Protein AF-A0A356KX16-F1 (afdb_monomer)

Radius of gyration: 24.08 Å; Cα contacts (8 Å, |Δi|>4): 892; chains: 1; bounding box: 100×69×58 Å

Structure (mmCIF, N/CA/C/O backbone):
data_AF-A0A356KX16-F1
#
_entry.id   AF-A0A356KX16-F1
#
loop_
_atom_site.group_PDB
_atom_site.id
_atom_site.type_symbol
_atom_site.label_atom_id
_atom_site.label_alt_id
_atom_site.label_comp_id
_atom_site.label_asym_id
_atom_site.label_entity_id
_atom_site.label_seq_id
_atom_site.pdbx_PDB_ins_code
_atom_site.Cartn_x
_atom_site.Cartn_y
_atom_site.Cartn_z
_atom_site.occupancy
_atom_site.B_iso_or_equiv
_atom_site.auth_seq_id
_atom_site.auth_comp_id
_atom_site.auth_asym_id
_atom_site.auth_atom_id
_atom_site.pdbx_PDB_model_num
ATOM 1 N N . MET A 1 1 ? -35.641 23.323 -35.146 1.00 38.34 1 MET A N 1
ATOM 2 C CA . MET A 1 1 ? -35.350 22.455 -33.978 1.00 38.34 1 MET A CA 1
ATOM 3 C C . MET A 1 1 ? -33.977 21.792 -34.114 1.00 38.34 1 MET A C 1
ATOM 5 O O . MET A 1 1 ? -33.917 20.639 -34.507 1.00 38.34 1 MET A O 1
ATOM 9 N N . ARG A 1 2 ? -32.866 22.491 -33.841 1.00 40.66 2 ARG A N 1
ATOM 10 C CA . ARG A 1 2 ? -31.515 21.885 -33.761 1.00 40.66 2 ARG A CA 1
ATOM 11 C C . ARG A 1 2 ? -30.561 22.752 -32.923 1.00 40.66 2 ARG A C 1
ATOM 13 O O . ARG A 1 2 ? -29.536 23.159 -33.430 1.00 40.66 2 ARG A O 1
ATOM 20 N N . PHE A 1 3 ? -30.906 23.096 -31.679 1.00 34.09 3 PHE A N 1
ATOM 21 C CA . PHE A 1 3 ? -29.972 23.837 -30.802 1.00 34.09 3 PHE A CA 1
ATOM 22 C C . PHE A 1 3 ? -30.141 23.575 -29.292 1.00 34.09 3 PHE A C 1
ATOM 24 O O . PHE A 1 3 ? -29.648 24.351 -28.485 1.00 34.09 3 PHE A O 1
ATOM 31 N N . GLN A 1 4 ? -30.793 22.478 -28.878 1.00 34.09 4 GLN A N 1
ATOM 32 C CA . GLN A 1 4 ? -30.961 22.172 -27.442 1.00 34.09 4 GLN A CA 1
ATOM 33 C C . GLN A 1 4 ? -30.469 20.790 -26.982 1.00 34.09 4 GLN A C 1
ATOM 35 O O . GLN A 1 4 ? -30.415 20.553 -25.782 1.00 34.09 4 GLN A O 1
ATOM 40 N N . LEU A 1 5 ? -30.002 19.908 -27.876 1.00 31.56 5 LEU A N 1
ATOM 41 C CA . LEU A 1 5 ? -29.455 18.606 -27.452 1.00 31.56 5 LEU A CA 1
ATOM 42 C C . LEU A 1 5 ? -28.007 18.667 -26.915 1.00 31.56 5 LEU A C 1
ATOM 44 O O . LEU A 1 5 ? -27.577 17.741 -26.239 1.00 31.56 5 LEU A O 1
ATOM 48 N N . GLY A 1 6 ? -27.255 19.742 -27.184 1.00 29.19 6 GLY A N 1
ATOM 49 C CA . GLY A 1 6 ? -25.847 19.856 -26.768 1.00 29.19 6 GLY A CA 1
ATOM 50 C C . GLY A 1 6 ? -25.637 20.272 -25.307 1.00 29.19 6 GLY A C 1
ATOM 51 O O . GLY A 1 6 ? -24.657 19.863 -24.692 1.00 29.19 6 GLY A O 1
ATOM 52 N N . LEU A 1 7 ? -26.560 21.052 -24.729 1.00 31.44 7 LEU A N 1
ATOM 53 C CA . LEU A 1 7 ? -26.416 21.549 -23.354 1.00 31.44 7 LEU A CA 1
ATOM 54 C C . LEU A 1 7 ? -26.846 20.523 -22.296 1.00 31.44 7 LEU A C 1
ATOM 56 O O . LEU A 1 7 ? -26.291 20.510 -21.202 1.00 31.44 7 LEU A O 1
ATOM 60 N N . VAL A 1 8 ? -27.788 19.634 -22.625 1.00 32.16 8 VAL A N 1
ATOM 61 C CA . VAL A 1 8 ? -28.278 18.615 -21.680 1.00 32.16 8 VAL A CA 1
ATOM 62 C C . VAL A 1 8 ? -27.229 17.519 -21.449 1.00 32.16 8 VAL A C 1
ATOM 64 O O . VAL A 1 8 ? -27.085 17.040 -20.328 1.00 32.16 8 VAL A O 1
ATOM 67 N N . LEU A 1 9 ? -26.408 17.195 -22.459 1.00 32.56 9 LEU A N 1
ATOM 68 C CA . LEU A 1 9 ? -25.316 16.227 -22.302 1.00 32.56 9 LEU A CA 1
ATOM 69 C C . LEU A 1 9 ? -24.147 16.790 -21.469 1.00 32.56 9 LEU A C 1
ATOM 71 O O . LEU A 1 9 ? -23.540 16.060 -20.696 1.00 32.56 9 LEU A O 1
ATOM 75 N N . ALA A 1 10 ? -23.858 18.092 -21.573 1.00 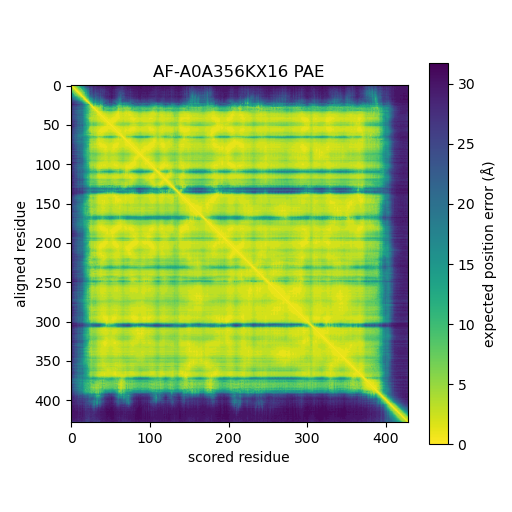32.31 10 ALA A N 1
ATOM 76 C CA . ALA A 1 10 ? -22.817 18.741 -20.771 1.00 32.31 10 ALA A CA 1
ATOM 77 C C . ALA A 1 10 ? -23.234 18.939 -19.299 1.00 32.31 10 ALA A C 1
ATOM 79 O O . ALA A 1 10 ? -22.398 18.823 -18.406 1.00 32.31 10 ALA A O 1
ATOM 80 N N . ALA A 1 11 ? -24.523 19.185 -19.036 1.00 30.78 11 ALA A N 1
ATOM 81 C CA . ALA A 1 11 ? -25.052 19.327 -17.678 1.00 30.78 11 ALA A CA 1
ATOM 82 C C . ALA A 1 11 ? -25.130 17.984 -16.925 1.00 30.78 11 ALA A C 1
ATOM 84 O O . ALA A 1 11 ? -24.864 17.948 -15.725 1.00 30.78 11 ALA A O 1
ATOM 85 N N . ALA A 1 12 ? -25.401 16.873 -17.622 1.00 35.22 12 ALA A N 1
ATOM 86 C CA . ALA A 1 12 ? -25.383 15.534 -17.024 1.00 35.22 12 ALA A CA 1
ATOM 87 C C . ALA A 1 12 ? -23.966 15.062 -16.633 1.00 35.22 12 ALA A C 1
ATOM 89 O O . ALA A 1 12 ? -23.818 14.279 -15.701 1.00 35.22 12 ALA A O 1
ATOM 90 N N . LEU A 1 13 ? -22.917 15.575 -17.288 1.00 37.66 13 LEU A N 1
ATOM 91 C CA . LEU A 1 13 ? -21.523 15.282 -16.933 1.00 37.66 13 LEU A CA 1
ATOM 92 C C . LEU A 1 13 ? -20.998 16.099 -15.740 1.00 37.66 13 LEU A C 1
ATOM 94 O O . LEU A 1 13 ? -19.967 15.737 -15.186 1.00 37.66 13 LEU A O 1
ATOM 98 N N . ALA A 1 14 ? -21.670 17.183 -15.340 1.00 32.47 14 ALA A N 1
ATOM 99 C CA . ALA A 1 14 ? -21.174 18.106 -14.315 1.00 32.47 14 ALA A CA 1
ATOM 100 C C . ALA A 1 14 ? -21.748 17.856 -12.906 1.00 32.47 14 ALA A C 1
ATOM 102 O O . ALA A 1 14 ? -21.153 18.293 -11.924 1.00 32.47 14 ALA A O 1
ATOM 103 N N . PHE A 1 15 ? -22.875 17.145 -12.779 1.00 33.62 15 PHE A N 1
ATOM 104 C CA . PHE A 1 15 ? -23.614 17.046 -11.509 1.00 33.62 15 PHE A CA 1
ATOM 105 C C . PHE A 1 15 ? -23.074 16.027 -10.485 1.00 33.62 15 PHE A C 1
ATOM 107 O O . PHE A 1 15 ? -23.626 15.927 -9.393 1.00 33.62 15 PHE A O 1
ATOM 114 N N . GLY A 1 16 ? -21.969 15.336 -10.782 1.00 34.75 16 GLY A N 1
ATOM 115 C CA . GLY A 1 16 ? -21.293 14.415 -9.851 1.00 34.75 16 GLY A CA 1
ATOM 116 C C . GLY A 1 16 ? -19.825 14.746 -9.563 1.00 34.75 16 GLY A C 1
ATOM 117 O O . GLY A 1 16 ? -19.180 14.050 -8.789 1.00 34.75 16 GLY A O 1
ATOM 118 N N . LEU A 1 17 ? -19.274 15.804 -10.167 1.00 40.12 17 LEU A N 1
ATOM 119 C CA . LEU A 1 17 ? -17.844 16.121 -10.106 1.00 40.12 17 LEU A CA 1
ATOM 120 C C . LEU A 1 17 ? -17.559 17.167 -9.021 1.00 40.12 17 LEU A C 1
ATOM 122 O O . LEU A 1 17 ? -17.123 18.283 -9.297 1.00 40.12 17 LEU A O 1
ATOM 126 N N . SER A 1 18 ? -17.800 16.800 -7.762 1.00 34.12 18 SER A N 1
ATOM 127 C CA . SER A 1 18 ? -16.937 17.335 -6.699 1.00 34.12 18 SER A CA 1
ATOM 128 C C . SER A 1 18 ? -15.540 16.734 -6.901 1.00 34.12 18 SER A C 1
ATOM 130 O O . SER A 1 18 ? -15.468 15.622 -7.429 1.00 34.12 18 SER A O 1
ATOM 132 N N . PRO A 1 19 ? -14.436 17.420 -6.550 1.00 38.16 19 PRO A N 1
ATOM 133 C CA . PRO A 1 19 ? -13.124 16.786 -6.557 1.00 38.16 19 PRO A CA 1
ATOM 134 C C . PRO A 1 19 ? -13.210 15.554 -5.661 1.00 38.16 19 PRO A C 1
ATOM 136 O O . PRO A 1 19 ? -13.302 15.666 -4.442 1.00 38.16 19 PR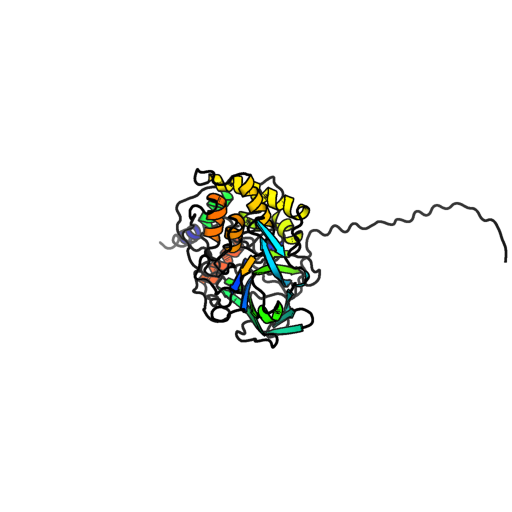O A O 1
ATOM 139 N N . ALA A 1 20 ? -13.287 14.378 -6.275 1.00 37.38 20 ALA A N 1
ATOM 140 C CA . ALA A 1 20 ? -13.185 13.127 -5.563 1.00 37.38 20 ALA A CA 1
ATOM 141 C C . ALA A 1 20 ? -11.737 13.030 -5.077 1.00 37.38 20 ALA A C 1
ATOM 143 O O . ALA A 1 20 ? -10.858 12.599 -5.814 1.00 37.38 20 ALA A O 1
ATOM 144 N N . SER A 1 21 ? -11.494 13.496 -3.855 1.00 42.91 21 SER A N 1
ATOM 145 C CA . SER A 1 21 ? -10.260 13.286 -3.085 1.00 42.91 21 SER A CA 1
ATOM 146 C C . SER A 1 21 ? -10.303 11.946 -2.333 1.00 42.91 21 SER A C 1
ATOM 148 O O . SER A 1 21 ? -9.821 11.859 -1.212 1.00 42.91 21 SER A O 1
ATOM 150 N N . ALA A 1 22 ? -10.993 10.945 -2.892 1.00 37.78 22 ALA A N 1
ATOM 151 C CA . ALA A 1 22 ? -11.357 9.693 -2.214 1.00 37.78 22 ALA A CA 1
ATOM 152 C C . ALA A 1 22 ? -10.610 8.463 -2.758 1.00 37.78 22 ALA A C 1
ATOM 154 O O . ALA A 1 22 ? -11.015 7.338 -2.508 1.00 37.78 22 ALA A O 1
ATOM 155 N N . THR A 1 23 ? -9.573 8.699 -3.552 1.00 49.50 23 THR A N 1
ATOM 156 C CA . THR A 1 23 ? -8.587 7.701 -3.975 1.00 49.50 23 THR A CA 1
ATOM 157 C C . THR A 1 23 ? -7.255 8.182 -3.402 1.00 49.50 23 THR A C 1
ATOM 159 O O . THR A 1 23 ? -7.074 9.394 -3.439 1.00 49.50 23 THR A O 1
ATOM 162 N N . ASP A 1 24 ? -6.320 7.348 -2.948 1.00 47.34 24 ASP A N 1
ATOM 163 C CA . ASP A 1 24 ? -5.043 7.801 -2.342 1.00 47.34 24 ASP A CA 1
ATOM 164 C C . ASP A 1 24 ? -4.200 8.716 -3.254 1.00 47.34 24 ASP A C 1
ATOM 166 O O . ASP A 1 24 ? -3.314 9.432 -2.808 1.00 47.34 24 ASP A O 1
ATOM 170 N N . HIS A 1 25 ? -4.574 8.802 -4.529 1.00 59.94 25 HIS A N 1
ATOM 171 C CA . HIS A 1 25 ? -4.203 9.901 -5.404 1.00 59.94 25 HIS A CA 1
ATOM 172 C C . HIS A 1 25 ? -4.464 11.280 -4.803 1.00 59.94 25 HIS A C 1
ATOM 174 O O . HIS A 1 25 ? -5.551 11.576 -4.300 1.00 59.94 25 HIS A O 1
ATOM 180 N N . ILE A 1 26 ? -3.502 12.183 -4.996 1.00 60.25 26 ILE A N 1
ATOM 181 C CA . ILE A 1 26 ? -3.560 13.553 -4.477 1.00 60.25 26 ILE A CA 1
ATOM 182 C C . ILE A 1 26 ? -3.594 13.555 -2.943 1.00 60.25 26 ILE A C 1
ATOM 184 O O . ILE A 1 26 ? -4.371 14.253 -2.290 1.00 60.25 26 ILE A O 1
ATOM 188 N N . ASP A 1 27 ? -2.676 12.795 -2.370 1.00 62.19 27 ASP A N 1
ATOM 189 C CA . ASP A 1 27 ? -2.357 12.765 -0.948 1.00 62.19 27 ASP A CA 1
ATOM 190 C C . ASP A 1 27 ? -1.714 14.068 -0.425 1.00 62.19 27 ASP A C 1
ATOM 192 O O . ASP A 1 27 ? -1.436 14.179 0.759 1.00 62.19 27 ASP A O 1
ATOM 196 N N . GLY A 1 28 ? -1.506 15.101 -1.245 1.00 61.00 28 GLY A N 1
ATOM 197 C CA . GLY A 1 28 ? -1.066 16.405 -0.757 1.00 61.00 28 GLY A CA 1
ATOM 198 C C . GLY A 1 28 ? -0.675 17.401 -1.851 1.00 61.00 28 GLY A C 1
ATOM 199 O O . GLY A 1 28 ? -0.665 17.076 -3.043 1.00 61.00 28 GLY A O 1
ATOM 200 N N . PRO A 1 29 ? -0.365 18.658 -1.485 1.00 66.56 29 PRO A N 1
ATOM 201 C CA . PRO A 1 29 ? 0.138 19.667 -2.417 1.00 66.56 29 PRO A CA 1
ATOM 202 C C . PRO A 1 29 ? 1.318 19.210 -3.291 1.00 66.56 29 PRO A C 1
ATOM 204 O O . PRO A 1 29 ? 1.428 19.637 -4.444 1.00 66.56 29 PRO A O 1
ATOM 207 N N . VAL A 1 30 ? 2.210 18.360 -2.768 1.00 71.81 30 VAL A N 1
ATOM 208 C CA . VAL A 1 30 ? 3.415 17.915 -3.487 1.00 71.81 30 VAL A CA 1
ATOM 209 C C . VAL A 1 30 ? 3.073 17.005 -4.674 1.00 71.81 30 VAL A C 1
ATOM 211 O O . VAL A 1 30 ? 3.543 17.248 -5.791 1.00 71.81 30 VAL A O 1
ATOM 214 N N . THR A 1 31 ? 2.234 15.991 -4.478 1.00 68.31 31 THR A N 1
ATOM 215 C CA . THR A 1 31 ? 1.871 15.008 -5.517 1.00 68.31 31 THR A CA 1
ATOM 216 C C . THR A 1 31 ? 0.963 15.595 -6.594 1.00 68.31 31 THR A C 1
ATOM 218 O O . THR A 1 31 ? 1.146 15.288 -7.776 1.00 68.31 31 THR A O 1
ATOM 221 N N . GLN A 1 32 ? 0.113 16.575 -6.254 1.00 67.31 32 GLN A N 1
ATOM 222 C CA . GLN A 1 32 ? -0.640 17.375 -7.238 1.00 67.31 32 GLN A CA 1
ATOM 223 C C . GLN A 1 32 ? 0.278 18.054 -8.268 1.00 67.31 32 GLN A C 1
ATOM 225 O O . GLN A 1 32 ? -0.029 18.107 -9.465 1.00 67.31 32 GLN A O 1
ATOM 230 N N . GLY A 1 33 ? 1.424 18.568 -7.808 1.00 70.50 33 GLY A N 1
ATOM 231 C CA . GLY A 1 33 ? 2.437 19.202 -8.653 1.00 70.50 33 GLY A CA 1
ATOM 232 C C . GLY A 1 33 ? 3.278 18.209 -9.460 1.00 70.50 33 GLY A C 1
ATOM 233 O O . GLY A 1 33 ? 3.781 18.552 -10.534 1.00 70.50 33 GLY A O 1
ATOM 234 N N . HIS A 1 34 ? 3.380 16.961 -8.994 1.00 79.81 34 HIS A N 1
ATOM 235 C CA . HIS A 1 34 ? 4.203 15.910 -9.588 1.00 79.81 34 HIS A CA 1
ATOM 236 C C . HIS A 1 34 ? 3.408 14.622 -9.847 1.00 79.81 34 HIS A C 1
ATOM 238 O O . HIS A 1 34 ? 3.729 13.585 -9.275 1.00 79.81 34 HIS A O 1
ATOM 244 N N . PRO A 1 35 ? 2.446 14.610 -10.792 1.00 82.94 35 PRO A N 1
ATOM 245 C CA . PRO A 1 35 ? 1.536 13.476 -10.947 1.00 82.94 35 PRO A CA 1
ATOM 246 C C . PRO A 1 35 ? 2.204 12.151 -11.298 1.00 82.94 35 PRO A C 1
ATOM 248 O O . PRO A 1 35 ? 1.579 11.120 -11.146 1.00 82.94 35 PRO A O 1
ATOM 251 N N . VAL A 1 36 ? 3.415 12.154 -11.862 1.00 88.25 36 VAL A N 1
ATOM 252 C CA . VAL A 1 36 ? 4.152 10.909 -12.143 1.00 88.25 36 VAL A CA 1
ATOM 253 C C . VAL A 1 36 ? 4.759 10.312 -10.868 1.00 88.25 36 VAL A C 1
ATOM 255 O O . VAL A 1 36 ? 5.044 9.130 -10.853 1.00 88.25 36 VAL A O 1
ATOM 258 N N . ALA A 1 37 ? 4.942 11.101 -9.808 1.00 91.00 37 ALA A N 1
ATOM 259 C CA . ALA A 1 37 ? 5.408 10.636 -8.504 1.00 91.00 37 ALA A CA 1
ATOM 260 C C . ALA A 1 37 ? 4.259 10.237 -7.556 1.00 91.00 37 ALA A C 1
ATOM 262 O O . ALA A 1 37 ? 4.528 9.587 -6.556 1.00 91.00 37 ALA A O 1
ATOM 263 N N . ASP A 1 38 ? 3.015 10.602 -7.873 1.00 90.69 38 ASP A N 1
ATOM 264 C CA . ASP A 1 38 ? 1.807 10.229 -7.119 1.00 90.69 38 ASP A CA 1
ATOM 265 C C . ASP A 1 38 ? 1.600 8.706 -7.182 1.00 90.69 38 ASP A C 1
ATOM 267 O O . ASP A 1 38 ? 1.476 8.127 -8.276 1.00 90.69 38 ASP A O 1
ATOM 271 N N . LEU A 1 39 ? 1.651 8.053 -6.026 1.00 94.06 39 LEU A N 1
ATOM 272 C CA . LEU A 1 39 ? 1.401 6.633 -5.846 1.00 94.06 39 LEU A CA 1
ATOM 273 C C . LEU A 1 39 ? -0.108 6.425 -5.698 1.00 94.06 39 LEU A C 1
ATOM 275 O O . LEU A 1 39 ? -0.769 7.013 -4.860 1.00 94.06 39 LEU A O 1
ATOM 279 N N . SER A 1 40 ? -0.659 5.568 -6.552 1.00 91.25 40 SER A N 1
ATOM 280 C CA . SER A 1 40 ? -2.095 5.245 -6.539 1.00 91.25 40 SER A CA 1
ATOM 281 C C . SER A 1 40 ? -2.417 4.246 -5.467 1.00 91.25 40 SER A C 1
ATOM 283 O O . SER A 1 40 ? -3.461 4.290 -4.825 1.00 91.25 40 SER A O 1
ATOM 285 N N . ASP A 1 41 ? -1.591 3.202 -5.484 1.00 95.00 41 ASP A N 1
ATOM 286 C CA . ASP A 1 41 ? -1.967 1.956 -4.888 1.00 95.00 41 ASP A CA 1
ATOM 287 C C . ASP A 1 41 ? -0.808 0.974 -4.801 1.00 95.00 41 ASP A C 1
ATOM 289 O O . ASP A 1 41 ? 0.051 0.916 -5.689 1.00 95.00 41 ASP A O 1
ATOM 293 N N . LEU A 1 42 ? -0.836 0.150 -3.756 1.00 97.62 42 LEU A N 1
ATOM 294 C CA . LEU A 1 42 ? 0.102 -0.943 -3.551 1.00 97.62 42 LEU A CA 1
ATOM 295 C C . LEU A 1 42 ? -0.654 -2.256 -3.344 1.00 97.62 42 LEU A C 1
ATOM 297 O O . LEU A 1 42 ? -1.527 -2.383 -2.482 1.00 97.62 42 LEU A O 1
ATOM 301 N N . TYR A 1 43 ? -0.268 -3.260 -4.122 1.00 97.38 43 TYR A N 1
ATOM 302 C CA . TYR A 1 43 ? -0.718 -4.637 -3.970 1.00 97.38 43 TYR A CA 1
ATOM 303 C C . TYR A 1 43 ? 0.483 -5.505 -3.636 1.00 97.38 43 TYR A C 1
ATOM 305 O O . TYR A 1 43 ? 1.536 -5.381 -4.260 1.00 97.38 43 TYR A O 1
ATOM 313 N N . ALA A 1 44 ? 0.325 -6.400 -2.671 1.00 97.44 44 ALA A N 1
ATOM 314 C CA . ALA A 1 44 ? 1.332 -7.391 -2.328 1.00 97.44 44 ALA A CA 1
ATOM 315 C C . ALA A 1 44 ? 0.618 -8.683 -1.951 1.00 97.44 44 ALA A C 1
ATOM 317 O O . ALA A 1 44 ? -0.152 -8.706 -0.993 1.00 97.44 44 ALA A O 1
ATOM 318 N N . PHE A 1 45 ? 0.845 -9.750 -2.707 1.00 96.31 45 PHE A N 1
ATOM 319 C CA . PHE A 1 45 ? 0.135 -11.014 -2.522 1.00 96.31 45 PHE A CA 1
ATOM 320 C C . PHE A 1 45 ? 1.039 -12.203 -2.857 1.00 96.31 45 PHE A C 1
ATOM 322 O O . PHE A 1 45 ? 1.875 -12.103 -3.766 1.00 96.31 45 PHE A O 1
ATOM 329 N N . PRO A 1 46 ? 0.900 -13.348 -2.156 1.00 95.75 46 PRO A N 1
ATOM 330 C CA . PRO A 1 46 ? 1.595 -14.563 -2.553 1.00 95.75 46 PRO A CA 1
ATOM 331 C C . PRO A 1 46 ? 1.261 -14.890 -4.004 1.00 95.75 46 PRO A C 1
ATOM 333 O O . PRO A 1 46 ? 0.095 -14.854 -4.409 1.00 95.75 46 PRO A O 1
ATOM 336 N N . THR A 1 47 ? 2.285 -15.192 -4.792 1.00 94.38 47 THR A N 1
ATOM 337 C CA . THR A 1 47 ? 2.135 -15.354 -6.238 1.00 94.38 47 THR A CA 1
ATOM 338 C C . THR A 1 47 ? 1.289 -16.597 -6.533 1.00 94.38 47 THR A C 1
ATOM 340 O O . THR A 1 47 ? 1.654 -17.698 -6.097 1.00 94.38 47 THR A O 1
ATOM 343 N N . PRO A 1 48 ? 0.167 -16.470 -7.266 1.00 89.94 48 PRO A N 1
ATOM 344 C CA . PRO A 1 48 ? -0.698 -17.601 -7.578 1.00 89.94 48 PRO A CA 1
ATOM 345 C C . PRO A 1 48 ? 0.074 -18.741 -8.250 1.00 89.94 48 PRO A C 1
ATOM 347 O O . PRO A 1 48 ? 0.826 -18.535 -9.201 1.00 89.94 48 PRO A O 1
ATOM 350 N N . GLY A 1 49 ? -0.087 -19.960 -7.732 1.00 89.00 49 GLY A N 1
ATOM 351 C CA . GLY A 1 49 ? 0.586 -21.150 -8.264 1.00 89.00 49 GLY A CA 1
ATOM 352 C C . GLY A 1 49 ? 2.099 -21.230 -8.012 1.00 89.00 49 GLY A C 1
ATOM 353 O O . GLY A 1 49 ? 2.719 -22.186 -8.473 1.00 89.00 49 GLY A O 1
ATOM 354 N N . LYS A 1 50 ? 2.704 -20.286 -7.272 1.00 91.19 50 LYS A N 1
ATOM 355 C CA . LYS A 1 50 ? 4.142 -20.280 -6.944 1.00 91.19 50 LYS A CA 1
ATOM 356 C C . LYS A 1 50 ? 4.381 -20.097 -5.436 1.00 91.19 50 LYS A C 1
ATOM 358 O O . LYS A 1 50 ? 4.636 -18.983 -4.979 1.00 91.19 50 LYS A O 1
ATOM 363 N N . PRO A 1 51 ? 4.312 -21.176 -4.632 1.00 89.44 51 PRO A N 1
ATOM 364 C CA . PRO A 1 51 ? 4.547 -21.100 -3.190 1.00 89.44 51 PRO A CA 1
ATOM 365 C C . PRO A 1 51 ? 5.886 -20.437 -2.838 1.00 89.44 51 PRO A C 1
ATOM 367 O O . PRO A 1 51 ? 6.912 -20.721 -3.457 1.00 89.44 51 PRO A O 1
ATOM 370 N N . GLY A 1 52 ? 5.888 -19.564 -1.828 1.00 89.50 52 GLY A N 1
ATOM 371 C CA . GLY A 1 52 ? 7.078 -18.820 -1.400 1.00 89.50 52 GLY A CA 1
ATOM 372 C C . GLY A 1 52 ? 7.486 -17.658 -2.313 1.00 89.50 52 GLY A C 1
ATOM 373 O O . GLY A 1 52 ? 8.459 -16.979 -1.998 1.00 89.50 52 GLY A O 1
ATOM 374 N N . HIS A 1 53 ? 6.767 -17.405 -3.410 1.00 94.25 53 HIS A N 1
ATOM 375 C CA . HIS A 1 53 ? 6.955 -16.201 -4.217 1.00 94.25 53 HIS A CA 1
ATOM 376 C C . HIS A 1 53 ? 5.966 -15.113 -3.801 1.00 94.25 53 HIS A C 1
ATOM 378 O O . HIS A 1 53 ? 4.809 -15.391 -3.484 1.00 94.25 53 HIS A O 1
ATOM 384 N N . LEU A 1 54 ? 6.394 -13.859 -3.892 1.00 96.88 54 LEU A N 1
ATOM 385 C CA . LEU A 1 54 ? 5.578 -12.672 -3.653 1.00 96.88 54 LEU A CA 1
ATOM 386 C C . LEU A 1 54 ? 5.476 -11.868 -4.948 1.00 96.88 54 LEU A C 1
ATOM 388 O O . LEU A 1 54 ? 6.480 -11.660 -5.624 1.00 96.88 54 LEU A O 1
ATOM 392 N N . THR A 1 55 ? 4.280 -11.394 -5.274 1.00 97.00 55 THR A N 1
ATOM 393 C CA . THR A 1 55 ? 4.091 -10.377 -6.309 1.00 97.00 55 THR A CA 1
ATOM 394 C C . THR A 1 55 ? 3.762 -9.057 -5.636 1.00 97.00 55 THR A C 1
ATOM 396 O O . THR A 1 55 ? 2.858 -8.998 -4.805 1.00 97.00 55 THR A O 1
ATOM 399 N N . VAL A 1 56 ? 4.495 -8.008 -6.006 1.00 98.25 56 VAL A N 1
ATOM 400 C CA . VAL A 1 56 ? 4.238 -6.622 -5.612 1.00 98.25 56 VAL A CA 1
ATOM 401 C C . VAL A 1 56 ? 3.869 -5.822 -6.857 1.00 98.25 56 VAL A C 1
ATOM 403 O O . VAL A 1 56 ? 4.603 -5.843 -7.846 1.00 98.25 56 VAL A O 1
ATOM 406 N N . VAL A 1 57 ? 2.742 -5.117 -6.812 1.00 98.12 57 VAL A N 1
ATOM 407 C CA . VAL A 1 57 ? 2.291 -4.192 -7.858 1.00 98.12 57 VAL A CA 1
ATOM 408 C C . VAL A 1 57 ? 2.219 -2.800 -7.255 1.00 98.12 57 VAL A C 1
ATOM 410 O O . VAL A 1 57 ? 1.430 -2.566 -6.344 1.00 98.12 57 VAL A O 1
ATOM 413 N N . LEU A 1 58 ? 3.028 -1.884 -7.775 1.00 98.25 58 LEU A N 1
ATOM 414 C CA . LEU A 1 58 ? 2.974 -0.467 -7.444 1.00 98.25 58 LEU A CA 1
ATOM 415 C C . LEU A 1 58 ? 2.326 0.287 -8.598 1.00 98.25 58 LEU A C 1
ATOM 417 O O . LEU A 1 58 ? 2.883 0.343 -9.699 1.00 98.25 58 LEU A O 1
ATOM 421 N N . ASN A 1 59 ? 1.169 0.878 -8.336 1.00 97.12 59 ASN A N 1
ATOM 422 C CA . ASN A 1 59 ? 0.519 1.786 -9.262 1.00 97.12 59 ASN A CA 1
ATOM 423 C C . ASN A 1 59 ? 0.934 3.222 -8.953 1.00 97.12 59 ASN A C 1
ATOM 425 O O . ASN A 1 59 ? 1.042 3.640 -7.801 1.00 97.12 59 ASN A O 1
ATOM 429 N N . THR A 1 60 ? 1.168 3.986 -10.008 1.00 94.69 60 THR A N 1
ATOM 430 C CA . THR A 1 60 ? 1.514 5.399 -9.954 1.00 94.69 60 THR A CA 1
ATOM 431 C C . THR A 1 60 ? 0.882 6.120 -11.131 1.00 94.69 60 THR A C 1
ATOM 433 O O . THR A 1 60 ? 0.418 5.514 -12.101 1.00 94.69 60 THR A O 1
ATOM 436 N N . HIS A 1 61 ? 0.898 7.441 -11.076 1.00 90.94 61 HIS A N 1
ATOM 437 C CA . HIS A 1 61 ? 0.392 8.286 -12.132 1.00 90.94 61 HIS A CA 1
ATOM 438 C C . HIS A 1 61 ? -1.090 8.035 -12.441 1.00 90.94 61 HIS A C 1
ATOM 440 O O . HIS A 1 61 ? -1.415 7.531 -13.526 1.00 90.94 61 HIS A O 1
ATOM 446 N N . PRO A 1 62 ? -1.991 8.431 -11.515 1.00 88.00 62 PRO A N 1
ATOM 447 C CA . PRO A 1 62 ? -3.435 8.411 -11.737 1.00 88.00 62 PRO A CA 1
ATOM 448 C C . PRO A 1 62 ? -3.809 8.931 -13.112 1.00 88.00 62 PRO A C 1
ATOM 450 O O . PRO A 1 62 ? -3.278 9.945 -13.596 1.00 88.00 62 PRO A O 1
ATOM 453 N N . PHE A 1 63 ? -4.818 8.302 -13.705 1.00 87.25 63 PHE A N 1
ATOM 454 C CA . PHE A 1 63 ? -5.454 8.812 -14.916 1.00 87.25 63 PHE A CA 1
ATOM 455 C C . PHE A 1 63 ? -4.425 8.983 -16.055 1.00 87.25 63 PHE A C 1
ATOM 457 O O . PHE A 1 63 ? -4.374 10.018 -16.737 1.00 87.25 63 PHE A O 1
ATOM 464 N N . ALA A 1 64 ? -3.564 7.978 -16.234 1.00 86.56 64 ALA A N 1
ATOM 465 C CA . ALA A 1 64 ? -2.541 7.915 -17.266 1.00 86.56 64 ALA A CA 1
ATOM 466 C C . ALA A 1 64 ? -3.171 7.807 -18.666 1.00 86.56 64 ALA A C 1
ATOM 468 O O . ALA A 1 64 ? -3.900 6.867 -18.990 1.00 86.56 64 ALA A O 1
ATOM 469 N N . LEU A 1 65 ? -2.846 8.754 -19.548 1.00 84.44 65 LEU A N 1
ATOM 470 C CA . LEU A 1 65 ? -3.194 8.693 -20.969 1.00 84.44 65 LEU A CA 1
ATOM 471 C C . LEU A 1 65 ? -2.130 7.902 -21.744 1.00 84.44 65 LEU A C 1
ATOM 473 O O . LEU A 1 65 ? -1.026 7.667 -21.264 1.00 84.44 65 LEU A O 1
ATOM 477 N N . GLY A 1 66 ? -2.426 7.549 -22.998 1.00 79.62 66 GLY A N 1
ATOM 478 C CA . GLY A 1 66 ? -1.532 6.730 -23.834 1.00 79.62 66 GLY A CA 1
ATOM 479 C C . GLY A 1 66 ? -0.126 7.291 -24.085 1.00 79.62 66 GLY A C 1
ATOM 480 O O . GLY A 1 66 ? 0.754 6.531 -24.453 1.00 79.62 66 GLY A O 1
ATOM 481 N N . ARG A 1 67 ? 0.095 8.595 -23.878 1.00 78.75 67 ARG A N 1
ATOM 482 C CA . ARG A 1 67 ? 1.413 9.243 -24.023 1.00 78.75 67 ARG A CA 1
ATOM 483 C C . ARG A 1 67 ? 2.178 9.396 -22.706 1.00 78.75 67 ARG A C 1
ATOM 485 O O . ARG A 1 67 ? 3.261 9.968 -22.705 1.00 78.75 67 ARG A O 1
ATOM 492 N N . ASN A 1 68 ? 1.560 9.044 -21.581 1.00 86.75 68 ASN A N 1
ATOM 493 C CA . ASN A 1 68 ? 2.197 9.153 -20.279 1.00 86.75 68 ASN A CA 1
ATOM 494 C C . ASN A 1 68 ? 3.176 7.991 -20.095 1.00 86.75 68 ASN A C 1
ATOM 496 O O . ASN A 1 68 ? 2.886 6.867 -20.492 1.00 86.75 68 ASN A O 1
ATOM 500 N N . HIS A 1 69 ? 4.324 8.284 -19.495 1.00 87.38 69 HIS A N 1
ATOM 501 C CA . HIS A 1 69 ? 5.415 7.344 -19.266 1.00 87.38 69 HIS A CA 1
ATOM 502 C C . HIS A 1 69 ? 6.051 7.628 -17.901 1.00 87.38 69 HIS A C 1
ATOM 504 O O . HIS A 1 69 ? 5.847 8.705 -17.330 1.00 87.38 69 HIS A O 1
ATOM 510 N N . PHE A 1 70 ? 6.816 6.666 -17.386 1.00 92.56 70 PHE A N 1
ATOM 511 C CA . PHE A 1 70 ? 7.691 6.890 -16.235 1.00 92.56 70 PHE A CA 1
ATOM 512 C C . PHE A 1 70 ? 8.785 7.901 -16.590 1.00 92.56 70 PHE A C 1
ATOM 514 O O . PHE A 1 70 ? 9.152 8.024 -17.755 1.00 92.56 70 PHE A O 1
ATOM 521 N N . SER A 1 71 ? 9.299 8.629 -15.603 1.00 92.12 71 SER A N 1
ATOM 522 C CA . SER A 1 71 ? 10.221 9.754 -15.802 1.00 92.12 71 SER A CA 1
ATOM 523 C C . SER A 1 71 ? 11.570 9.465 -15.159 1.00 92.12 71 SER A C 1
ATOM 525 O O . SER A 1 71 ? 11.603 9.063 -14.000 1.00 92.12 71 SER A O 1
ATOM 527 N N . SER A 1 72 ? 12.676 9.793 -15.833 1.00 93.38 72 SER A N 1
ATOM 528 C CA . SER A 1 72 ? 14.035 9.733 -15.254 1.00 93.38 72 SER A CA 1
ATOM 529 C C . SER A 1 72 ? 14.261 10.668 -14.062 1.00 93.38 72 SER A C 1
ATOM 531 O O . SER A 1 72 ? 15.302 10.638 -13.409 1.00 93.38 72 SER A O 1
ATOM 533 N N . LYS A 1 73 ? 13.287 11.530 -13.756 1.00 94.81 73 LYS A N 1
ATOM 534 C CA . LYS A 1 73 ? 13.324 12.456 -12.616 1.00 94.81 73 LYS A CA 1
ATOM 535 C C . LYS A 1 73 ? 12.702 11.872 -11.348 1.00 94.81 73 LYS A C 1
ATOM 537 O O . LYS A 1 73 ? 12.754 12.540 -10.313 1.00 94.81 73 LYS A O 1
ATOM 542 N N . VAL A 1 74 ? 12.097 10.689 -11.433 1.00 96.38 74 VAL A N 1
ATOM 543 C CA . VAL A 1 74 ? 11.455 10.013 -10.306 1.00 96.38 74 VAL A CA 1
ATOM 544 C C . VAL A 1 74 ? 12.036 8.616 -10.159 1.00 96.38 74 VAL A C 1
ATOM 546 O O . VAL A 1 74 ? 11.947 7.802 -11.074 1.00 96.38 74 VAL A O 1
ATOM 549 N N . ASP A 1 75 ? 12.600 8.356 -8.987 1.00 97.38 75 ASP A N 1
ATOM 550 C CA . ASP A 1 75 ? 12.966 7.013 -8.559 1.00 97.38 75 ASP A CA 1
ATOM 551 C C . ASP A 1 75 ? 11.827 6.451 -7.706 1.00 97.38 75 ASP A C 1
ATOM 553 O O . ASP A 1 75 ? 11.242 7.171 -6.896 1.00 97.38 75 ASP A O 1
ATOM 557 N N . TYR A 1 76 ? 11.533 5.163 -7.846 1.00 98.25 76 TYR A N 1
ATOM 558 C CA . TYR A 1 76 ? 10.584 4.471 -6.976 1.00 98.25 76 TYR A CA 1
ATOM 559 C C . TYR A 1 76 ? 11.335 3.461 -6.127 1.00 98.25 76 TYR A C 1
ATOM 561 O O . TYR A 1 76 ? 12.284 2.818 -6.584 1.00 98.25 76 TYR A O 1
ATOM 569 N N . ARG A 1 77 ? 10.919 3.316 -4.875 1.00 98.06 77 ARG A N 1
ATOM 570 C CA . ARG A 1 77 ? 11.558 2.422 -3.919 1.00 98.06 77 ARG A CA 1
ATOM 571 C C . ARG A 1 77 ? 10.528 1.487 -3.314 1.00 98.06 77 ARG A C 1
ATOM 573 O O . ARG A 1 77 ? 9.545 1.955 -2.758 1.00 98.06 77 ARG A O 1
ATOM 580 N N . LEU A 1 78 ? 10.782 0.182 -3.383 1.00 98.38 78 LEU A N 1
ATOM 581 C CA . LEU A 1 78 ? 10.071 -0.811 -2.575 1.00 98.38 78 LEU A CA 1
ATOM 582 C C . LEU A 1 78 ? 10.999 -1.268 -1.453 1.00 98.38 78 LEU A C 1
ATOM 584 O O . LEU A 1 78 ? 12.078 -1.801 -1.721 1.00 98.38 78 LEU A O 1
ATOM 588 N N . THR A 1 79 ? 10.583 -1.056 -0.208 1.00 98.19 79 THR A N 1
ATOM 589 C CA . THR A 1 79 ? 11.308 -1.515 0.981 1.00 98.19 79 THR A CA 1
ATOM 590 C C . THR A 1 79 ?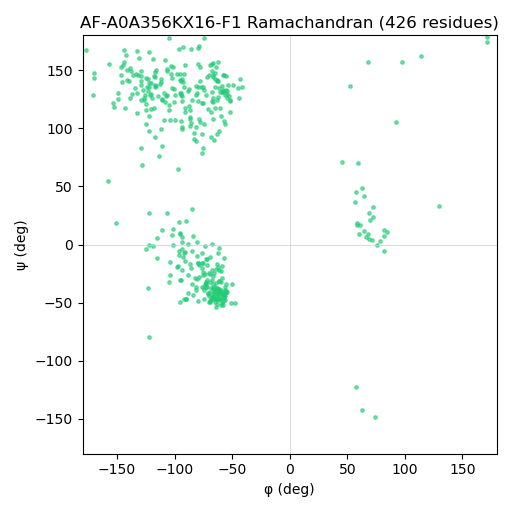 10.541 -2.663 1.617 1.00 98.19 79 THR A C 1
ATOM 592 O O . THR A 1 79 ? 9.370 -2.519 1.970 1.00 98.19 79 THR A O 1
ATOM 595 N N . LEU A 1 80 ? 11.209 -3.806 1.759 1.00 98.25 80 LEU A N 1
ATOM 596 C CA . LEU A 1 80 ? 10.657 -5.010 2.364 1.00 98.25 80 LEU A CA 1
ATOM 597 C C . LEU A 1 80 ? 11.495 -5.429 3.575 1.00 98.25 80 LEU A C 1
ATOM 599 O O . LEU A 1 80 ? 12.726 -5.403 3.523 1.00 98.25 80 LEU A O 1
ATOM 603 N N . ARG A 1 81 ? 10.828 -5.860 4.649 1.00 97.69 81 ARG A N 1
ATOM 604 C CA . ARG A 1 81 ? 11.458 -6.451 5.843 1.00 97.69 81 ARG A CA 1
ATOM 605 C C . ARG A 1 81 ? 10.660 -7.655 6.331 1.00 97.69 81 ARG A C 1
ATOM 607 O O . ARG A 1 81 ? 9.435 -7.663 6.223 1.00 97.69 81 ARG A O 1
ATOM 614 N N . ARG A 1 82 ? 11.340 -8.634 6.932 1.00 98.12 82 ARG A N 1
ATOM 615 C CA . ARG A 1 82 ? 10.707 -9.667 7.765 1.00 98.12 82 ARG A CA 1
ATOM 616 C C . ARG A 1 82 ? 10.028 -8.989 8.950 1.00 98.12 82 ARG A C 1
ATOM 618 O O . ARG A 1 82 ? 10.618 -8.122 9.599 1.00 98.12 82 ARG A O 1
ATOM 625 N N . VAL A 1 83 ? 8.798 -9.396 9.235 1.00 97.44 83 VAL A N 1
ATOM 626 C CA . VAL A 1 83 ? 8.005 -8.878 10.352 1.00 97.44 83 VAL A CA 1
ATOM 627 C C . VAL A 1 83 ? 7.602 -10.034 11.259 1.00 97.44 83 VAL A C 1
ATOM 629 O O . VAL A 1 83 ? 7.168 -11.082 10.799 1.00 97.44 83 VAL A O 1
ATOM 632 N N . THR A 1 84 ? 7.739 -9.841 12.566 1.00 95.94 84 THR A N 1
ATOM 633 C CA . THR A 1 84 ? 7.167 -10.731 13.581 1.00 95.94 84 THR A CA 1
ATOM 634 C C . THR A 1 84 ? 5.908 -10.091 14.147 1.00 95.94 84 THR A C 1
ATOM 636 O O . THR A 1 84 ? 5.910 -8.900 14.465 1.00 95.94 84 THR A O 1
ATOM 639 N N . LEU A 1 85 ? 4.844 -10.883 14.274 1.00 96.25 85 LEU A N 1
ATOM 640 C CA . LEU A 1 85 ? 3.582 -10.480 14.891 1.00 96.25 85 LEU A CA 1
ATOM 641 C C . LEU A 1 85 ? 3.523 -11.029 16.320 1.00 96.25 85 LEU A C 1
ATOM 643 O O . LEU A 1 85 ? 3.802 -12.208 16.534 1.00 96.25 85 LEU A O 1
ATOM 647 N N . ASP A 1 86 ? 3.126 -10.199 17.282 1.00 95.12 86 ASP A N 1
ATOM 648 C CA . ASP A 1 86 ? 2.880 -10.601 18.669 1.00 95.12 86 ASP A CA 1
ATOM 649 C C . ASP A 1 86 ? 1.400 -10.367 19.021 1.00 95.12 86 ASP A C 1
ATOM 651 O O . ASP A 1 86 ? 1.039 -9.268 19.451 1.00 95.12 86 ASP A O 1
ATOM 655 N N . PRO A 1 87 ? 0.521 -11.375 18.848 1.00 94.19 87 PRO A N 1
ATOM 656 C CA . PRO A 1 87 ? -0.900 -11.265 19.185 1.00 94.19 87 PRO A CA 1
ATOM 657 C C . PRO A 1 87 ? -1.170 -10.949 20.656 1.00 94.19 87 PRO A C 1
ATOM 659 O O . PRO A 1 87 ? -2.121 -10.235 20.964 1.00 94.19 87 PRO A O 1
ATOM 662 N N . ALA A 1 88 ? -0.327 -11.422 21.577 1.00 92.06 88 ALA A N 1
ATOM 663 C CA . ALA A 1 88 ? -0.527 -11.174 23.002 1.00 92.06 88 ALA A CA 1
ATOM 664 C C . ALA A 1 88 ? -0.319 -9.693 23.346 1.00 92.06 88 ALA A C 1
ATOM 666 O O . ALA A 1 88 ? -1.052 -9.135 24.163 1.00 92.06 88 ALA A O 1
ATOM 667 N N . ARG A 1 89 ? 0.659 -9.044 22.701 1.00 90.94 89 ARG A N 1
ATOM 668 C CA . ARG A 1 89 ? 0.954 -7.614 22.888 1.00 90.94 89 ARG A CA 1
ATOM 669 C C . ARG A 1 89 ? 0.305 -6.705 21.846 1.00 90.94 89 ARG A C 1
ATOM 671 O O . ARG A 1 89 ? 0.326 -5.492 22.024 1.00 90.94 89 ARG A O 1
ATOM 678 N N . LYS A 1 90 ? -0.288 -7.272 20.792 1.00 91.56 90 LYS A N 1
ATOM 679 C CA . LYS A 1 90 ? -0.857 -6.568 19.630 1.00 91.56 90 LYS A CA 1
ATOM 680 C C . LYS A 1 90 ? 0.161 -5.672 18.921 1.00 91.56 90 LYS A C 1
ATOM 682 O O . LYS A 1 90 ? -0.164 -4.580 18.459 1.00 91.56 90 LYS A O 1
ATOM 687 N N . THR A 1 91 ? 1.409 -6.125 18.855 1.00 91.00 91 THR A N 1
ATOM 688 C CA . THR A 1 91 ? 2.518 -5.374 18.262 1.00 91.00 91 THR A CA 1
ATOM 689 C C . THR A 1 91 ? 3.127 -6.104 17.076 1.00 91.00 91 THR A C 1
ATOM 691 O O . THR A 1 91 ? 2.988 -7.316 16.910 1.00 91.00 91 THR A O 1
ATOM 694 N N . ILE A 1 92 ? 3.828 -5.333 16.248 1.00 93.88 92 ILE A N 1
ATOM 695 C CA . ILE A 1 92 ? 4.690 -5.852 15.192 1.00 93.88 92 ILE A CA 1
ATOM 696 C C . ILE A 1 92 ? 6.134 -5.440 15.469 1.00 93.88 92 ILE A C 1
ATOM 698 O O . ILE A 1 92 ? 6.382 -4.360 16.010 1.00 93.88 92 ILE A O 1
ATOM 702 N N . ALA A 1 93 ? 7.082 -6.279 15.067 1.00 94.06 93 ALA A N 1
ATOM 703 C CA . ALA A 1 93 ? 8.507 -5.972 15.086 1.00 94.06 93 ALA A CA 1
ATOM 704 C C . ALA A 1 93 ? 9.108 -6.274 13.711 1.00 94.06 93 ALA A C 1
ATOM 706 O O . ALA A 1 93 ? 8.973 -7.389 13.212 1.00 94.06 93 ALA A O 1
ATOM 707 N N . ALA A 1 94 ? 9.758 -5.286 13.097 1.00 95.12 94 ALA A N 1
ATOM 708 C CA . ALA A 1 94 ? 10.448 -5.459 11.823 1.00 95.12 94 ALA A CA 1
ATOM 709 C C . ALA A 1 94 ? 11.933 -5.757 12.058 1.00 95.12 94 ALA A C 1
ATOM 711 O O . ALA A 1 94 ? 12.606 -5.028 12.787 1.00 95.12 94 ALA A O 1
ATOM 712 N N . ASP A 1 95 ? 12.451 -6.801 11.417 1.00 95.38 95 ASP A N 1
ATOM 713 C CA . ASP A 1 95 ? 13.867 -7.157 11.482 1.00 95.38 95 ASP A CA 1
ATOM 714 C C . ASP A 1 95 ? 14.682 -6.254 10.545 1.00 95.38 95 ASP A C 1
ATOM 716 O O . ASP A 1 95 ? 14.628 -6.390 9.319 1.00 95.38 95 ASP A O 1
ATOM 720 N N . ALA A 1 96 ? 15.456 -5.336 11.123 1.00 93.25 96 ALA A N 1
ATOM 721 C CA . ALA A 1 96 ? 16.307 -4.415 10.374 1.00 93.25 96 ALA A CA 1
ATOM 722 C C . ALA A 1 96 ? 17.385 -5.130 9.535 1.00 93.25 96 ALA A C 1
ATOM 724 O O . ALA A 1 96 ? 17.730 -4.646 8.460 1.00 93.25 96 ALA A O 1
ATOM 725 N N . GLY A 1 97 ? 17.887 -6.293 9.973 1.00 94.56 97 GLY A N 1
ATOM 726 C CA . GLY A 1 97 ? 18.898 -7.064 9.235 1.00 94.56 97 GLY A CA 1
ATOM 727 C C . GLY A 1 97 ? 18.349 -7.748 7.979 1.00 94.56 97 GLY A C 1
ATOM 728 O O . GLY A 1 97 ? 19.102 -8.118 7.076 1.00 94.56 97 GLY A O 1
ATOM 729 N N . SER A 1 98 ? 17.027 -7.884 7.892 1.00 96.56 98 SER A N 1
ATOM 730 C CA . SER A 1 98 ? 16.344 -8.507 6.760 1.00 96.56 98 SER A CA 1
ATOM 731 C C . SER A 1 98 ? 15.993 -7.541 5.629 1.00 96.56 98 SER A C 1
ATOM 733 O O . SER A 1 98 ? 15.398 -7.970 4.644 1.00 96.56 98 SER A O 1
ATOM 735 N N . GLU A 1 99 ? 16.337 -6.256 5.749 1.00 96.94 99 GLU A N 1
ATOM 736 C CA . GLU A 1 99 ? 15.915 -5.243 4.786 1.00 96.94 99 GLU A CA 1
ATOM 737 C C . GLU A 1 99 ? 16.362 -5.567 3.356 1.00 96.94 99 GLU A C 1
ATOM 739 O O . GLU A 1 99 ? 17.526 -5.881 3.080 1.00 96.94 99 GLU A O 1
ATOM 744 N N . ARG A 1 100 ? 15.410 -5.474 2.427 1.00 96.50 100 ARG A N 1
ATOM 745 C CA . ARG A 1 100 ? 15.656 -5.495 0.988 1.00 96.50 100 ARG A CA 1
ATOM 746 C C . ARG A 1 100 ? 15.014 -4.271 0.369 1.00 96.50 100 ARG A C 1
ATOM 748 O O . ARG A 1 100 ? 13.815 -4.045 0.512 1.00 96.50 100 ARG A O 1
ATOM 755 N N . VAL A 1 101 ? 15.838 -3.506 -0.334 1.00 97.00 101 VAL A N 1
ATOM 756 C CA . VAL A 1 101 ? 15.427 -2.309 -1.059 1.00 97.00 101 VAL A CA 1
ATOM 757 C C . VAL A 1 101 ? 15.531 -2.588 -2.550 1.00 97.00 101 VAL A C 1
ATOM 759 O O . VAL A 1 101 ? 16.600 -2.956 -3.039 1.00 97.00 101 VAL A O 1
ATOM 762 N N . PHE A 1 102 ? 14.427 -2.384 -3.259 1.00 97.06 102 PHE A N 1
ATOM 763 C CA . PHE A 1 102 ? 14.366 -2.402 -4.713 1.00 97.06 102 PHE A CA 1
ATOM 764 C C . PHE A 1 102 ? 14.286 -0.955 -5.175 1.00 97.06 102 PHE A C 1
ATOM 766 O O . PHE A 1 102 ? 13.259 -0.301 -4.994 1.00 97.06 102 PHE A O 1
ATOM 773 N N . LEU A 1 103 ? 15.382 -0.450 -5.736 1.00 97.69 103 LEU A N 1
ATOM 774 C CA . LEU A 1 103 ? 15.429 0.871 -6.352 1.00 97.69 103 LEU A CA 1
ATOM 775 C C . LEU A 1 103 ? 15.093 0.738 -7.838 1.00 97.69 103 LEU A C 1
ATOM 777 O O . LEU A 1 103 ? 15.814 0.067 -8.578 1.00 97.69 103 LEU A O 1
ATOM 781 N N . LEU A 1 104 ? 14.000 1.367 -8.250 1.00 96.75 104 LEU A N 1
ATOM 782 C CA . LEU A 1 104 ? 13.407 1.315 -9.581 1.00 96.75 104 LEU A CA 1
ATOM 783 C C . LEU A 1 104 ? 13.637 2.677 -10.247 1.00 96.75 104 LEU A C 1
ATOM 785 O O . LEU A 1 104 ? 13.028 3.675 -9.863 1.00 96.75 104 LEU A O 1
ATOM 789 N N . GLN A 1 105 ? 14.541 2.718 -11.217 1.00 96.12 105 GLN A N 1
ATOM 790 C CA . GLN A 1 105 ? 14.949 3.933 -11.920 1.00 96.12 105 GLN A CA 1
ATOM 791 C C . GLN A 1 105 ? 14.561 3.833 -13.387 1.00 96.12 105 GLN A C 1
ATOM 793 O O . GLN A 1 105 ? 14.543 2.742 -13.958 1.00 96.12 105 GLN A O 1
ATOM 798 N N . PHE A 1 106 ? 14.282 4.966 -14.013 1.00 93.44 106 PHE A N 1
ATOM 799 C CA . PHE A 1 106 ? 13.728 5.001 -15.359 1.00 93.44 106 PHE A CA 1
ATOM 800 C C . PHE A 1 106 ? 14.614 5.791 -16.313 1.00 93.44 106 PHE A C 1
ATOM 802 O O . PHE A 1 106 ? 15.139 6.843 -15.962 1.00 93.44 106 PHE A O 1
ATOM 809 N N . ASP A 1 107 ? 14.762 5.274 -17.526 1.00 90.06 107 ASP A N 1
ATOM 810 C CA . ASP A 1 107 ? 15.376 5.968 -18.648 1.00 90.06 107 ASP A CA 1
ATOM 811 C C . ASP A 1 107 ? 14.288 6.244 -19.688 1.00 90.06 107 ASP A C 1
ATOM 813 O O . ASP A 1 107 ? 13.870 5.352 -20.434 1.00 90.06 107 ASP A O 1
ATOM 817 N N . ASP A 1 108 ? 13.789 7.481 -19.662 1.00 83.50 108 ASP A N 1
ATOM 818 C CA . ASP A 1 108 ? 12.808 8.024 -20.602 1.00 83.50 108 ASP A CA 1
ATOM 819 C C . ASP A 1 108 ? 13.462 8.807 -21.755 1.00 83.50 108 ASP A C 1
ATOM 821 O O . ASP A 1 108 ? 12.780 9.496 -22.516 1.00 83.50 108 ASP A O 1
ATOM 825 N N . GLU A 1 109 ? 14.790 8.729 -21.882 1.00 83.56 109 GLU A N 1
ATOM 826 C CA . GLU A 1 109 ? 15.534 9.270 -23.020 1.00 83.56 109 GLU A CA 1
ATOM 827 C C . GLU A 1 109 ? 15.991 8.171 -23.990 1.00 83.56 109 GLU A C 1
ATOM 829 O O . GLU A 1 109 ? 16.157 8.451 -25.180 1.00 83.56 109 GLU A O 1
ATOM 834 N N . ALA A 1 110 ? 16.163 6.937 -23.507 1.00 77.75 110 ALA A N 1
ATOM 835 C CA . ALA A 1 110 ? 16.447 5.760 -24.320 1.00 77.75 110 ALA A CA 1
ATOM 836 C C . ALA A 1 110 ? 15.249 5.323 -25.175 1.00 77.75 110 ALA A C 1
ATOM 838 O O . ALA A 1 110 ? 14.106 5.368 -24.740 1.00 77.75 110 ALA A O 1
ATOM 839 N N . GLU A 1 111 ? 15.523 4.804 -26.372 1.00 80.25 111 GLU A N 1
ATOM 840 C CA . GLU A 1 111 ? 14.518 4.175 -27.233 1.00 80.25 111 GLU A CA 1
ATOM 841 C C . GLU A 1 111 ? 14.917 2.714 -27.506 1.00 80.25 111 GLU A C 1
ATOM 843 O O . GLU A 1 111 ? 15.976 2.478 -28.101 1.00 80.25 111 GLU A O 1
ATOM 848 N N . PRO A 1 112 ? 14.116 1.719 -27.076 1.00 81.75 112 PRO A N 1
ATOM 849 C CA . PRO A 1 112 ? 12.903 1.855 -26.257 1.00 81.75 112 PRO A CA 1
ATOM 850 C C . PRO A 1 112 ? 13.214 2.304 -24.818 1.00 81.75 112 PRO A C 1
ATOM 852 O O . PRO A 1 112 ? 14.300 2.021 -24.306 1.00 81.75 112 PRO A O 1
ATOM 855 N N . HIS A 1 113 ? 12.246 2.953 -24.156 1.00 86.44 113 HIS A N 1
ATOM 856 C CA . HIS A 1 113 ? 12.356 3.323 -22.739 1.00 86.44 113 HIS A CA 1
ATOM 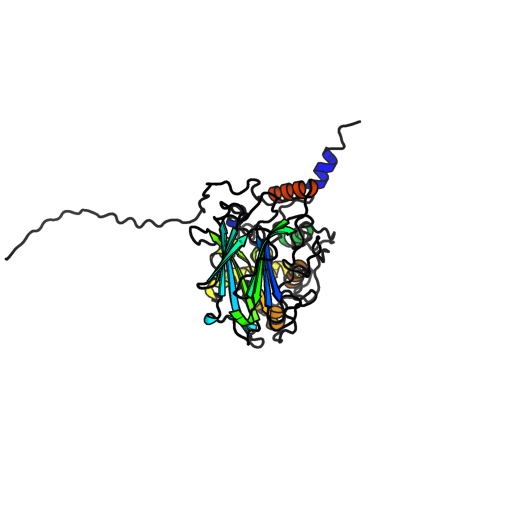857 C C . HIS A 1 113 ? 12.647 2.097 -21.858 1.00 86.44 113 HIS A C 1
ATOM 859 O O . HIS A 1 113 ? 12.131 0.996 -22.098 1.00 86.44 113 HIS A O 1
ATOM 865 N N . ARG A 1 114 ? 13.441 2.292 -20.798 1.00 90.25 114 ARG A N 1
ATOM 866 C CA . ARG A 1 114 ? 13.891 1.210 -19.906 1.00 90.25 114 ARG A CA 1
ATOM 867 C C . ARG A 1 114 ? 13.643 1.523 -18.438 1.00 90.25 114 ARG A C 1
ATOM 869 O O . ARG A 1 114 ? 13.710 2.667 -18.002 1.00 90.25 114 ARG A O 1
ATOM 876 N N . MET A 1 115 ? 13.402 0.475 -17.659 1.00 92.62 115 MET A N 1
ATOM 877 C CA . MET A 1 115 ? 13.445 0.493 -16.200 1.00 92.62 115 MET A CA 1
ATOM 878 C C . MET A 1 115 ? 14.687 -0.265 -15.745 1.00 92.62 115 MET A C 1
ATOM 880 O O . MET A 1 115 ? 14.870 -1.421 -16.123 1.00 92.62 115 MET A O 1
ATOM 884 N N . LYS A 1 116 ? 15.512 0.348 -14.900 1.00 92.88 116 LYS A N 1
ATOM 885 C CA . LYS A 1 116 ? 16.590 -0.311 -14.168 1.00 92.88 116 LYS A CA 1
ATOM 886 C C . LYS A 1 116 ? 16.133 -0.611 -12.745 1.00 92.88 116 LYS A C 1
ATOM 888 O O . LYS A 1 116 ? 15.705 0.284 -12.027 1.00 92.88 116 LYS A O 1
ATOM 893 N N . VAL A 1 117 ? 16.291 -1.856 -12.317 1.00 93.56 117 VAL A N 1
ATOM 894 C CA . VAL A 1 117 ? 16.044 -2.292 -10.940 1.00 93.56 117 VAL A CA 1
ATOM 895 C C . VAL A 1 117 ? 17.375 -2.614 -10.283 1.00 93.56 117 VAL A C 1
ATOM 897 O O . VAL A 1 117 ? 18.183 -3.341 -10.860 1.00 93.56 117 VAL A O 1
ATOM 900 N N . THR A 1 118 ? 17.609 -2.078 -9.088 1.00 95.06 118 THR A N 1
ATOM 901 C CA . THR A 1 118 ? 18.799 -2.353 -8.274 1.00 95.06 118 THR A CA 1
ATOM 902 C C . THR A 1 118 ? 18.382 -2.930 -6.926 1.00 95.06 118 THR A C 1
ATOM 904 O O . THR A 1 118 ? 17.539 -2.351 -6.243 1.00 95.06 118 THR A O 1
ATOM 907 N N . VAL A 1 119 ? 18.983 -4.060 -6.545 1.00 92.75 119 VAL A N 1
ATOM 908 C CA . VAL A 1 119 ? 18.783 -4.735 -5.254 1.00 92.75 119 VAL A CA 1
ATOM 909 C C . VAL A 1 119 ? 20.152 -5.081 -4.676 1.00 92.75 119 VAL A C 1
ATOM 911 O O . VAL A 1 119 ? 20.893 -5.892 -5.238 1.00 92.75 119 VAL A O 1
ATOM 914 N N . GLY A 1 120 ? 20.518 -4.447 -3.561 1.00 88.19 120 GLY A N 1
ATOM 915 C CA . GLY A 1 120 ? 21.877 -4.541 -3.024 1.00 88.19 120 GLY A CA 1
ATOM 916 C C . GLY A 1 120 ? 22.911 -4.067 -4.053 1.00 88.19 120 GLY A C 1
ATOM 917 O O . GLY A 1 120 ? 22.841 -2.940 -4.532 1.00 88.19 120 GLY A O 1
ATOM 918 N N . GLN A 1 121 ? 23.864 -4.931 -4.407 1.00 87.44 121 GLN A N 1
ATOM 919 C CA . GLN A 1 121 ? 24.881 -4.639 -5.431 1.00 87.44 121 GLN A CA 1
ATOM 920 C C . GLN A 1 121 ? 24.477 -5.076 -6.847 1.00 87.44 121 GLN A C 1
ATOM 922 O O . GLN A 1 121 ? 25.187 -4.787 -7.810 1.00 87.44 121 GLN A O 1
ATOM 927 N N . ALA A 1 122 ? 23.363 -5.791 -6.994 1.00 88.94 122 ALA A N 1
ATOM 928 C CA . ALA A 1 122 ? 22.943 -6.357 -8.264 1.00 88.94 122 ALA A CA 1
ATOM 929 C C . ALA A 1 122 ? 21.971 -5.406 -8.977 1.00 88.94 122 ALA A C 1
ATOM 931 O O . ALA A 1 122 ? 21.112 -4.797 -8.340 1.00 88.94 122 ALA A O 1
ATOM 932 N N . SER A 1 123 ? 22.086 -5.283 -10.303 1.00 90.56 123 SER A N 1
ATOM 933 C CA . SER A 1 123 ? 21.148 -4.488 -11.100 1.00 90.56 123 SER A CA 1
ATOM 934 C C . SER A 1 123 ? 20.773 -5.166 -12.413 1.00 90.56 123 SER A C 1
ATOM 936 O O . SER A 1 123 ? 21.547 -5.952 -12.962 1.00 90.56 123 SER A O 1
ATOM 938 N N . HIS A 1 124 ? 19.577 -4.863 -12.906 1.00 88.31 124 HIS A N 1
ATOM 939 C CA . HIS A 1 124 ? 19.032 -5.383 -14.155 1.00 88.31 124 HIS A CA 1
ATOM 940 C C . HIS A 1 124 ? 18.192 -4.318 -14.849 1.00 88.31 124 HIS A C 1
ATOM 942 O O . HIS A 1 124 ? 17.687 -3.412 -14.192 1.00 88.31 124 HIS A O 1
ATOM 948 N N . SER A 1 125 ? 18.049 -4.394 -16.169 1.00 87.31 125 SER A N 1
ATOM 949 C CA . SER A 1 125 ? 17.241 -3.443 -16.935 1.00 87.31 125 SER A CA 1
ATOM 950 C C . SER A 1 125 ? 16.258 -4.167 -17.836 1.00 87.31 125 SER A C 1
ATOM 952 O O . SER A 1 125 ? 16.621 -5.144 -18.483 1.00 87.31 125 SER A O 1
ATOM 954 N N . VAL A 1 126 ? 15.031 -3.662 -17.887 1.00 85.06 126 VAL A N 1
ATOM 955 C CA . VAL A 1 126 ? 13.931 -4.210 -18.684 1.00 85.06 126 VAL A CA 1
ATOM 956 C C . VAL A 1 126 ? 13.304 -3.100 -19.517 1.00 85.06 126 VAL A C 1
ATOM 958 O O . VAL A 1 126 ? 13.262 -1.948 -19.088 1.00 85.06 126 VAL A O 1
ATOM 961 N N . GLU A 1 127 ? 12.859 -3.421 -20.724 1.00 85.38 127 GLU A N 1
ATOM 962 C CA . GLU A 1 127 ? 12.140 -2.470 -21.579 1.00 85.38 127 GLU A CA 1
ATOM 963 C C . GLU A 1 127 ? 10.685 -2.336 -21.123 1.00 85.38 127 GLU A C 1
ATOM 965 O O . GLU A 1 127 ? 10.117 -3.261 -20.533 1.00 85.38 127 GLU A O 1
ATOM 970 N N . PHE A 1 128 ? 10.072 -1.182 -21.387 1.00 82.38 128 PHE A N 1
ATOM 971 C CA . PHE A 1 128 ? 8.663 -0.977 -21.051 1.00 82.38 128 PHE A CA 1
ATOM 972 C C . PHE A 1 128 ? 7.754 -1.901 -21.858 1.00 82.38 128 PHE A C 1
ATOM 974 O O . PHE A 1 128 ? 8.027 -2.241 -23.005 1.00 82.38 128 PHE A O 1
ATOM 981 N N . ASP A 1 129 ? 6.645 -2.290 -21.236 1.00 80.19 129 ASP A N 1
ATOM 982 C CA . ASP A 1 129 ? 5.619 -3.166 -21.796 1.00 80.19 129 ASP A CA 1
ATOM 983 C C . ASP A 1 129 ? 6.080 -4.581 -22.211 1.00 80.19 129 ASP A C 1
ATOM 985 O O . ASP A 1 129 ? 5.282 -5.359 -22.743 1.00 80.19 129 ASP A O 1
ATOM 989 N N . VAL A 1 130 ? 7.311 -4.978 -21.873 1.00 75.94 130 VAL A N 1
ATOM 990 C CA . VAL A 1 130 ? 7.791 -6.359 -22.023 1.00 75.94 130 VAL A CA 1
ATOM 991 C C . VAL A 1 130 ? 7.284 -7.222 -20.862 1.00 75.94 130 VAL A C 1
ATOM 993 O O . VAL A 1 130 ? 7.513 -6.917 -19.694 1.00 75.94 130 VAL A O 1
ATOM 996 N N . LEU A 1 131 ? 6.576 -8.313 -21.182 1.00 66.88 131 LEU A N 1
ATOM 997 C CA . LEU A 1 131 ? 5.906 -9.186 -20.201 1.00 66.88 131 LEU A CA 1
ATOM 998 C C . LEU A 1 131 ? 6.802 -10.298 -19.619 1.00 66.88 131 LEU A C 1
ATOM 1000 O O . LEU A 1 131 ? 6.476 -10.876 -18.583 1.00 66.88 131 LEU A O 1
ATOM 1004 N N . ASP A 1 132 ? 7.930 -10.599 -20.262 1.00 60.50 132 ASP A N 1
ATOM 1005 C CA . ASP A 1 132 ? 8.759 -11.775 -19.952 1.00 60.50 132 ASP A CA 1
ATOM 1006 C C . ASP A 1 132 ? 10.197 -11.416 -19.572 1.00 60.50 132 ASP A C 1
ATOM 1008 O O . ASP A 1 132 ? 11.121 -12.206 -19.757 1.00 60.50 132 ASP A O 1
ATOM 1012 N N . ALA A 1 133 ? 10.411 -10.221 -19.022 1.00 67.31 133 ALA A N 1
ATOM 1013 C CA . ALA A 1 133 ? 11.730 -9.832 -18.554 1.00 67.31 133 ALA A CA 1
ATOM 1014 C C . ALA A 1 133 ? 12.053 -10.534 -17.219 1.00 67.31 133 ALA A C 1
ATOM 1016 O O . ALA A 1 133 ? 11.833 -10.007 -16.124 1.00 67.31 133 ALA A O 1
ATOM 1017 N N . SER A 1 134 ? 12.520 -11.778 -17.326 1.00 71.81 134 SER A N 1
ATOM 1018 C CA . SER A 1 134 ? 13.049 -12.568 -16.218 1.00 71.81 134 SER A CA 1
ATOM 1019 C C . SER A 1 134 ? 14.501 -12.189 -15.941 1.00 71.81 134 SER A C 1
ATOM 1021 O O . SER A 1 134 ? 15.349 -12.214 -16.833 1.00 71.81 134 SER A O 1
ATOM 1023 N N . TRP A 1 135 ? 14.801 -11.887 -14.682 1.00 69.62 135 TRP A N 1
ATOM 1024 C CA . TRP A 1 135 ? 16.150 -11.627 -14.199 1.00 69.62 135 TRP A CA 1
ATOM 1025 C C . TRP A 1 135 ? 16.706 -12.847 -13.455 1.00 69.62 135 TRP A C 1
ATOM 1027 O O . TRP A 1 135 ? 15.999 -13.507 -12.695 1.00 69.62 135 TRP A O 1
ATOM 1037 N N . SER A 1 136 ? 18.005 -13.113 -13.614 1.00 61.84 136 SER A N 1
ATOM 1038 C CA . SER A 1 136 ? 18.732 -14.263 -13.051 1.00 61.84 136 SER A CA 1
ATOM 1039 C C . SER A 1 136 ? 18.756 -14.361 -11.514 1.00 61.84 136 SER A C 1
ATOM 1041 O O . SER A 1 136 ? 19.302 -15.322 -10.986 1.00 61.84 136 SER A O 1
ATOM 1043 N N . GLN A 1 137 ? 18.188 -13.392 -10.791 1.00 66.44 137 GLN A N 1
ATOM 1044 C CA . GLN A 1 137 ? 18.028 -13.392 -9.326 1.00 66.44 137 GLN A CA 1
ATOM 1045 C C . GLN A 1 137 ? 16.637 -13.880 -8.872 1.00 66.44 137 GLN A C 1
ATOM 1047 O O . GLN A 1 137 ? 16.208 -13.565 -7.767 1.00 66.44 137 GLN A O 1
ATOM 1052 N N . GLY A 1 138 ? 15.898 -14.590 -9.731 1.00 75.19 138 GLY A N 1
ATOM 1053 C CA . GLY A 1 138 ? 14.549 -15.056 -9.395 1.00 75.19 138 GLY A CA 1
ATOM 1054 C C . GLY A 1 138 ? 13.509 -13.932 -9.371 1.00 75.19 138 GLY A C 1
ATOM 1055 O O . GLY A 1 138 ? 12.484 -14.067 -8.707 1.00 75.19 138 GLY A O 1
ATOM 1056 N N . LEU A 1 139 ? 13.768 -12.823 -10.081 1.00 87.81 139 LEU A N 1
ATOM 1057 C CA . LEU A 1 139 ? 12.784 -11.755 -10.263 1.00 87.81 139 LEU A CA 1
ATOM 1058 C C . LEU A 1 139 ? 12.152 -11.805 -11.652 1.00 87.81 139 LEU A C 1
ATOM 1060 O O . LEU A 1 139 ? 12.827 -12.082 -12.647 1.00 87.81 139 LEU A O 1
ATOM 1064 N N . ARG A 1 140 ? 10.882 -11.417 -11.733 1.00 92.12 140 ARG A N 1
ATOM 1065 C CA . ARG A 1 140 ? 10.213 -11.059 -12.987 1.00 92.12 140 ARG A CA 1
ATOM 1066 C C . ARG A 1 140 ? 9.673 -9.644 -12.877 1.00 92.12 140 ARG A C 1
ATOM 1068 O O . ARG A 1 140 ? 9.062 -9.284 -11.872 1.00 92.12 140 ARG A O 1
ATOM 1075 N N . LEU A 1 141 ? 9.942 -8.844 -13.901 1.00 93.25 141 LEU A N 1
ATOM 1076 C CA . LEU A 1 141 ? 9.732 -7.403 -13.864 1.00 93.25 141 LEU A CA 1
ATOM 1077 C C . LEU A 1 141 ? 8.842 -6.951 -15.014 1.00 93.25 141 LEU A C 1
ATOM 1079 O O . LEU A 1 141 ? 8.922 -7.472 -16.124 1.00 93.25 141 LEU A O 1
ATOM 1083 N N . PHE A 1 142 ? 8.000 -5.965 -14.732 1.00 94.12 142 PHE A N 1
ATOM 1084 C CA . PHE A 1 142 ? 7.174 -5.291 -15.720 1.00 94.12 142 PHE A CA 1
ATOM 1085 C C . PHE A 1 142 ? 7.019 -3.821 -15.336 1.00 94.12 142 PHE A C 1
ATOM 1087 O O . PHE A 1 142 ? 6.827 -3.500 -14.165 1.00 94.12 142 PHE A O 1
ATOM 1094 N N . ALA A 1 143 ? 7.065 -2.943 -16.334 1.00 93.19 143 ALA A N 1
ATOM 1095 C CA . ALA A 1 143 ? 6.704 -1.541 -16.197 1.00 93.19 143 ALA A CA 1
ATOM 1096 C C . ALA A 1 143 ? 5.902 -1.114 -17.427 1.00 93.19 143 ALA A C 1
ATOM 1098 O O . ALA A 1 143 ? 6.350 -1.304 -18.559 1.00 93.19 143 ALA A O 1
ATOM 1099 N N . GLY A 1 144 ? 4.717 -0.544 -17.225 1.00 92.38 144 GLY A N 1
ATOM 1100 C CA . GLY A 1 144 ? 3.903 -0.053 -18.333 1.00 92.38 144 GLY A CA 1
ATOM 1101 C C . GLY A 1 144 ? 2.505 0.371 -17.913 1.00 92.38 144 GLY A C 1
ATOM 1102 O O . GLY A 1 144 ? 2.121 0.276 -16.749 1.00 92.38 144 GLY A O 1
ATOM 1103 N N . ARG A 1 145 ? 1.724 0.857 -18.879 1.00 92.94 145 ARG A N 1
ATOM 1104 C CA . ARG A 1 145 ? 0.375 1.377 -18.619 1.00 92.94 145 ARG A CA 1
ATOM 1105 C C . ARG A 1 145 ? -0.641 0.243 -18.508 1.00 92.94 145 ARG A C 1
ATOM 1107 O O . ARG A 1 145 ? -0.722 -0.606 -19.400 1.00 92.94 145 ARG A O 1
ATOM 1114 N N . ARG A 1 146 ? -1.464 0.240 -17.464 1.00 94.69 146 ARG A N 1
ATOM 1115 C CA . ARG A 1 146 ? -2.510 -0.773 -17.242 1.00 94.69 146 ARG A CA 1
ATOM 1116 C C . ARG A 1 146 ? -3.850 -0.129 -16.910 1.00 94.69 146 ARG A C 1
ATOM 1118 O O . ARG A 1 146 ? -3.911 1.067 -16.622 1.00 94.69 146 ARG A O 1
ATOM 1125 N N . ALA A 1 147 ? -4.928 -0.895 -17.080 1.00 94.38 147 ALA A N 1
ATOM 1126 C CA . ALA A 1 147 ? -6.223 -0.473 -16.558 1.00 94.38 147 ALA A CA 1
ATOM 1127 C C . ALA A 1 147 ? -6.100 -0.376 -15.037 1.00 94.38 147 ALA A C 1
ATOM 1129 O O . ALA A 1 147 ? -5.396 -1.190 -14.441 1.00 94.38 147 ALA A O 1
ATOM 1130 N N . ASP A 1 148 ? -6.723 0.636 -14.448 1.00 94.50 148 ASP A N 1
ATOM 1131 C CA . ASP A 1 148 ? -6.656 0.834 -13.006 1.00 94.50 148 ASP A CA 1
ATOM 1132 C C . ASP A 1 148 ? -7.479 -0.255 -12.295 1.00 94.50 148 ASP A C 1
ATOM 1134 O O . ASP A 1 148 ? -8.683 -0.351 -12.557 1.00 94.50 148 ASP A O 1
ATOM 1138 N N . PRO A 1 149 ? -6.852 -1.121 -11.475 1.00 95.19 149 PRO A N 1
ATOM 1139 C CA . PRO A 1 149 ? -7.577 -2.124 -10.715 1.00 95.19 149 PRO A CA 1
ATOM 1140 C C . PRO A 1 149 ? -8.318 -1.535 -9.514 1.00 95.19 149 PRO A C 1
ATOM 1142 O O . PRO A 1 149 ? -9.187 -2.225 -9.001 1.00 95.19 149 PRO A O 1
ATOM 1145 N N . PHE A 1 150 ? -8.017 -0.309 -9.068 1.00 94.00 150 PHE A N 1
ATOM 1146 C CA . PHE A 1 150 ? -8.748 0.310 -7.965 1.00 94.00 150 PHE A CA 1
ATOM 1147 C C . PHE A 1 150 ? -10.209 0.552 -8.364 1.00 94.00 150 PHE A C 1
ATOM 1149 O O . PHE A 1 150 ? -10.513 0.904 -9.508 1.00 94.00 150 PHE A O 1
ATOM 1156 N N . PHE A 1 151 ? -11.133 0.368 -7.427 1.00 93.12 151 PHE A N 1
ATOM 1157 C CA . PHE A 1 151 ? -12.561 0.539 -7.658 1.00 93.12 151 PHE A CA 1
ATOM 1158 C C . PHE A 1 151 ? -13.223 1.191 -6.452 1.00 93.12 151 PHE A C 1
ATOM 1160 O O . PHE A 1 151 ? -12.822 0.962 -5.316 1.00 93.12 151 PHE A O 1
ATOM 1167 N N . LEU A 1 152 ? -14.175 2.076 -6.752 1.00 91.94 152 LEU A N 1
ATOM 1168 C CA . LEU A 1 152 ? -14.860 2.912 -5.775 1.00 91.94 152 LEU A CA 1
ATOM 1169 C C . LEU A 1 152 ? -16.063 3.621 -6.419 1.00 91.94 152 LEU A C 1
ATOM 1171 O O . LEU A 1 152 ? -15.964 4.116 -7.555 1.00 91.94 152 LEU A O 1
ATOM 1175 N N . ASP A 1 153 ? -17.154 3.768 -5.671 1.00 91.62 153 ASP A N 1
ATOM 1176 C CA . ASP A 1 153 ? -18.172 4.802 -5.889 1.00 91.62 153 ASP A CA 1
ATOM 1177 C C . ASP A 1 153 ? -17.701 6.129 -5.266 1.00 91.62 153 ASP A C 1
ATOM 1179 O O . ASP A 1 153 ? -17.901 6.430 -4.086 1.00 91.62 153 ASP A O 1
ATOM 1183 N N . ALA A 1 154 ? -16.985 6.930 -6.061 1.00 87.56 154 ALA A N 1
ATOM 1184 C CA . ALA A 1 154 ? -16.322 8.127 -5.552 1.00 87.56 154 ALA A CA 1
ATOM 1185 C C . ALA A 1 154 ? -17.297 9.223 -5.072 1.00 87.56 154 ALA A C 1
ATOM 1187 O O . ALA A 1 154 ? -16.997 9.870 -4.064 1.00 87.56 154 ALA A O 1
ATOM 1188 N N . PRO A 1 155 ? -18.455 9.461 -5.728 1.00 86.75 155 PRO A N 1
ATOM 1189 C CA . PRO A 1 155 ? -19.504 10.316 -5.177 1.00 86.75 155 PRO A CA 1
ATOM 1190 C C . PRO A 1 155 ? -19.995 9.860 -3.802 1.00 86.75 155 PRO A C 1
ATOM 1192 O O . PRO A 1 155 ? -20.098 10.696 -2.896 1.00 86.75 155 PRO A O 1
ATOM 1195 N N . TRP A 1 156 ? -20.259 8.561 -3.630 1.00 91.00 156 TRP A N 1
ATOM 1196 C CA . TRP A 1 156 ? -20.684 8.006 -2.347 1.00 91.00 156 TRP A CA 1
ATOM 1197 C C . TRP A 1 156 ? -19.594 8.182 -1.284 1.00 91.00 156 TRP A C 1
ATOM 1199 O O . TRP A 1 156 ? -19.844 8.792 -0.242 1.00 91.00 156 TRP A O 1
ATOM 1209 N N . ALA A 1 157 ? -18.356 7.781 -1.579 1.00 90.75 157 ALA A N 1
ATOM 1210 C CA . ALA A 1 157 ? -17.233 7.903 -0.651 1.00 90.75 157 ALA A CA 1
ATOM 1211 C C . ALA A 1 157 ? -16.955 9.359 -0.263 1.00 90.75 157 ALA A C 1
ATOM 1213 O O . ALA A 1 157 ? -16.731 9.669 0.908 1.00 90.75 157 ALA A O 1
ATOM 1214 N N . ASN A 1 158 ? -17.044 10.290 -1.215 1.00 87.81 158 ASN A N 1
ATOM 1215 C CA . ASN A 1 158 ? -16.929 11.713 -0.926 1.00 87.81 158 ASN A CA 1
ATOM 1216 C C . ASN A 1 158 ? -18.048 12.204 0.006 1.00 87.81 158 ASN A C 1
ATOM 1218 O O . ASN A 1 158 ? -17.789 13.043 0.868 1.00 87.81 158 ASN A O 1
ATOM 1222 N N . ASP A 1 159 ? -19.281 11.719 -0.129 1.00 89.81 159 ASP A N 1
ATOM 1223 C CA . ASP A 1 159 ? -20.366 12.079 0.789 1.00 89.81 159 ASP A CA 1
ATOM 1224 C C . ASP A 1 159 ? -20.117 11.555 2.211 1.00 89.81 159 ASP A C 1
ATOM 1226 O O . ASP A 1 159 ? -20.363 12.288 3.178 1.00 89.81 159 ASP A O 1
ATOM 1230 N N . VAL A 1 160 ? -19.530 10.366 2.355 1.00 91.94 160 VAL A N 1
ATOM 1231 C CA . VAL A 1 160 ? -19.079 9.852 3.657 1.00 91.94 160 VAL A CA 1
ATOM 1232 C C . VAL A 1 160 ? -17.964 10.732 4.232 1.00 91.94 160 VAL A C 1
ATOM 1234 O O . VAL A 1 160 ? -18.102 11.264 5.331 1.00 91.94 160 VAL A O 1
ATOM 1237 N N . ILE A 1 161 ? -16.891 10.961 3.471 1.00 90.31 161 ILE A N 1
ATOM 1238 C CA . ILE A 1 161 ? -15.664 11.637 3.929 1.00 90.31 161 ILE A CA 1
ATOM 1239 C C . ILE A 1 161 ? -15.869 13.141 4.173 1.00 90.31 161 ILE A C 1
ATOM 1241 O O . ILE A 1 161 ? -15.349 13.719 5.134 1.00 90.31 161 ILE A O 1
ATOM 1245 N N . SER A 1 162 ? -16.581 13.825 3.277 1.00 86.44 162 SER A N 1
ATOM 1246 C CA . SER A 1 162 ? -16.696 15.289 3.308 1.00 86.44 162 SER A CA 1
ATOM 1247 C C . SER A 1 162 ? -17.942 15.776 4.043 1.00 86.44 162 SER A C 1
ATOM 1249 O O . SER A 1 162 ? -17.905 16.851 4.647 1.00 86.44 162 SER A O 1
ATOM 1251 N N . LYS A 1 163 ? -19.035 15.000 4.022 1.00 89.69 163 LYS A N 1
ATOM 1252 C CA . LYS A 1 163 ? -20.340 15.416 4.565 1.00 89.69 163 LYS A CA 1
ATOM 1253 C C . LYS A 1 163 ? -20.797 14.578 5.754 1.00 89.69 163 LYS A C 1
ATOM 1255 O O . LYS A 1 163 ? -21.747 15.000 6.408 1.00 89.69 163 LYS A O 1
ATOM 1260 N N . GLY A 1 164 ? -20.153 13.446 6.044 1.00 92.00 164 GLY A N 1
ATOM 1261 C CA . GLY A 1 164 ? -20.548 12.548 7.128 1.00 92.00 164 GLY A CA 1
ATOM 1262 C C . GLY A 1 164 ? -21.921 11.943 6.866 1.00 92.00 164 GLY A C 1
ATOM 1263 O O . GLY A 1 164 ? -22.774 11.939 7.749 1.00 92.00 164 GLY A O 1
ATOM 1264 N N . LYS A 1 165 ? -22.190 11.543 5.618 1.00 92.00 165 LYS A N 1
ATOM 1265 C CA . LYS A 1 165 ? -23.491 11.003 5.212 1.00 92.00 165 LYS A CA 1
ATOM 1266 C C . LYS A 1 165 ? -23.330 9.638 4.567 1.00 92.00 165 LYS A C 1
ATOM 1268 O O . LYS A 1 165 ? -22.785 9.546 3.474 1.00 92.00 165 LYS A O 1
ATOM 1273 N N . LEU A 1 166 ? -23.893 8.619 5.210 1.00 91.31 166 LEU A N 1
ATOM 1274 C CA . LEU A 1 166 ? -24.148 7.320 4.595 1.00 91.31 166 LEU A CA 1
ATOM 1275 C C . LEU A 1 166 ? -25.445 7.430 3.790 1.00 91.31 166 LEU A C 1
ATOM 1277 O O . LEU A 1 166 ? -26.534 7.489 4.359 1.00 91.31 166 LEU A O 1
ATOM 1281 N N . LYS A 1 167 ? -25.319 7.574 2.472 1.00 85.31 167 LYS A N 1
ATOM 1282 C CA . LYS A 1 167 ? -26.459 7.620 1.549 1.00 85.31 167 LYS A CA 1
ATOM 1283 C C . LYS A 1 167 ? -26.721 6.254 0.934 1.00 85.31 167 LYS A C 1
ATOM 1285 O O . LYS A 1 167 ? -25.867 5.370 0.991 1.00 85.31 167 LYS A O 1
ATOM 1290 N N . ASP A 1 168 ? -27.877 6.144 0.285 1.00 83.31 168 ASP A N 1
ATOM 1291 C CA . ASP A 1 168 ? -28.134 5.067 -0.660 1.00 83.31 168 ASP A CA 1
ATOM 1292 C C . ASP A 1 168 ? -27.034 5.048 -1.730 1.00 83.31 168 ASP A C 1
ATOM 1294 O O . ASP A 1 168 ? -26.644 6.084 -2.275 1.00 83.31 168 ASP A O 1
ATOM 1298 N N . LYS A 1 169 ? -26.518 3.849 -1.972 1.00 82.31 169 LYS A N 1
ATOM 1299 C CA . LYS A 1 169 ? -25.469 3.547 -2.943 1.00 82.31 169 LYS A CA 1
ATOM 1300 C C . LYS A 1 169 ? -26.050 3.425 -4.347 1.00 82.31 169 LYS A C 1
ATOM 1302 O O . LYS A 1 169 ? -27.087 2.788 -4.541 1.00 82.31 169 LYS A O 1
ATOM 1307 N N . GLU A 1 170 ? -25.367 4.008 -5.323 1.00 78.69 170 GLU A N 1
ATOM 1308 C CA . GLU A 1 170 ? -25.705 3.837 -6.739 1.00 78.69 170 GLU A CA 1
ATOM 1309 C C . GLU A 1 170 ? -24.903 2.688 -7.373 1.00 78.69 170 GLU A C 1
ATOM 1311 O O . GLU A 1 170 ? -25.343 2.125 -8.377 1.00 78.69 170 GLU A O 1
ATOM 1316 N N . GLY A 1 171 ? -23.761 2.311 -6.779 1.00 82.00 171 GLY A N 1
ATOM 1317 C CA . GLY A 1 171 ? -22.893 1.234 -7.264 1.00 82.00 171 GLY A CA 1
ATOM 1318 C C . GLY A 1 171 ? -22.137 1.620 -8.535 1.00 82.00 171 GLY A C 1
ATOM 1319 O O . GLY A 1 171 ? -21.904 0.796 -9.425 1.00 82.00 171 GLY A O 1
ATOM 1320 N N . SER A 1 172 ? -21.796 2.903 -8.672 1.00 87.62 172 SER A N 1
ATOM 1321 C CA . SER A 1 172 ? -21.178 3.432 -9.883 1.00 87.62 172 SER A CA 1
ATOM 1322 C C . SER A 1 172 ? -19.658 3.433 -9.760 1.00 87.62 172 SER A C 1
ATOM 1324 O O . SER A 1 172 ? -19.066 4.357 -9.199 1.00 87.62 172 SER A O 1
ATOM 1326 N N . ASN A 1 173 ? -19.001 2.424 -10.348 1.00 87.69 173 ASN A N 1
ATOM 1327 C CA . ASN A 1 173 ? -17.538 2.357 -10.376 1.00 87.69 173 ASN A CA 1
ATOM 1328 C C . ASN A 1 173 ? -16.948 3.563 -11.137 1.00 87.69 173 ASN A C 1
ATOM 1330 O O . ASN A 1 173 ? -16.818 3.571 -12.372 1.00 87.69 173 ASN A O 1
ATOM 1334 N N . THR A 1 174 ? -16.531 4.582 -10.385 1.00 87.62 174 THR A N 1
ATOM 1335 C CA . THR A 1 174 ? -16.011 5.839 -10.931 1.00 87.62 174 THR A CA 1
ATOM 1336 C C . THR A 1 174 ? -14.647 5.639 -11.589 1.00 87.62 174 THR A C 1
ATOM 1338 O O . THR A 1 174 ? -14.323 6.338 -12.556 1.00 87.62 174 THR A O 1
ATOM 1341 N N . MET A 1 175 ? -13.907 4.610 -11.180 1.00 87.19 175 MET A N 1
ATOM 1342 C CA . MET A 1 175 ? -12.596 4.244 -11.721 1.00 87.19 175 MET A CA 1
ATOM 1343 C C . MET A 1 175 ? -12.678 3.548 -13.083 1.00 87.19 175 MET A C 1
ATOM 1345 O O . MET A 1 175 ? -11.705 3.514 -13.836 1.00 87.19 175 MET A O 1
ATOM 1349 N N . SER A 1 176 ? -13.863 3.064 -13.467 1.00 88.88 176 SER A N 1
ATOM 1350 C CA . SER A 1 176 ? -14.068 2.313 -14.708 1.00 88.88 176 SER A CA 1
ATOM 1351 C C . SER A 1 176 ? -13.513 3.022 -15.950 1.00 88.88 176 SER A C 1
ATOM 1353 O O . SER A 1 176 ? -13.881 4.156 -16.271 1.00 88.88 176 SER A O 1
ATOM 1355 N N . GLY A 1 177 ? -12.623 2.349 -16.680 1.00 86.44 177 GLY A N 1
ATOM 1356 C CA . GLY A 1 177 ? -12.014 2.864 -17.907 1.00 86.44 177 GLY A CA 1
ATOM 1357 C C . GLY A 1 177 ? -10.873 3.867 -17.711 1.00 86.44 177 GLY A C 1
ATOM 1358 O O . GLY A 1 177 ? -10.358 4.369 -18.717 1.00 86.44 177 GLY A O 1
ATOM 1359 N N . LEU A 1 178 ? -10.467 4.148 -16.471 1.00 90.19 178 LEU A N 1
ATOM 1360 C CA . LEU A 1 178 ? -9.241 4.881 -16.164 1.00 90.19 178 LEU A CA 1
ATOM 1361 C C . LEU A 1 178 ? -8.020 3.953 -16.266 1.00 90.19 178 LEU A C 1
ATOM 1363 O O . LEU A 1 178 ? -8.117 2.747 -16.498 1.00 90.19 178 LEU A O 1
ATOM 1367 N N . SER A 1 179 ? -6.834 4.543 -16.227 1.00 92.94 179 SER A N 1
ATOM 1368 C CA . SER A 1 179 ? -5.571 3.820 -16.355 1.00 92.94 179 SER A CA 1
ATOM 1369 C C . SER A 1 179 ? -4.527 4.450 -15.456 1.00 92.94 179 SER A C 1
ATOM 1371 O O . SER A 1 179 ? -4.603 5.643 -15.162 1.00 92.94 179 SER A O 1
ATOM 1373 N N . VAL A 1 180 ? -3.530 3.655 -15.107 1.00 94.12 180 VAL A N 1
ATOM 1374 C CA . VAL A 1 180 ? -2.378 4.023 -14.281 1.00 94.12 180 VAL A CA 1
ATOM 1375 C C . VAL A 1 180 ? -1.100 3.533 -14.956 1.00 94.12 180 VAL A C 1
ATOM 1377 O O . VAL A 1 180 ? -1.140 2.745 -15.912 1.00 94.12 180 VAL A O 1
ATOM 1380 N N . LEU A 1 181 ? 0.046 4.018 -14.494 1.00 94.88 181 LEU A N 1
ATOM 1381 C CA . LEU A 1 181 ? 1.321 3.357 -14.738 1.00 94.88 181 LEU A CA 1
ATOM 1382 C C . LEU A 1 181 ? 1.549 2.324 -13.634 1.00 94.88 181 LEU A C 1
ATOM 1384 O O . LEU A 1 181 ? 1.362 2.624 -12.462 1.00 94.88 181 LEU A O 1
ATOM 1388 N N . SER A 1 182 ? 1.964 1.118 -14.005 1.00 96.75 182 SER A N 1
ATOM 1389 C CA . SER A 1 182 ? 2.169 0.022 -13.059 1.00 96.75 182 SER A CA 1
ATOM 1390 C C . SER A 1 182 ? 3.589 -0.507 -13.153 1.00 96.75 182 SER A C 1
ATOM 1392 O O . SER A 1 182 ? 4.092 -0.748 -14.255 1.00 96.75 182 SER A O 1
ATOM 1394 N N . ILE A 1 183 ? 4.205 -0.725 -11.995 1.00 96.81 183 ILE A N 1
ATOM 1395 C CA . ILE A 1 183 ? 5.454 -1.465 -11.829 1.00 96.81 183 ILE A CA 1
ATOM 1396 C C . ILE A 1 183 ? 5.112 -2.769 -11.115 1.00 96.81 183 ILE A C 1
ATOM 1398 O O . ILE A 1 183 ? 4.523 -2.743 -10.038 1.00 96.81 183 ILE A O 1
ATOM 1402 N N . VAL A 1 184 ? 5.466 -3.908 -11.705 1.00 96.94 184 VAL A N 1
ATOM 1403 C CA . VAL A 1 184 ? 5.208 -5.230 -11.121 1.00 96.94 184 VAL A CA 1
ATOM 1404 C C . VAL A 1 184 ? 6.537 -5.936 -10.899 1.00 96.94 184 VAL A C 1
ATOM 1406 O O . VAL A 1 184 ? 7.338 -6.077 -11.826 1.00 96.94 184 VAL A O 1
ATOM 1409 N N . VAL A 1 185 ? 6.750 -6.384 -9.664 1.00 95.81 185 VAL A N 1
ATOM 1410 C CA . VAL A 1 185 ? 7.905 -7.173 -9.235 1.00 95.81 185 VAL A CA 1
ATOM 1411 C C . VAL A 1 185 ? 7.389 -8.482 -8.649 1.00 95.81 185 VAL A C 1
ATOM 1413 O O . VAL A 1 185 ? 6.791 -8.500 -7.577 1.00 95.81 185 VAL A O 1
ATOM 1416 N N . GLU A 1 186 ? 7.625 -9.585 -9.348 1.00 95.81 186 GLU A N 1
ATOM 1417 C CA . GLU A 1 186 ? 7.482 -10.933 -8.792 1.00 95.81 186 GLU A CA 1
ATOM 1418 C C . GLU A 1 186 ? 8.855 -11.387 -8.287 1.00 95.81 186 GLU A C 1
ATOM 1420 O O . GLU A 1 186 ? 9.839 -11.255 -9.017 1.00 95.81 186 GLU A O 1
ATOM 1425 N N . LEU A 1 187 ? 8.936 -11.882 -7.051 1.00 94.75 187 LEU A N 1
ATOM 1426 C CA . LEU A 1 187 ? 10.185 -12.242 -6.375 1.00 94.75 187 LEU A CA 1
ATOM 1427 C C . LEU A 1 187 ? 10.082 -13.580 -5.634 1.00 94.75 187 LEU A C 1
ATOM 1429 O O . LEU A 1 187 ? 9.040 -13.890 -5.053 1.00 94.75 187 LEU A O 1
ATOM 1433 N N . ASP A 1 188 ? 11.175 -14.346 -5.598 1.00 94.56 188 ASP A N 1
ATOM 1434 C CA . ASP A 1 188 ? 11.332 -15.494 -4.695 1.00 94.56 188 ASP A CA 1
ATOM 1435 C C . ASP A 1 188 ? 11.682 -14.994 -3.283 1.00 94.56 188 ASP A C 1
ATOM 1437 O O . ASP A 1 188 ? 12.803 -14.550 -3.001 1.00 94.56 188 ASP A O 1
ATOM 1441 N N . ALA A 1 189 ? 10.706 -15.041 -2.372 1.00 95.00 189 ALA A N 1
ATOM 1442 C CA . ALA A 1 189 ? 10.894 -14.527 -1.023 1.00 95.00 189 ALA A CA 1
ATOM 1443 C C . ALA A 1 189 ? 11.865 -15.400 -0.218 1.00 95.00 189 ALA A C 1
ATOM 1445 O O . ALA A 1 189 ? 12.623 -14.878 0.600 1.00 95.00 189 ALA A O 1
ATOM 1446 N N . LYS A 1 190 ? 11.899 -16.714 -0.468 1.00 92.19 190 LYS A N 1
ATOM 1447 C CA . LYS A 1 190 ? 12.804 -17.630 0.237 1.00 92.19 190 LYS A CA 1
ATOM 1448 C C . LYS A 1 190 ? 14.250 -17.379 -0.160 1.00 92.19 190 LYS A C 1
ATOM 1450 O O . LYS A 1 190 ? 15.124 -17.369 0.706 1.00 92.19 190 LYS A O 1
ATOM 1455 N N . GLN A 1 191 ? 14.501 -17.130 -1.443 1.00 92.06 191 GLN A N 1
ATOM 1456 C CA . GLN A 1 191 ? 15.834 -16.780 -1.930 1.00 92.06 191 GLN A CA 1
ATOM 1457 C C . GLN A 1 191 ? 16.336 -15.464 -1.317 1.00 92.06 191 GLN A C 1
ATOM 1459 O O . GLN A 1 191 ? 17.507 -15.361 -0.957 1.00 92.06 191 GLN A O 1
ATOM 1464 N N . LEU A 1 192 ? 15.463 -14.462 -1.169 1.00 92.44 192 LEU A N 1
ATOM 1465 C CA . LEU A 1 192 ? 15.860 -13.128 -0.706 1.00 92.44 192 LEU A CA 1
ATOM 1466 C C . LEU A 1 192 ? 15.925 -12.976 0.819 1.00 92.44 192 LEU A C 1
ATOM 1468 O O . LEU A 1 192 ? 16.780 -12.230 1.312 1.00 92.44 192 LEU A O 1
ATOM 1472 N N . PHE A 1 193 ? 15.047 -13.658 1.559 1.00 94.94 193 PHE A N 1
ATOM 1473 C CA . PHE A 1 193 ? 14.851 -13.472 3.005 1.00 94.94 193 PHE A CA 1
ATOM 1474 C C . PHE A 1 193 ? 15.136 -14.724 3.850 1.00 94.94 193 PHE A C 1
ATOM 1476 O O . PHE A 1 193 ? 15.058 -14.654 5.080 1.00 94.94 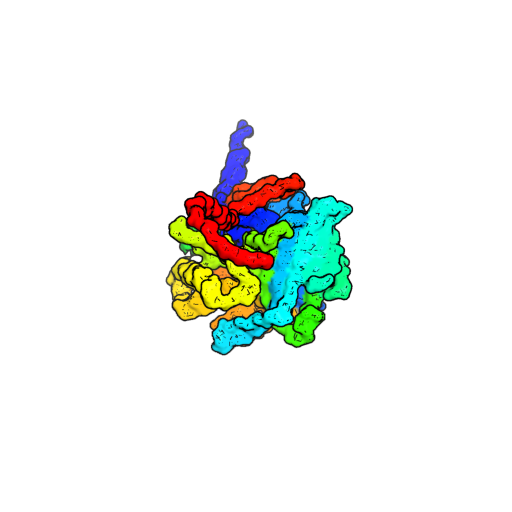193 PHE A O 1
ATOM 1483 N N . GLY A 1 194 ? 15.503 -15.839 3.213 1.00 93.19 194 GLY A N 1
ATOM 1484 C CA . GLY A 1 194 ? 15.758 -17.124 3.862 1.00 93.19 194 GLY A CA 1
ATOM 1485 C C . GLY A 1 194 ? 14.562 -18.075 3.795 1.00 93.19 194 GLY A C 1
ATOM 1486 O O . GLY A 1 194 ? 13.413 -17.666 3.641 1.00 93.19 194 GLY A O 1
ATOM 1487 N N . ALA A 1 195 ? 14.835 -19.376 3.914 1.00 91.62 195 ALA A N 1
ATOM 1488 C CA . ALA A 1 195 ? 13.836 -20.432 3.733 1.00 91.62 195 ALA A CA 1
ATOM 1489 C C . ALA A 1 195 ? 12.697 -20.416 4.773 1.00 91.62 195 ALA A C 1
ATOM 1491 O O . ALA A 1 195 ? 11.633 -20.977 4.512 1.00 91.62 195 ALA A O 1
ATOM 1492 N N . ASP A 1 196 ? 12.924 -19.787 5.926 1.00 93.06 196 ASP A N 1
ATOM 1493 C CA . ASP A 1 196 ? 12.002 -19.667 7.057 1.00 93.06 196 ASP A CA 1
ATOM 1494 C C . ASP A 1 196 ? 11.155 -18.380 7.025 1.00 93.06 196 ASP A C 1
ATOM 1496 O O . ASP A 1 196 ? 10.434 -18.096 7.982 1.00 93.06 196 ASP A O 1
ATOM 1500 N N . VAL A 1 197 ? 11.234 -17.587 5.947 1.00 95.88 197 VAL A N 1
ATOM 1501 C CA . VAL A 1 197 ? 10.411 -16.382 5.788 1.00 95.88 197 VAL A CA 1
ATOM 1502 C C . VAL A 1 197 ? 8.915 -16.718 5.853 1.00 95.88 197 VAL A C 1
ATOM 1504 O O . VAL A 1 197 ? 8.432 -17.636 5.187 1.00 95.88 197 VAL A O 1
ATOM 1507 N N . SER A 1 198 ? 8.181 -15.942 6.650 1.00 95.25 198 SER A N 1
ATOM 1508 C CA . SER A 1 198 ? 6.724 -16.017 6.774 1.00 95.25 198 SER A CA 1
ATOM 1509 C C . SER A 1 198 ? 6.097 -14.668 6.442 1.00 95.25 198 SER A C 1
ATOM 1511 O O . SER A 1 198 ? 5.666 -14.463 5.314 1.00 95.25 198 SER A O 1
ATOM 1513 N N . VAL A 1 199 ? 6.112 -13.716 7.374 1.00 97.88 199 VAL A N 1
ATOM 1514 C CA . VAL A 1 199 ? 5.506 -12.396 7.184 1.00 97.88 199 VAL A CA 1
ATOM 1515 C C . VAL A 1 199 ? 6.541 -11.387 6.695 1.00 97.88 199 VAL A C 1
ATOM 1517 O O . VAL A 1 199 ? 7.606 -11.209 7.293 1.00 97.88 199 VAL A O 1
ATOM 1520 N N . LEU A 1 200 ? 6.195 -10.693 5.617 1.00 98.38 200 LEU A N 1
ATOM 1521 C CA . LEU A 1 200 ? 6.898 -9.532 5.098 1.00 98.38 200 LEU A CA 1
ATOM 1522 C C . LEU A 1 200 ? 6.028 -8.290 5.284 1.00 98.38 200 LEU A C 1
ATOM 1524 O O . LEU A 1 200 ? 4.818 -8.326 5.073 1.00 98.38 200 LEU A O 1
ATOM 1528 N N . GLY A 1 201 ? 6.660 -7.186 5.663 1.00 98.19 201 GLY A N 1
ATOM 1529 C CA . GLY A 1 201 ? 6.092 -5.857 5.502 1.00 98.19 201 GLY A CA 1
ATOM 1530 C C . GLY A 1 201 ? 6.572 -5.247 4.191 1.00 98.19 201 GLY A C 1
ATOM 1531 O O . GLY A 1 201 ? 7.736 -5.432 3.830 1.00 98.19 201 GLY A O 1
ATOM 1532 N N . VAL A 1 202 ? 5.700 -4.512 3.504 1.00 98.50 202 VAL A N 1
ATOM 1533 C CA . VAL A 1 202 ? 5.999 -3.830 2.238 1.00 98.50 202 VAL A CA 1
ATOM 1534 C C . VAL A 1 202 ? 5.616 -2.354 2.345 1.00 98.50 202 VAL A C 1
ATOM 1536 O O . VAL A 1 202 ? 4.525 -2.029 2.815 1.00 98.50 202 VAL A O 1
ATOM 1539 N N . VAL A 1 203 ? 6.520 -1.472 1.916 1.00 97.94 203 VAL A N 1
ATOM 1540 C CA . VAL A 1 203 ? 6.299 -0.022 1.791 1.00 97.94 203 VAL A CA 1
ATOM 1541 C C . VAL A 1 203 ? 6.850 0.442 0.446 1.00 97.94 203 VAL A C 1
ATOM 1543 O O . VAL A 1 203 ? 7.966 0.064 0.077 1.00 97.94 203 VAL A O 1
ATOM 1546 N N . ALA A 1 204 ? 6.090 1.267 -0.265 1.00 97.88 204 ALA A N 1
ATOM 1547 C CA . ALA A 1 204 ? 6.512 1.940 -1.483 1.00 97.88 204 ALA A CA 1
ATOM 1548 C C . ALA A 1 204 ? 6.763 3.430 -1.234 1.00 97.88 204 ALA A C 1
ATOM 1550 O O . ALA A 1 204 ? 6.125 4.048 -0.387 1.00 97.88 204 ALA A O 1
ATOM 1551 N N . GLU A 1 205 ? 7.693 4.013 -1.982 1.00 97.50 205 GLU A N 1
ATOM 1552 C CA . GLU A 1 205 ? 7.978 5.448 -1.975 1.00 97.50 205 GLU A CA 1
ATOM 1553 C C . GLU A 1 205 ? 8.289 5.926 -3.392 1.00 97.50 205 GLU A C 1
ATOM 1555 O O . GLU A 1 205 ? 8.876 5.186 -4.189 1.00 97.50 205 GLU A O 1
ATOM 1560 N N . SER A 1 206 ? 7.975 7.188 -3.677 1.00 96.88 206 SER A N 1
ATOM 1561 C CA . SER A 1 206 ? 8.482 7.903 -4.846 1.00 96.88 206 SER A CA 1
ATOM 1562 C C . SER A 1 206 ? 9.415 9.031 -4.407 1.00 96.88 206 SER A C 1
ATOM 1564 O O . SER A 1 206 ? 9.198 9.735 -3.416 1.00 96.88 206 SER A O 1
ATOM 1566 N N . LEU A 1 207 ? 10.515 9.185 -5.133 1.00 96.31 207 LEU A N 1
ATOM 1567 C CA . LEU A 1 207 ? 11.643 10.024 -4.758 1.00 96.31 207 LEU A CA 1
ATOM 1568 C C . LEU A 1 207 ? 12.045 10.901 -5.937 1.00 96.31 207 LEU A C 1
ATOM 1570 O O . LEU A 1 207 ? 12.018 10.492 -7.095 1.00 96.31 207 LEU A O 1
ATOM 1574 N N . ASN A 1 208 ? 12.502 12.109 -5.648 1.00 95.31 208 ASN A N 1
ATOM 1575 C CA . ASN A 1 208 ? 13.193 12.935 -6.619 1.00 95.31 208 ASN A CA 1
ATOM 1576 C C . ASN A 1 208 ? 14.550 12.300 -6.937 1.00 95.31 208 ASN A C 1
ATOM 1578 O O . ASN A 1 208 ? 15.432 12.289 -6.079 1.00 95.31 208 ASN A O 1
ATOM 1582 N N . ALA A 1 209 ? 14.745 11.846 -8.175 1.00 94.62 209 ALA A N 1
ATOM 1583 C CA . ALA A 1 209 ? 15.954 11.120 -8.581 1.00 94.62 209 ALA A CA 1
ATOM 1584 C C . ALA A 1 209 ? 17.253 11.933 -8.395 1.00 94.62 209 ALA A C 1
ATOM 1586 O O . ALA A 1 209 ? 18.340 11.378 -8.258 1.00 94.62 209 ALA A O 1
ATOM 1587 N N . LYS A 1 210 ? 17.165 13.272 -8.365 1.00 93.75 210 LYS A N 1
ATOM 1588 C CA . LYS A 1 210 ? 18.330 14.147 -8.177 1.00 93.75 210 LYS A CA 1
ATOM 1589 C C . LYS A 1 210 ? 18.637 14.427 -6.709 1.00 93.75 210 LYS A C 1
ATOM 1591 O O . LYS A 1 210 ? 19.806 14.537 -6.348 1.00 93.75 210 LYS A O 1
ATOM 1596 N N . THR A 1 211 ? 17.617 14.661 -5.887 1.00 95.50 211 THR A N 1
ATOM 1597 C CA . THR A 1 211 ? 17.809 15.120 -4.499 1.00 95.50 211 THR A CA 1
ATOM 1598 C C . THR A 1 211 ? 17.598 14.028 -3.460 1.00 95.50 211 THR A C 1
ATOM 1600 O O . THR A 1 211 ? 17.963 14.235 -2.306 1.00 95.50 211 THR A O 1
ATOM 1603 N N . GLY A 1 212 ? 16.980 12.905 -3.832 1.00 93.31 212 GLY A N 1
ATOM 1604 C CA . GLY A 1 212 ? 16.521 11.870 -2.905 1.00 93.31 212 GLY A CA 1
ATOM 1605 C C . GLY A 1 212 ? 15.351 12.309 -2.018 1.00 93.31 212 GLY A C 1
ATOM 1606 O O . GLY A 1 212 ? 14.956 11.563 -1.127 1.00 93.31 212 GLY A O 1
ATOM 1607 N N . ALA A 1 213 ? 14.802 13.512 -2.229 1.00 92.38 213 ALA A N 1
ATOM 1608 C CA . ALA A 1 213 ? 13.648 13.989 -1.476 1.00 92.38 213 ALA A CA 1
ATOM 1609 C C . ALA A 1 213 ? 12.418 13.160 -1.844 1.00 92.38 213 ALA A C 1
ATOM 1611 O O . ALA A 1 213 ? 12.139 12.973 -3.028 1.00 92.38 213 ALA A O 1
ATOM 1612 N N . ARG A 1 214 ? 11.685 12.686 -0.840 1.00 93.44 214 ARG A N 1
ATOM 1613 C CA . ARG A 1 214 ? 10.467 11.914 -1.057 1.00 93.44 214 ARG A CA 1
ATOM 1614 C C . ARG A 1 214 ? 9.320 12.819 -1.486 1.00 93.44 214 ARG A C 1
ATOM 1616 O O . ARG A 1 214 ? 9.157 13.898 -0.922 1.00 93.44 214 ARG A O 1
ATOM 1623 N N . PHE A 1 215 ? 8.569 12.379 -2.489 1.00 91.00 215 PHE A N 1
ATOM 1624 C CA . PHE A 1 215 ? 7.294 12.992 -2.846 1.00 91.00 215 PHE A CA 1
ATOM 1625 C C . PHE A 1 215 ? 6.156 12.322 -2.079 1.00 91.00 215 PHE A C 1
ATOM 1627 O O . PHE A 1 215 ? 5.338 13.015 -1.489 1.00 91.00 215 PHE A O 1
ATOM 1634 N N . ASP A 1 216 ? 6.158 10.991 -2.068 1.00 92.06 216 ASP A N 1
ATOM 1635 C CA . ASP A 1 216 ? 5.026 10.170 -1.650 1.00 92.06 216 ASP A CA 1
ATOM 1636 C C . ASP A 1 216 ? 5.528 8.875 -0.979 1.00 92.06 216 ASP A C 1
ATOM 1638 O O . ASP A 1 216 ? 6.644 8.401 -1.257 1.00 92.06 216 ASP A O 1
ATOM 1642 N N . ARG A 1 217 ? 4.718 8.317 -0.079 1.00 93.25 217 ARG A N 1
ATOM 1643 C CA . ARG A 1 217 ? 4.855 6.964 0.455 1.00 93.25 217 ARG A CA 1
ATOM 1644 C C . ARG A 1 217 ? 3.493 6.277 0.429 1.00 93.25 217 ARG A C 1
ATOM 1646 O O . ARG A 1 217 ? 2.483 6.874 0.771 1.00 93.25 217 ARG A O 1
ATOM 1653 N N . LEU A 1 218 ? 3.513 4.972 0.203 1.00 93.06 218 LEU A N 1
ATOM 1654 C CA . LEU A 1 218 ? 2.296 4.187 0.204 1.00 93.06 218 LEU A CA 1
ATOM 1655 C C . LEU A 1 218 ? 2.542 2.760 0.659 1.00 93.06 218 LEU A C 1
ATOM 1657 O O . LEU A 1 218 ? 3.420 2.068 0.140 1.00 93.06 218 LEU A O 1
ATOM 1661 N N . ALA A 1 219 ? 1.730 2.287 1.596 1.00 94.62 219 ALA A N 1
ATOM 1662 C CA . ALA A 1 219 ? 1.563 0.859 1.819 1.00 94.62 219 ALA A CA 1
ATOM 1663 C C . ALA A 1 219 ? 0.112 0.390 1.700 1.00 94.62 219 ALA A C 1
ATOM 1665 O O . ALA A 1 219 ? -0.134 -0.709 1.204 1.00 94.62 219 ALA A O 1
ATOM 1666 N N . ARG A 1 220 ? -0.850 1.193 2.157 1.00 93.00 220 ARG A N 1
ATOM 1667 C CA . ARG A 1 220 ? -2.273 0.844 2.133 1.00 93.00 220 ARG A CA 1
ATOM 1668 C C . ARG A 1 220 ? -3.094 1.963 1.503 1.00 93.00 220 ARG A C 1
ATOM 1670 O O . ARG A 1 220 ? -2.826 3.122 1.808 1.00 93.00 220 ARG A O 1
ATOM 1677 N N . PRO A 1 221 ? -4.114 1.624 0.700 1.00 90.25 221 PRO A N 1
ATOM 1678 C CA . PRO A 1 221 ? -4.985 2.625 0.102 1.00 90.25 221 PRO A CA 1
ATOM 1679 C C . PRO A 1 221 ? -5.656 3.480 1.181 1.00 90.25 221 PRO A C 1
ATOM 1681 O O . PRO A 1 221 ? -5.992 2.991 2.265 1.00 90.25 221 PRO A O 1
ATOM 1684 N N . GLU A 1 222 ? -5.863 4.754 0.861 1.00 86.06 222 GLU A N 1
ATOM 1685 C CA . GLU A 1 222 ? -6.516 5.755 1.711 1.00 86.06 222 GLU A CA 1
ATOM 1686 C C . GLU A 1 222 ? -5.859 5.986 3.083 1.00 86.06 222 GLU A C 1
ATOM 1688 O O . GLU A 1 222 ? -6.479 6.552 4.001 1.00 86.06 222 GLU A O 1
ATOM 1693 N N . ALA A 1 223 ? -4.592 5.585 3.248 1.00 86.06 223 ALA A N 1
ATOM 1694 C CA . ALA A 1 223 ? -3.825 5.872 4.454 1.00 86.06 223 ALA A CA 1
ATOM 1695 C C . ALA A 1 223 ? -3.727 7.385 4.702 1.00 86.06 223 ALA A C 1
ATOM 1697 O O . ALA A 1 223 ? -3.696 7.818 5.853 1.00 86.06 223 ALA A O 1
ATOM 1698 N N . THR A 1 224 ? -3.761 8.207 3.655 1.00 85.56 224 THR A N 1
ATOM 1699 C CA . THR A 1 224 ? -3.737 9.665 3.784 1.00 85.56 224 THR A CA 1
ATOM 1700 C C . THR A 1 224 ? -5.148 10.266 3.770 1.00 85.56 224 THR A C 1
ATOM 1702 O O . THR A 1 224 ? -5.525 11.025 4.670 1.00 85.56 224 THR A O 1
ATOM 1705 N N . ASN A 1 225 ? -5.985 9.901 2.802 1.00 83.12 225 ASN A N 1
ATOM 1706 C CA . ASN A 1 225 ? -7.255 10.582 2.545 1.00 83.12 225 ASN A CA 1
ATOM 1707 C C . ASN A 1 225 ? -8.362 10.279 3.556 1.00 83.12 225 ASN A C 1
ATOM 1709 O O . ASN A 1 225 ? -9.080 11.206 3.948 1.00 83.12 225 ASN A O 1
ATOM 1713 N N . ILE A 1 226 ? -8.445 9.046 4.063 1.00 88.38 226 ILE A N 1
ATOM 1714 C CA . ILE A 1 226 ? -9.389 8.685 5.131 1.00 88.38 226 ILE A CA 1
ATOM 1715 C C . ILE A 1 226 ? -8.749 8.888 6.503 1.00 88.38 226 ILE A C 1
ATOM 1717 O O . ILE A 1 226 ? -9.359 9.511 7.379 1.00 88.38 226 ILE A O 1
ATOM 1721 N N . SER A 1 227 ? -7.517 8.407 6.699 1.00 89.19 227 SER A N 1
ATOM 1722 C CA . SER A 1 227 ? -6.913 8.386 8.038 1.00 89.19 227 SER A CA 1
ATOM 1723 C C . SER A 1 227 ? -6.300 9.725 8.451 1.00 89.19 227 SER A C 1
ATOM 1725 O O . SER A 1 227 ? -6.421 10.098 9.617 1.00 89.19 227 SER A O 1
ATOM 1727 N N . MET A 1 228 ? -5.682 10.476 7.530 1.00 91.31 228 MET A N 1
ATOM 1728 C CA . MET A 1 228 ? -4.972 11.736 7.822 1.00 91.31 228 MET A CA 1
ATOM 1729 C C . MET A 1 228 ? -5.770 13.002 7.475 1.00 91.31 228 MET A C 1
ATOM 1731 O O . MET A 1 228 ? -5.232 14.107 7.506 1.00 91.31 228 MET A O 1
ATOM 1735 N N . ARG A 1 229 ? -7.075 12.873 7.210 1.00 86.31 229 ARG A N 1
ATOM 1736 C CA . ARG A 1 229 ? -7.966 13.993 6.876 1.00 86.31 229 ARG A CA 1
ATOM 1737 C C . ARG A 1 229 ? -7.903 15.140 7.893 1.00 86.31 229 ARG A C 1
ATOM 1739 O O . ARG A 1 229 ? -8.193 14.940 9.075 1.00 86.31 229 ARG A O 1
ATOM 1746 N N . GLY A 1 230 ? -7.612 16.343 7.398 1.00 85.06 230 GLY A N 1
ATOM 1747 C CA . GLY A 1 230 ? -7.709 17.616 8.118 1.00 85.06 230 GLY A CA 1
ATOM 1748 C C . GLY A 1 230 ? -9.061 18.320 7.949 1.00 85.06 230 GLY A C 1
ATOM 1749 O O . GLY A 1 230 ? -9.694 18.244 6.897 1.00 85.06 230 GLY A O 1
ATOM 1750 N N . GLY A 1 231 ? -9.513 19.021 8.987 1.00 81.50 231 GLY A N 1
ATOM 1751 C CA . GLY A 1 231 ? -10.528 20.070 8.899 1.00 81.50 231 GLY A CA 1
ATOM 1752 C C . GLY A 1 231 ? -9.944 21.393 8.383 1.00 81.50 231 GLY A C 1
ATOM 1753 O O . GLY A 1 231 ? -8.734 21.544 8.276 1.00 81.50 231 GLY A O 1
ATOM 1754 N N . LYS A 1 232 ? -10.809 22.376 8.088 1.00 78.25 232 LYS A N 1
ATOM 1755 C CA . LYS A 1 232 ? -10.415 23.654 7.450 1.00 78.25 232 LYS A CA 1
ATOM 1756 C C . LYS A 1 232 ? -9.329 24.444 8.193 1.00 78.25 232 LYS A C 1
ATOM 1758 O O . LYS A 1 232 ? -8.509 25.076 7.545 1.00 78.25 232 LYS A O 1
ATOM 1763 N N . GLU A 1 233 ? -9.361 24.418 9.522 1.00 86.81 233 GLU A N 1
ATOM 1764 C CA . GLU A 1 233 ? -8.453 25.184 10.395 1.00 86.81 233 GLU A CA 1
ATOM 1765 C C . GLU A 1 233 ? -7.329 24.316 10.979 1.00 86.81 233 GLU A C 1
ATOM 1767 O O . GLU A 1 233 ? -6.623 24.722 11.900 1.00 86.81 233 GLU A O 1
ATOM 1772 N N . GLU A 1 234 ? -7.207 23.077 10.512 1.00 87.81 234 GLU A N 1
ATOM 1773 C CA . GLU A 1 234 ? -6.264 22.120 11.067 1.00 87.81 234 GLU A CA 1
ATOM 1774 C C . GLU A 1 234 ? -5.046 21.976 10.168 1.00 87.81 234 GLU A C 1
ATOM 1776 O O . GLU A 1 234 ? -5.116 22.170 8.957 1.00 87.81 234 GLU A O 1
ATOM 1781 N N . GLU A 1 235 ? -3.922 21.599 10.772 1.00 89.44 235 GLU A N 1
ATOM 1782 C CA . GLU A 1 235 ? -2.707 21.303 10.023 1.00 89.44 235 GLU A CA 1
ATOM 1783 C C . GLU A 1 235 ? -2.954 20.187 8.995 1.00 89.44 235 GLU A C 1
ATOM 1785 O O . GLU A 1 235 ? -3.520 19.136 9.325 1.00 89.44 235 GLU A O 1
ATOM 1790 N N . GLU A 1 236 ? -2.495 20.424 7.763 1.00 88.38 236 GLU A N 1
ATOM 1791 C CA . GLU A 1 236 ? -2.443 19.428 6.696 1.00 88.38 236 GLU A CA 1
ATOM 1792 C C . GLU A 1 236 ? -1.292 18.459 6.980 1.00 88.38 236 GLU A C 1
ATOM 1794 O O . GLU A 1 236 ? -0.117 18.796 6.826 1.00 88.38 236 GLU A O 1
ATOM 1799 N N . LEU A 1 237 ? -1.636 17.263 7.462 1.00 90.69 237 LEU A N 1
ATOM 1800 C CA . LEU A 1 237 ? -0.658 16.270 7.897 1.00 90.69 237 LEU A CA 1
ATOM 1801 C C . LEU A 1 237 ? -0.260 15.293 6.800 1.00 90.69 237 LEU A C 1
ATOM 1803 O O . LEU A 1 237 ? 0.691 14.552 7.024 1.00 90.69 237 LEU A O 1
ATOM 1807 N N . ARG A 1 238 ? -0.935 15.252 5.647 1.00 89.25 238 ARG A N 1
ATOM 1808 C CA . ARG A 1 238 ? -0.642 14.220 4.647 1.00 89.25 238 ARG A CA 1
ATOM 1809 C C . ARG A 1 238 ? 0.752 14.371 4.028 1.00 89.25 238 ARG A C 1
ATOM 1811 O O . ARG A 1 238 ? 1.522 13.420 4.067 1.00 89.25 238 ARG A O 1
ATOM 1818 N N . ASP A 1 239 ? 1.159 15.584 3.638 1.00 86.38 239 ASP A N 1
ATOM 1819 C CA . ASP A 1 239 ? 2.535 15.847 3.166 1.00 86.38 239 ASP A CA 1
ATOM 1820 C C . ASP A 1 239 ? 3.589 15.427 4.213 1.00 86.38 239 ASP A C 1
ATOM 1822 O O . ASP A 1 239 ? 4.643 14.876 3.883 1.00 86.38 239 ASP A O 1
ATOM 1826 N N . ARG A 1 240 ? 3.310 15.662 5.504 1.00 90.31 240 ARG A N 1
ATOM 1827 C CA . ARG A 1 240 ? 4.190 15.253 6.611 1.00 90.31 240 ARG A CA 1
ATOM 1828 C C . ARG A 1 240 ? 4.182 13.741 6.812 1.00 90.31 240 ARG A C 1
ATOM 1830 O O . ARG A 1 240 ? 5.240 13.155 7.005 1.00 90.31 240 ARG A O 1
ATOM 1837 N N . PHE A 1 241 ? 3.019 13.102 6.728 1.00 90.38 241 PHE A N 1
ATOM 1838 C CA . PHE A 1 241 ? 2.874 11.649 6.793 1.00 90.38 241 PHE A CA 1
ATOM 1839 C C . PHE A 1 241 ? 3.708 10.982 5.701 1.00 90.38 241 PHE A C 1
ATOM 1841 O O . PHE A 1 241 ? 4.428 10.014 5.965 1.00 90.38 241 PHE A O 1
ATOM 1848 N N . ASN A 1 242 ? 3.694 11.583 4.512 1.00 89.31 242 ASN A N 1
ATOM 1849 C CA . ASN A 1 242 ? 4.463 11.129 3.374 1.00 89.31 242 ASN A CA 1
ATOM 1850 C C . ASN A 1 242 ? 5.951 11.303 3.581 1.00 89.31 242 ASN A C 1
ATOM 1852 O O . ASN A 1 242 ? 6.699 10.361 3.350 1.00 89.31 242 ASN A O 1
ATOM 1856 N N . THR A 1 243 ? 6.398 12.466 4.047 1.00 87.44 243 THR A N 1
ATOM 1857 C CA . THR A 1 243 ? 7.822 12.836 4.029 1.00 87.44 243 THR A CA 1
ATOM 1858 C C . THR A 1 243 ? 8.586 12.544 5.322 1.00 87.44 243 THR A C 1
ATOM 1860 O O . THR A 1 243 ? 9.782 12.256 5.254 1.00 87.44 243 THR A O 1
ATOM 1863 N N . GLU A 1 244 ? 7.941 12.588 6.491 1.00 87.50 244 GLU A N 1
ATOM 1864 C CA . GLU A 1 244 ? 8.610 12.485 7.800 1.00 87.50 244 GLU A CA 1
ATOM 1865 C C . GLU A 1 244 ? 8.776 11.039 8.283 1.00 87.50 244 GLU A C 1
ATOM 1867 O O . GLU A 1 244 ? 9.699 10.744 9.041 1.00 87.50 244 GLU A O 1
ATOM 1872 N N . LEU A 1 245 ? 7.915 10.120 7.844 1.00 85.75 245 LEU A N 1
ATOM 1873 C CA . LEU A 1 245 ? 7.928 8.741 8.327 1.00 85.75 245 LEU A CA 1
ATOM 1874 C C . LEU A 1 245 ? 8.898 7.878 7.519 1.00 85.75 245 LEU A C 1
ATOM 1876 O O . LEU A 1 245 ? 8.602 7.462 6.399 1.00 85.75 245 LEU A O 1
ATOM 1880 N N . ALA A 1 246 ? 10.079 7.592 8.062 1.00 87.62 246 ALA A N 1
ATOM 1881 C CA . ALA A 1 246 ? 10.992 6.636 7.441 1.00 87.62 246 ALA A CA 1
ATOM 1882 C C . ALA A 1 246 ? 10.362 5.223 7.391 1.00 87.62 246 ALA A C 1
ATOM 1884 O O . ALA A 1 246 ? 9.699 4.820 8.352 1.00 87.62 246 ALA A O 1
ATOM 1885 N N . PRO A 1 247 ? 10.562 4.442 6.306 1.00 88.81 247 PRO A N 1
ATOM 1886 C CA . PRO A 1 247 ? 10.065 3.071 6.238 1.00 88.81 247 PRO A CA 1
ATOM 1887 C C . PRO A 1 247 ? 10.516 2.256 7.451 1.00 88.81 247 PRO A C 1
ATOM 1889 O O . PRO A 1 247 ? 11.706 2.195 7.761 1.00 88.81 247 PRO A O 1
ATOM 1892 N N . PHE A 1 248 ? 9.557 1.612 8.118 1.00 91.50 248 PHE A N 1
ATOM 1893 C CA . PHE A 1 248 ? 9.785 0.790 9.310 1.00 91.50 248 PHE A CA 1
ATOM 1894 C C . PHE A 1 248 ? 10.386 1.522 10.530 1.00 91.50 248 PHE A C 1
ATOM 1896 O O . PHE A 1 248 ? 10.871 0.860 11.451 1.00 91.50 248 PHE A O 1
ATOM 1903 N N . ASP A 1 249 ? 10.344 2.858 10.578 1.00 84.62 249 ASP A N 1
ATOM 1904 C CA . ASP A 1 249 ? 10.570 3.619 11.811 1.00 84.62 249 ASP A CA 1
ATOM 1905 C C . ASP A 1 249 ? 9.252 3.727 12.587 1.00 84.62 249 ASP A C 1
ATOM 1907 O O . ASP A 1 249 ? 8.334 4.454 12.213 1.00 84.62 249 ASP A O 1
ATOM 1911 N N . PHE A 1 250 ? 9.141 2.944 13.661 1.00 82.69 250 PHE A N 1
ATOM 1912 C CA . PHE A 1 250 ? 7.924 2.832 14.469 1.00 82.69 250 PHE A CA 1
ATOM 1913 C C . PHE A 1 250 ? 8.038 3.527 15.827 1.00 82.69 250 PHE A C 1
ATOM 1915 O O . PHE A 1 250 ? 7.415 3.099 16.804 1.00 82.69 250 PHE A O 1
ATOM 1922 N N . THR A 1 251 ? 8.871 4.559 15.932 1.00 86.44 251 THR A N 1
ATOM 1923 C CA . THR A 1 251 ? 9.069 5.267 17.197 1.00 86.44 251 THR A CA 1
ATOM 1924 C C . THR A 1 251 ? 7.781 5.982 17.643 1.00 86.44 251 THR A C 1
ATOM 1926 O O . THR A 1 251 ? 7.138 6.661 16.843 1.00 86.44 251 THR A O 1
ATOM 1929 N N . PRO A 1 252 ? 7.387 5.903 18.932 1.00 88.62 252 PRO A N 1
ATOM 1930 C CA . PRO A 1 252 ? 6.181 6.584 19.412 1.00 88.62 252 PRO A CA 1
ATOM 1931 C C . PRO A 1 252 ? 6.171 8.090 19.124 1.00 88.62 252 PRO A C 1
ATOM 1933 O O . PRO A 1 252 ? 5.121 8.656 18.847 1.00 88.62 252 PRO A O 1
ATOM 1936 N N . ALA A 1 253 ? 7.342 8.735 19.152 1.00 89.69 253 ALA A N 1
ATOM 1937 C CA . ALA A 1 253 ? 7.472 10.165 18.894 1.00 89.69 253 ALA A CA 1
ATOM 1938 C C . ALA A 1 253 ? 7.122 10.557 17.448 1.00 89.69 253 ALA A C 1
ATOM 1940 O O . ALA A 1 253 ? 6.479 11.584 17.246 1.00 89.69 253 ALA A O 1
ATOM 1941 N N . THR A 1 254 ? 7.519 9.754 16.454 1.00 89.25 254 THR A N 1
ATOM 1942 C CA . THR A 1 254 ? 7.238 10.040 15.036 1.00 89.25 254 THR A CA 1
ATOM 1943 C C . THR A 1 254 ? 5.789 9.730 14.678 1.00 89.25 254 THR A C 1
ATOM 1945 O O . THR A 1 254 ? 5.168 10.481 13.932 1.00 89.25 254 THR A O 1
ATOM 1948 N N . LEU A 1 255 ? 5.217 8.670 15.258 1.00 92.19 255 LEU A N 1
ATOM 1949 C CA . LEU A 1 255 ? 3.842 8.248 14.982 1.00 92.19 255 LEU A CA 1
ATOM 1950 C C . LEU A 1 255 ? 2.785 9.076 15.723 1.00 92.19 255 LEU A C 1
ATOM 1952 O O . LEU A 1 255 ? 1.671 9.207 15.221 1.00 92.19 255 LEU A O 1
ATOM 1956 N N . ALA A 1 256 ? 3.107 9.649 16.889 1.00 93.81 256 ALA A N 1
ATOM 1957 C CA . ALA A 1 256 ? 2.155 10.351 17.756 1.00 93.81 256 ALA A CA 1
ATOM 1958 C C . ALA A 1 256 ? 1.229 11.368 17.051 1.00 93.81 256 ALA A C 1
ATOM 1960 O O . ALA A 1 256 ? 0.017 11.272 17.260 1.00 93.81 256 ALA A O 1
ATOM 1961 N N . PRO A 1 257 ? 1.717 12.323 16.226 1.00 94.12 257 PRO A N 1
ATOM 1962 C CA . PRO A 1 257 ? 0.825 13.286 15.572 1.00 94.12 257 PRO A CA 1
ATOM 1963 C C . PRO A 1 257 ? -0.163 12.611 14.611 1.00 94.12 257 PRO A C 1
ATOM 1965 O O . PRO A 1 257 ? -1.333 12.991 14.553 1.00 94.12 257 PRO A O 1
ATOM 1968 N N . PHE A 1 258 ? 0.280 11.575 13.900 1.00 95.25 258 PHE A N 1
ATOM 1969 C CA . PHE A 1 258 ? -0.546 10.829 12.955 1.00 95.25 258 PHE A CA 1
ATOM 1970 C C . PHE A 1 258 ? -1.538 9.915 13.681 1.00 95.25 258 PHE A C 1
ATOM 1972 O O . PHE A 1 258 ? -2.699 9.823 13.288 1.00 95.25 258 PHE A O 1
ATOM 1979 N N . ALA A 1 259 ? -1.121 9.279 14.779 1.00 95.69 259 ALA A N 1
ATOM 1980 C CA . ALA A 1 259 ? -1.997 8.441 15.596 1.00 95.69 259 ALA A CA 1
ATOM 1981 C C . ALA A 1 259 ? -3.126 9.280 16.201 1.00 95.69 259 ALA A C 1
ATOM 1983 O O . ALA A 1 259 ? -4.294 8.947 16.017 1.00 95.69 259 ALA A O 1
ATOM 1984 N N . ALA A 1 260 ? -2.796 10.438 16.779 1.00 96.00 260 ALA A N 1
ATOM 1985 C CA . ALA A 1 260 ? -3.786 11.369 17.312 1.00 96.00 260 ALA A CA 1
ATOM 1986 C C . ALA A 1 260 ? -4.772 11.860 16.235 1.00 96.00 260 ALA A C 1
ATOM 1988 O O . ALA A 1 260 ? -5.973 11.985 16.491 1.00 96.00 260 ALA A O 1
ATOM 1989 N N . ARG A 1 261 ? -4.283 12.111 15.013 1.00 96.19 261 ARG A N 1
ATOM 1990 C CA . ARG A 1 261 ? -5.115 12.464 13.857 1.00 96.19 261 ARG A CA 1
ATOM 1991 C C . ARG A 1 261 ? -6.097 11.348 13.497 1.00 96.19 261 ARG A C 1
ATOM 1993 O O . ARG A 1 261 ? -7.282 11.627 13.319 1.00 96.19 261 ARG A O 1
ATOM 2000 N N . LEU A 1 262 ? -5.630 10.105 13.418 1.00 96.56 262 LEU A N 1
ATOM 2001 C CA . LEU A 1 262 ? -6.486 8.960 13.117 1.00 96.56 262 LEU A CA 1
ATOM 2002 C C . LEU A 1 262 ? -7.498 8.696 14.241 1.00 96.56 262 LEU A C 1
ATOM 2004 O O . LEU A 1 262 ? -8.672 8.504 13.949 1.00 96.56 262 LEU A O 1
ATOM 2008 N N . GLU A 1 263 ? -7.103 8.767 15.513 1.00 97.19 263 GLU A N 1
ATOM 2009 C CA . GLU A 1 263 ? -8.032 8.651 16.651 1.00 97.19 263 GLU A CA 1
ATOM 2010 C C . GLU A 1 263 ? -9.154 9.693 16.575 1.00 97.19 263 GLU A C 1
ATOM 2012 O O . GLU A 1 263 ? -10.331 9.369 16.742 1.00 97.19 263 GLU A O 1
ATOM 2017 N N . LYS A 1 264 ? -8.809 10.943 16.252 1.00 95.81 264 LYS A N 1
ATOM 2018 C CA . LYS A 1 264 ? -9.799 12.001 16.041 1.00 95.81 264 LYS A CA 1
ATOM 2019 C C . LYS A 1 264 ? -10.732 11.690 14.870 1.00 95.81 264 LYS A C 1
ATOM 2021 O O . LYS A 1 264 ? -11.939 11.890 14.988 1.00 95.81 264 LYS A O 1
ATOM 2026 N N . ASN A 1 265 ? -10.187 11.208 13.755 1.00 95.81 265 ASN A N 1
ATOM 2027 C CA . ASN A 1 265 ? -10.971 10.851 12.575 1.00 95.81 265 ASN A CA 1
ATOM 2028 C C . ASN A 1 265 ? -11.886 9.643 12.833 1.00 95.81 265 ASN A C 1
ATOM 2030 O O . ASN A 1 265 ? -13.014 9.640 12.349 1.00 95.81 265 ASN A O 1
ATOM 2034 N N . LEU A 1 266 ? -11.485 8.674 13.662 1.00 97.12 266 LEU A N 1
ATOM 2035 C CA . LEU A 1 266 ? -12.388 7.612 14.123 1.00 97.12 266 LEU A CA 1
ATOM 2036 C C . LEU A 1 266 ? -13.597 8.188 14.865 1.00 97.12 266 LEU A C 1
ATOM 2038 O O . LEU A 1 266 ? -14.718 7.794 14.577 1.00 97.12 266 LEU A O 1
ATOM 2042 N N . GLY A 1 267 ? -13.404 9.185 15.735 1.00 95.44 267 GLY A N 1
ATOM 2043 C CA . GLY A 1 267 ? -14.518 9.870 16.407 1.00 95.44 267 GLY A CA 1
ATOM 2044 C C . GLY A 1 267 ? -15.481 10.602 15.458 1.00 95.44 267 GLY A C 1
ATOM 2045 O O . GLY A 1 267 ? -16.612 10.892 15.844 1.00 95.44 267 GLY A O 1
ATOM 2046 N N . TYR A 1 268 ? -15.055 10.895 14.225 1.00 95.25 268 TYR A N 1
ATOM 2047 C CA . TYR A 1 268 ? -15.915 11.424 13.166 1.00 95.25 268 TYR A CA 1
ATOM 2048 C C . TYR A 1 268 ? -16.670 10.318 12.414 1.00 95.25 268 TYR A C 1
ATOM 2050 O O . TYR A 1 268 ? -17.857 10.485 12.147 1.00 95.25 268 TYR A O 1
ATOM 2058 N N . TYR A 1 269 ? -15.997 9.214 12.072 1.00 97.06 269 TYR A N 1
ATOM 2059 C CA . TYR A 1 269 ? -16.571 8.138 11.256 1.00 97.06 269 TYR A CA 1
ATOM 2060 C C . TYR A 1 269 ? -17.443 7.151 12.041 1.00 97.06 269 TYR A C 1
ATOM 2062 O O . TYR A 1 269 ? -18.483 6.741 11.536 1.00 97.06 269 TYR A O 1
ATOM 2070 N N . ASP A 1 270 ? -17.046 6.790 13.260 1.00 97.38 270 ASP A N 1
ATOM 2071 C CA . ASP A 1 270 ? -17.739 5.816 14.115 1.00 97.38 270 ASP A CA 1
ATOM 2072 C C . ASP A 1 270 ? -19.249 6.111 14.263 1.00 97.38 270 ASP A C 1
ATOM 2074 O O . ASP A 1 270 ? -20.058 5.250 13.932 1.00 97.38 270 ASP A O 1
ATOM 2078 N N . PRO A 1 271 ? -19.692 7.344 14.604 1.00 97.06 271 PRO A N 1
ATOM 2079 C CA . PRO A 1 271 ? -21.115 7.636 14.793 1.00 97.06 271 PRO A CA 1
ATOM 2080 C C . PRO A 1 271 ? -21.955 7.725 13.512 1.00 97.06 271 PRO A C 1
ATOM 2082 O O . PRO A 1 271 ? -23.160 7.978 13.609 1.00 97.06 271 PRO A O 1
ATOM 2085 N N . LEU A 1 272 ? -21.376 7.570 12.315 1.00 96.56 272 LEU A N 1
ATOM 2086 C CA . LEU A 1 272 ? -22.088 7.848 11.060 1.00 96.56 272 LEU A CA 1
ATOM 2087 C C . LEU A 1 272 ? -23.262 6.900 10.793 1.00 96.56 272 LEU A C 1
ATOM 2089 O O . LEU A 1 272 ? -24.201 7.284 10.097 1.00 96.56 272 LEU A O 1
ATOM 2093 N N . ASP A 1 273 ? -23.240 5.694 11.358 1.00 95.44 273 ASP A N 1
ATOM 2094 C CA . ASP A 1 273 ? -24.334 4.723 11.256 1.00 95.44 273 ASP A CA 1
ATOM 2095 C C . ASP A 1 273 ? -25.309 4.757 12.453 1.00 95.44 273 ASP A C 1
ATOM 2097 O O . ASP A 1 273 ? -26.184 3.891 12.588 1.00 95.44 273 ASP A O 1
ATOM 2101 N N . GLY A 1 274 ? -25.156 5.761 13.323 1.00 95.56 274 GLY A N 1
ATOM 2102 C CA . GLY A 1 274 ? -25.946 5.947 14.534 1.00 95.56 274 GLY A CA 1
ATOM 2103 C C . GLY A 1 274 ? -25.486 5.121 15.739 1.00 95.56 274 GLY A C 1
ATOM 2104 O O . GLY A 1 274 ? -26.193 5.116 16.750 1.00 95.56 274 GLY A O 1
ATOM 2105 N N . LYS A 1 275 ? -24.345 4.423 15.670 1.00 96.25 275 LYS A N 1
ATOM 2106 C CA . LYS A 1 275 ? -23.751 3.674 16.791 1.00 96.25 275 LYS A CA 1
ATOM 2107 C C . LYS A 1 275 ? -22.334 4.146 17.100 1.00 96.25 275 LYS A C 1
ATOM 2109 O O . LYS A 1 275 ? -21.728 4.874 16.343 1.00 96.25 275 LYS A O 1
ATOM 2114 N N . THR A 1 276 ? -21.818 3.758 18.257 1.00 96.56 276 THR A N 1
ATOM 2115 C CA . THR A 1 276 ? -20.424 4.013 18.641 1.00 96.56 276 THR A CA 1
ATOM 2116 C C . THR A 1 276 ? -19.815 2.666 18.981 1.00 96.56 276 THR A C 1
ATOM 2118 O O . THR A 1 276 ? -20.128 2.082 20.021 1.00 96.56 276 THR A O 1
ATOM 2121 N N . ASP A 1 277 ? -19.014 2.141 18.064 1.00 96.62 277 ASP A N 1
ATOM 2122 C CA . ASP A 1 277 ? -18.426 0.808 18.119 1.00 96.62 277 ASP A CA 1
ATOM 2123 C C . ASP A 1 277 ? -16.995 0.820 18.672 1.00 96.62 277 ASP A C 1
ATOM 2125 O O . ASP A 1 277 ? -16.486 -0.227 19.106 1.00 96.62 277 ASP A O 1
ATOM 2129 N N . TRP A 1 278 ? -16.334 1.981 18.671 1.00 96.94 278 TRP A N 1
ATOM 2130 C CA . TRP A 1 278 ? -14.971 2.148 19.159 1.00 96.94 278 TRP A CA 1
ATOM 2131 C C . TRP A 1 278 ? -14.930 2.590 20.625 1.00 96.94 278 TRP A C 1
ATOM 2133 O O . TRP A 1 278 ? -15.407 3.655 21.008 1.00 96.94 278 TRP A O 1
ATOM 2143 N N . THR A 1 279 ? -14.245 1.813 21.468 1.00 96.38 279 THR A N 1
ATOM 2144 C CA . THR A 1 279 ? -13.752 2.338 22.753 1.00 96.38 279 THR A CA 1
ATOM 2145 C C . THR A 1 279 ? -12.465 3.137 22.545 1.00 96.38 279 THR A C 1
ATOM 2147 O O . THR A 1 279 ? -11.692 2.846 21.630 1.00 96.38 279 THR A O 1
ATOM 2150 N N . ALA A 1 280 ? -12.162 4.079 23.444 1.00 95.75 280 ALA A N 1
ATOM 2151 C CA . ALA A 1 280 ? -10.925 4.866 23.377 1.00 95.75 280 ALA A CA 1
ATOM 2152 C C . ALA A 1 280 ? -9.658 3.987 23.331 1.00 95.75 280 ALA A C 1
ATOM 2154 O O . ALA A 1 280 ? -8.746 4.238 22.548 1.00 95.75 280 ALA A O 1
ATOM 2155 N N . ALA A 1 281 ? -9.617 2.907 24.120 1.00 94.75 281 ALA A N 1
ATOM 2156 C CA . ALA A 1 281 ? -8.484 1.982 24.128 1.00 94.75 281 ALA A CA 1
ATOM 2157 C C . ALA A 1 281 ? -8.328 1.228 22.795 1.00 94.75 281 ALA A C 1
ATOM 2159 O O . ALA A 1 281 ? -7.207 1.014 22.333 1.00 94.75 281 ALA A O 1
ATOM 2160 N N . GLN A 1 282 ? -9.440 0.837 22.165 1.00 94.94 282 GLN A N 1
ATOM 2161 C CA . GLN A 1 282 ? -9.415 0.187 20.853 1.00 94.94 282 GLN A CA 1
ATOM 2162 C C . GLN A 1 282 ? -9.000 1.166 19.754 1.00 94.94 282 GLN A C 1
ATOM 2164 O O . GLN A 1 282 ? -8.164 0.805 18.929 1.00 94.94 282 GLN A O 1
ATOM 2169 N N . ALA A 1 283 ? -9.543 2.388 19.761 1.00 96.12 283 ALA A N 1
ATOM 2170 C CA . ALA A 1 283 ? -9.225 3.424 18.781 1.00 96.12 283 ALA A CA 1
ATOM 2171 C C . ALA A 1 283 ? -7.730 3.753 18.800 1.00 96.12 283 ALA A C 1
ATOM 2173 O O . ALA A 1 283 ? -7.082 3.729 17.755 1.00 96.12 283 ALA A O 1
ATOM 2174 N N . LYS A 1 284 ? -7.163 3.929 19.998 1.00 94.75 284 LYS A N 1
ATOM 2175 C CA . LYS A 1 284 ? -5.728 4.137 20.191 1.00 94.75 284 LYS A CA 1
ATOM 2176 C C . LYS A 1 284 ? -4.888 2.978 19.651 1.00 94.75 284 LYS A C 1
ATOM 2178 O O . LYS A 1 284 ? -3.972 3.202 18.866 1.00 94.75 284 LYS A O 1
ATOM 2183 N N . ALA A 1 285 ? -5.216 1.736 20.015 1.00 93.06 285 ALA A N 1
ATOM 2184 C CA . ALA A 1 285 ? -4.476 0.562 19.543 1.00 93.06 285 ALA A CA 1
ATOM 2185 C C . ALA A 1 285 ? -4.529 0.411 18.010 1.00 93.06 285 ALA A C 1
ATOM 2187 O O . ALA A 1 285 ? -3.525 0.082 17.377 1.00 93.06 285 ALA A O 1
ATOM 2188 N N . TYR A 1 286 ? -5.688 0.681 17.402 1.00 95.06 286 TYR A N 1
ATOM 2189 C CA . TYR A 1 286 ? -5.828 0.703 15.948 1.00 95.06 286 TYR A CA 1
ATOM 2190 C C . TYR A 1 286 ? -4.998 1.821 15.324 1.00 95.06 286 TYR A C 1
ATOM 2192 O O . TYR A 1 286 ? -4.263 1.560 14.377 1.00 95.06 286 TYR A O 1
ATOM 2200 N N . ALA A 1 287 ? -5.056 3.038 15.867 1.00 95.31 287 ALA A N 1
ATOM 2201 C CA . ALA A 1 287 ? -4.312 4.171 15.338 1.00 95.31 287 ALA A CA 1
ATOM 2202 C C . ALA A 1 287 ? -2.794 3.957 15.404 1.00 95.31 287 ALA A C 1
ATOM 2204 O O . ALA A 1 287 ? -2.097 4.197 14.418 1.00 95.31 287 ALA A O 1
ATOM 2205 N N . GLU A 1 288 ? -2.280 3.426 16.514 1.00 92.06 288 GLU A N 1
ATOM 2206 C CA . GLU A 1 288 ? -0.867 3.066 16.661 1.00 92.06 288 GLU A CA 1
ATOM 2207 C C . GLU A 1 288 ? -0.435 1.986 15.660 1.00 92.06 288 GLU A C 1
ATOM 2209 O O . GLU A 1 288 ? 0.675 2.044 15.131 1.00 92.06 288 GLU A O 1
ATOM 2214 N N . LEU A 1 289 ? -1.287 0.991 15.378 1.00 92.44 289 LEU A N 1
ATOM 2215 C CA . LEU A 1 289 ? -0.997 -0.027 14.365 1.00 92.44 289 LEU A CA 1
ATOM 2216 C C . LEU A 1 289 ? -1.014 0.556 12.957 1.00 92.44 289 LEU A C 1
ATOM 2218 O O . LEU A 1 289 ? -0.077 0.350 12.188 1.00 92.44 289 LEU A O 1
ATOM 2222 N N . VAL A 1 290 ? -2.072 1.288 12.634 1.00 92.94 290 VAL A N 1
ATOM 2223 C CA . VAL A 1 290 ? -2.360 1.728 11.275 1.00 92.94 290 VAL A CA 1
ATOM 2224 C C . VAL A 1 290 ? -1.404 2.822 10.839 1.00 92.94 290 VAL A C 1
ATOM 2226 O O . VAL A 1 290 ? -0.973 2.816 9.700 1.00 92.94 290 VAL A O 1
ATOM 2229 N N . THR A 1 291 ? -0.996 3.736 11.707 1.00 93.69 291 THR A N 1
ATOM 2230 C CA . THR A 1 291 ? -0.131 4.858 11.296 1.00 93.69 291 THR A CA 1
ATOM 2231 C C . THR A 1 291 ? 1.293 4.463 10.920 1.00 93.69 291 THR A C 1
ATOM 2233 O O . THR A 1 291 ? 2.006 5.256 10.313 1.00 93.69 291 THR A O 1
ATOM 2236 N N . ARG A 1 292 ? 1.692 3.215 11.192 1.00 92.50 292 ARG A N 1
ATOM 2237 C CA . ARG A 1 292 ? 2.947 2.640 10.686 1.00 92.50 292 ARG A CA 1
ATOM 2238 C C . ARG A 1 292 ? 2.987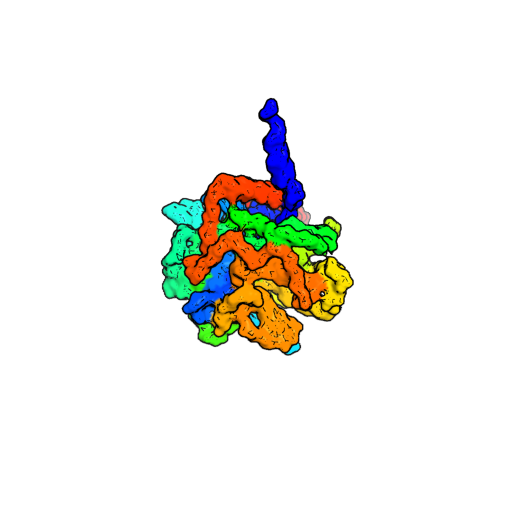 2.587 9.159 1.00 92.50 292 ARG A C 1
ATOM 2240 O O . ARG A 1 292 ? 4.061 2.718 8.576 1.00 92.50 292 ARG A O 1
ATOM 2247 N N . ASP A 1 293 ? 1.819 2.412 8.545 1.00 94.25 293 ASP A N 1
ATOM 2248 C CA . ASP A 1 293 ? 1.616 2.265 7.108 1.00 94.25 293 ASP A CA 1
ATOM 2249 C C . ASP A 1 293 ? 2.600 1.301 6.450 1.00 94.25 293 ASP A C 1
ATOM 2251 O O . ASP A 1 293 ? 3.534 1.677 5.742 1.00 94.25 293 ASP A O 1
ATOM 2255 N N . VAL A 1 294 ? 2.382 0.027 6.769 1.00 95.75 294 VAL A N 1
ATOM 2256 C CA . VAL A 1 294 ? 3.105 -1.121 6.232 1.00 95.75 294 VAL A CA 1
ATOM 2257 C C . VAL A 1 294 ? 2.070 -2.157 5.829 1.00 95.75 294 VAL A C 1
ATOM 2259 O O . VAL A 1 294 ? 1.192 -2.479 6.628 1.00 95.75 294 VAL A O 1
ATOM 2262 N N . LEU A 1 295 ? 2.182 -2.682 4.612 1.00 97.50 295 LEU A N 1
ATOM 2263 C CA . LEU A 1 295 ? 1.319 -3.745 4.118 1.00 97.50 295 LEU A CA 1
ATOM 2264 C C . LEU A 1 295 ? 1.910 -5.084 4.547 1.00 97.50 295 LEU A C 1
ATOM 2266 O O . LEU A 1 295 ? 3.022 -5.421 4.135 1.00 97.50 295 LEU A O 1
ATOM 2270 N N . LEU A 1 296 ? 1.198 -5.824 5.397 1.00 97.62 296 LEU A N 1
ATOM 2271 C CA . LEU A 1 296 ? 1.660 -7.109 5.917 1.00 97.62 296 LEU A CA 1
ATOM 2272 C C . LEU A 1 296 ? 1.143 -8.265 5.062 1.00 97.62 296 LEU A C 1
ATOM 2274 O O . LEU A 1 296 ? -0.058 -8.392 4.840 1.00 97.62 296 LEU A O 1
ATOM 2278 N N . VAL A 1 297 ? 2.049 -9.140 4.627 1.00 97.62 297 VAL A N 1
ATOM 2279 C CA . VAL A 1 297 ? 1.737 -10.326 3.821 1.00 97.62 297 VAL A CA 1
ATOM 2280 C C . VAL A 1 297 ? 2.524 -11.538 4.315 1.00 97.62 297 VAL A C 1
ATOM 2282 O O . VAL A 1 297 ? 3.738 -11.478 4.487 1.00 97.62 297 VAL A O 1
ATOM 2285 N N . ASP A 1 298 ? 1.839 -12.654 4.543 1.00 96.56 298 ASP A N 1
ATOM 2286 C CA . ASP A 1 298 ? 2.423 -13.947 4.888 1.00 96.56 298 ASP A CA 1
ATOM 2287 C C . ASP A 1 298 ? 2.640 -14.789 3.622 1.00 96.56 298 ASP A C 1
ATOM 2289 O O . ASP A 1 298 ? 1.719 -15.410 3.089 1.00 96.56 298 ASP A O 1
ATOM 2293 N N . VAL A 1 299 ? 3.886 -14.828 3.151 1.00 95.88 299 VAL A N 1
ATOM 2294 C CA . VAL A 1 299 ? 4.303 -15.553 1.940 1.00 95.88 299 VAL A CA 1
ATOM 2295 C C . VAL A 1 299 ? 4.407 -17.068 2.138 1.00 95.88 299 VAL A C 1
ATOM 2297 O O . VAL A 1 299 ? 4.619 -17.803 1.169 1.00 95.88 299 VAL A O 1
ATOM 2300 N N . SER A 1 300 ? 4.263 -17.558 3.375 1.00 93.75 300 SER A N 1
ATOM 2301 C CA . SER A 1 300 ? 4.201 -18.996 3.661 1.00 93.75 300 SER A CA 1
ATOM 2302 C C . SER A 1 300 ? 2.816 -19.593 3.387 1.00 93.75 300 SER A C 1
ATOM 2304 O O . SER A 1 300 ? 2.677 -20.813 3.270 1.00 93.75 300 SER A O 1
ATOM 2306 N N . LYS A 1 301 ? 1.795 -18.741 3.249 1.00 92.94 301 LYS A N 1
ATOM 2307 C CA . LYS A 1 301 ? 0.405 -19.119 2.987 1.00 92.94 301 LYS A CA 1
ATOM 2308 C C . LYS A 1 301 ? 0.053 -18.913 1.506 1.00 92.94 301 LYS A C 1
ATOM 2310 O O . LYS A 1 301 ? 0.661 -18.077 0.835 1.00 92.94 301 LYS A O 1
ATOM 2315 N N . PRO A 1 302 ? -0.911 -19.675 0.958 1.00 90.31 302 PRO A N 1
ATOM 2316 C CA . PRO A 1 302 ? -1.356 -19.478 -0.416 1.00 90.31 302 PRO A CA 1
ATOM 2317 C C . PRO A 1 302 ? -2.074 -18.133 -0.578 1.00 90.31 302 PRO A C 1
ATOM 2319 O O . PRO A 1 302 ? -2.662 -17.614 0.371 1.00 90.31 302 PRO A O 1
ATOM 2322 N N . SER A 1 303 ? -2.067 -17.611 -1.806 1.00 84.06 303 SER A N 1
ATOM 2323 C CA . SER A 1 303 ? -2.911 -16.473 -2.183 1.00 84.06 303 SER A CA 1
ATOM 2324 C C . SER A 1 303 ? -4.379 -16.804 -1.890 1.00 84.06 303 SER A C 1
ATOM 2326 O O . SER A 1 303 ? -4.848 -17.880 -2.270 1.00 84.06 303 SER A O 1
ATOM 2328 N N . GLY A 1 304 ? -5.075 -15.919 -1.174 1.00 72.00 304 GLY A N 1
ATOM 2329 C CA . GLY A 1 304 ? -6.498 -16.074 -0.864 1.00 72.00 304 GLY A CA 1
ATOM 2330 C C . GLY A 1 304 ? -7.400 -15.800 -2.072 1.00 72.00 304 GLY A C 1
ATOM 2331 O O . GLY A 1 304 ? -6.934 -15.422 -3.145 1.00 72.00 304 GLY A O 1
ATOM 2332 N N . SER A 1 305 ? -8.708 -15.972 -1.885 1.00 63.41 305 SER A N 1
ATOM 2333 C CA . SER A 1 305 ? -9.745 -15.676 -2.879 1.00 63.41 305 SER A CA 1
ATOM 2334 C C . SER A 1 305 ? -10.621 -14.516 -2.396 1.00 63.41 305 SER A C 1
ATOM 2336 O O . SER A 1 305 ? -11.729 -14.753 -1.926 1.00 63.41 305 SER A O 1
ATOM 2338 N N . GLY A 1 306 ? -10.104 -13.285 -2.475 1.00 63.03 306 GLY A N 1
ATOM 2339 C CA . GLY A 1 306 ? -10.775 -12.090 -1.945 1.00 63.03 306 GLY A CA 1
ATOM 2340 C C . GLY A 1 306 ? -10.858 -12.071 -0.410 1.00 63.03 306 GLY A C 1
ATOM 2341 O O . GLY A 1 306 ? -10.752 -13.108 0.240 1.00 63.03 306 GLY A O 1
ATOM 2342 N N . GLU A 1 307 ? -11.002 -10.882 0.173 1.00 69.31 307 GLU A N 1
ATOM 2343 C CA . GLU A 1 307 ? -11.107 -10.628 1.626 1.00 69.31 307 GLU A CA 1
ATOM 2344 C C . GLU A 1 307 ? -9.819 -10.875 2.437 1.00 69.31 307 GLU A C 1
ATOM 2346 O O . GLU A 1 307 ? -9.852 -11.057 3.656 1.00 69.31 307 GLU A O 1
ATOM 2351 N N . ALA A 1 308 ? -8.651 -10.865 1.788 1.00 82.25 308 ALA A N 1
ATOM 2352 C CA . ALA A 1 308 ? -7.378 -11.016 2.496 1.00 82.25 308 ALA A CA 1
ATOM 2353 C C . ALA A 1 308 ? -6.829 -9.682 3.030 1.00 82.25 308 ALA A C 1
ATOM 2355 O O . ALA A 1 308 ? -6.013 -9.687 3.957 1.00 82.25 308 ALA A O 1
ATOM 2356 N N . TYR A 1 309 ? -7.286 -8.552 2.482 1.00 92.31 309 TYR A N 1
ATOM 2357 C CA . TYR A 1 309 ? -6.816 -7.232 2.880 1.00 92.31 309 TYR A CA 1
ATOM 2358 C C . TYR A 1 309 ? -6.955 -6.993 4.391 1.00 92.31 309 TYR A C 1
ATOM 2360 O O . TYR A 1 309 ? -8.023 -7.163 4.978 1.00 92.31 309 TYR A O 1
ATOM 2368 N N . PHE A 1 310 ? -5.841 -6.605 5.025 1.00 92.06 310 PHE A N 1
ATOM 2369 C CA . PHE A 1 310 ? -5.744 -6.276 6.456 1.00 92.06 310 PHE A CA 1
ATOM 2370 C C . PHE A 1 310 ? -6.014 -7.445 7.432 1.00 92.06 310 PHE A C 1
ATOM 2372 O O . PHE A 1 310 ? -6.192 -7.253 8.640 1.00 92.06 310 PHE A O 1
ATOM 2379 N N . ALA A 1 311 ? -6.072 -8.687 6.944 1.00 92.81 311 ALA A N 1
ATOM 2380 C CA . ALA A 1 311 ? -6.433 -9.835 7.775 1.00 92.81 311 ALA A CA 1
ATOM 2381 C C . ALA A 1 311 ? -5.421 -10.122 8.906 1.00 92.81 311 ALA A C 1
ATOM 2383 O O . ALA A 1 311 ? -5.817 -10.554 9.992 1.00 92.81 311 ALA A O 1
ATOM 2384 N N . LEU A 1 312 ? -4.127 -9.860 8.682 1.00 95.69 312 LEU A N 1
ATOM 2385 C CA . LEU A 1 312 ? -3.067 -10.062 9.681 1.00 95.69 312 LEU A CA 1
ATOM 2386 C C . LEU A 1 312 ? -3.206 -9.064 10.828 1.00 95.69 312 LEU A C 1
ATOM 2388 O O . LEU A 1 312 ? -3.171 -9.437 11.999 1.00 95.69 312 LEU A O 1
ATOM 2392 N N . GLU A 1 313 ? -3.408 -7.800 10.490 1.00 94.62 313 GLU A N 1
ATOM 2393 C CA . GLU A 1 313 ? -3.609 -6.704 11.421 1.00 94.62 313 GLU A CA 1
ATOM 2394 C C . GLU A 1 313 ? -4.902 -6.885 12.226 1.00 94.62 313 GLU A C 1
ATOM 2396 O O . GLU A 1 313 ? -4.926 -6.602 13.423 1.00 94.62 313 GLU A O 1
ATOM 2401 N N . ASN A 1 314 ? -5.971 -7.405 11.613 1.00 92.44 314 ASN A N 1
ATOM 2402 C CA . ASN A 1 314 ? -7.204 -7.734 12.331 1.00 92.44 314 ASN A CA 1
ATOM 2403 C C . ASN A 1 314 ? -7.003 -8.854 13.342 1.00 92.44 314 ASN A C 1
ATOM 2405 O O . ASN A 1 314 ? -7.356 -8.682 14.510 1.00 92.44 314 ASN A O 1
ATOM 2409 N N . ALA A 1 315 ? -6.386 -9.963 12.928 1.00 94.19 315 ALA A N 1
ATOM 2410 C CA . ALA A 1 315 ? -6.055 -11.046 13.845 1.00 94.19 315 ALA A CA 1
ATOM 2411 C C . ALA A 1 315 ? -5.177 -10.536 15.000 1.00 94.19 315 ALA A C 1
ATOM 2413 O O . ALA A 1 315 ? -5.477 -10.804 16.164 1.00 94.19 315 ALA A O 1
ATOM 2414 N N . LEU A 1 316 ? -4.170 -9.708 14.698 1.00 95.50 316 LEU A N 1
ATOM 2415 C CA . LEU A 1 316 ? -3.299 -9.072 15.687 1.00 95.50 316 LEU A CA 1
ATOM 2416 C C . LEU A 1 316 ? -4.089 -8.218 16.691 1.00 95.50 316 LEU A C 1
ATOM 2418 O O . LEU A 1 316 ? -3.910 -8.365 17.899 1.00 95.50 316 LEU A O 1
ATOM 2422 N N . LEU A 1 317 ? -4.994 -7.354 16.221 1.00 93.06 317 LEU A N 1
ATOM 2423 C CA . LEU A 1 317 ? -5.816 -6.492 17.081 1.00 93.06 317 LEU A CA 1
ATOM 2424 C C . LEU A 1 317 ? -6.815 -7.283 17.940 1.00 93.06 317 LEU A C 1
ATOM 2426 O O . LEU A 1 317 ? -7.170 -6.844 19.040 1.00 93.06 317 LEU A O 1
ATOM 2430 N N . GLU A 1 318 ? -7.230 -8.460 17.479 1.00 92.19 318 GLU A N 1
ATOM 2431 C CA . GLU A 1 318 ? -8.066 -9.410 18.220 1.00 92.19 318 GLU A CA 1
ATOM 2432 C C . GLU A 1 318 ? -7.269 -10.336 19.150 1.00 92.19 318 GLU A C 1
ATOM 2434 O O . GLU A 1 318 ? -7.867 -11.088 19.917 1.00 92.19 318 GLU A O 1
ATOM 2439 N N . GLY A 1 319 ? -5.936 -10.276 19.118 1.00 94.75 319 GLY A N 1
ATOM 2440 C CA . GLY A 1 319 ? -5.065 -11.168 19.883 1.00 94.75 319 GLY A CA 1
ATOM 2441 C C . GLY A 1 319 ? -5.087 -12.618 19.396 1.00 94.75 319 GLY A C 1
ATOM 2442 O O . GLY A 1 319 ? -4.843 -13.540 20.171 1.00 94.75 319 GLY A O 1
ATOM 2443 N N . LYS A 1 320 ? -5.389 -12.826 18.113 1.00 95.00 320 LYS A N 1
ATOM 2444 C CA . LYS A 1 320 ? -5.452 -14.128 17.447 1.00 95.00 320 LYS A CA 1
ATOM 2445 C C . LYS A 1 320 ? -4.279 -14.311 16.488 1.00 95.00 320 LYS A C 1
ATOM 2447 O O . LYS A 1 320 ? -3.690 -13.356 15.990 1.00 95.00 320 LYS A O 1
ATOM 2452 N N . THR A 1 321 ? -3.980 -15.567 16.179 1.00 93.19 321 THR A N 1
ATOM 2453 C CA . THR A 1 321 ? -3.108 -15.916 15.054 1.00 93.19 321 THR A CA 1
ATOM 2454 C C . THR A 1 321 ? -3.882 -15.776 13.746 1.00 93.19 321 THR A C 1
ATOM 2456 O O . THR A 1 321 ? -5.025 -16.222 13.645 1.00 93.19 321 THR A O 1
ATOM 2459 N N . HIS A 1 322 ? -3.263 -15.173 12.735 1.00 93.50 322 HIS A N 1
ATOM 2460 C CA . HIS A 1 322 ? -3.856 -15.034 11.410 1.00 93.50 322 HIS A CA 1
ATOM 2461 C C . HIS A 1 322 ? -3.902 -16.373 10.662 1.00 93.50 322 HIS A C 1
ATOM 2463 O O . HIS A 1 322 ? -3.001 -17.213 10.748 1.00 93.50 322 HIS A O 1
ATOM 2469 N N . THR A 1 323 ? -4.962 -16.577 9.885 1.00 91.62 323 THR A N 1
ATOM 2470 C CA . THR A 1 323 ? -5.176 -17.814 9.121 1.00 91.62 323 THR A CA 1
ATOM 2471 C C . THR A 1 323 ? -4.903 -17.635 7.632 1.00 91.62 323 THR A C 1
ATOM 2473 O O . THR A 1 323 ? -4.392 -18.570 7.014 1.00 91.62 323 THR A O 1
ATOM 2476 N N . THR A 1 324 ? -5.164 -16.447 7.084 1.00 92.75 324 THR A N 1
ATOM 2477 C CA . THR A 1 324 ? -4.978 -16.089 5.669 1.00 92.75 324 THR A CA 1
ATOM 2478 C C . THR A 1 324 ? -3.603 -15.476 5.408 1.00 92.75 324 THR A C 1
ATOM 2480 O O . THR A 1 324 ? -2.864 -15.176 6.343 1.00 92.75 324 THR A O 1
ATOM 2483 N N . ALA A 1 325 ? -3.240 -15.303 4.136 1.00 93.94 325 ALA A N 1
ATOM 2484 C CA . ALA A 1 325 ? -1.974 -14.682 3.759 1.00 93.94 325 ALA A CA 1
ATOM 2485 C C . ALA A 1 325 ? -1.919 -13.165 3.999 1.00 93.94 325 ALA A C 1
ATOM 2487 O O . ALA A 1 325 ? -0.839 -12.589 3.932 1.00 93.94 325 ALA A O 1
ATOM 2488 N N . GLY A 1 326 ? -3.044 -12.499 4.268 1.00 94.56 326 GLY A N 1
ATOM 2489 C CA . GLY A 1 326 ? -3.058 -11.039 4.302 1.00 94.56 326 GLY A CA 1
ATOM 2490 C C . GLY A 1 326 ? -2.707 -10.424 2.955 1.00 94.56 326 GLY A C 1
ATOM 2491 O O . GLY A 1 326 ? -3.029 -10.964 1.896 1.00 94.56 326 GLY A O 1
ATOM 2492 N N . GLY A 1 327 ? -1.963 -9.325 3.021 1.00 95.31 327 GLY A N 1
ATOM 2493 C CA . GLY A 1 327 ? -1.532 -8.577 1.859 1.00 95.31 327 GLY A CA 1
ATOM 2494 C C . GLY A 1 327 ? -2.682 -7.792 1.254 1.00 95.31 327 GLY A C 1
ATOM 2495 O O . GLY A 1 327 ? -3.568 -7.319 1.966 1.00 95.31 327 GLY A O 1
ATOM 2496 N N . ARG A 1 328 ? -2.634 -7.619 -0.062 1.00 94.88 328 ARG A N 1
ATOM 2497 C CA . ARG A 1 328 ? -3.694 -6.977 -0.830 1.00 94.88 328 ARG A CA 1
ATOM 2498 C C . ARG A 1 328 ? -3.695 -7.476 -2.264 1.00 94.88 328 ARG A C 1
ATOM 2500 O O . ARG A 1 328 ? -2.689 -7.345 -2.965 1.00 94.88 328 ARG A O 1
ATOM 2507 N N . LEU A 1 329 ? -4.822 -8.037 -2.682 1.00 94.50 329 LEU A N 1
ATOM 2508 C CA . LEU A 1 329 ? -5.109 -8.458 -4.051 1.00 94.50 329 LEU A CA 1
ATOM 2509 C C . LEU A 1 329 ? -5.776 -7.319 -4.827 1.00 94.50 329 LEU A C 1
ATOM 2511 O O . LEU A 1 329 ? -6.475 -6.492 -4.254 1.00 94.50 329 LEU A O 1
ATOM 2515 N N . MET A 1 330 ? -5.629 -7.318 -6.153 1.00 93.31 330 MET A N 1
ATOM 2516 C CA . MET A 1 330 ? -6.324 -6.365 -7.036 1.00 93.31 330 MET A CA 1
ATOM 2517 C C . MET A 1 330 ? -7.848 -6.502 -7.011 1.00 93.31 330 MET A C 1
ATOM 2519 O O . MET A 1 330 ? -8.550 -5.616 -7.474 1.00 93.31 330 MET A O 1
ATOM 2523 N N . THR A 1 331 ? -8.356 -7.621 -6.502 1.00 93.44 331 THR A N 1
ATOM 2524 C CA . THR A 1 331 ? -9.786 -7.895 -6.345 1.00 93.44 331 THR A CA 1
ATOM 2525 C C . THR A 1 331 ? -10.272 -7.696 -4.913 1.00 93.44 331 THR A C 1
ATOM 2527 O O . THR A 1 331 ? -11.438 -7.965 -4.652 1.00 93.44 331 THR A O 1
ATOM 2530 N N . ASP A 1 332 ? -9.400 -7.316 -3.973 1.00 93.25 332 ASP A N 1
ATOM 2531 C CA . ASP A 1 332 ? -9.844 -7.017 -2.613 1.00 93.25 332 ASP A CA 1
ATOM 2532 C C . ASP A 1 332 ? -10.593 -5.686 -2.601 1.00 93.25 332 ASP A C 1
ATOM 2534 O O . ASP A 1 332 ? -10.069 -4.662 -3.048 1.00 93.25 332 ASP A O 1
ATOM 2538 N N . ASP A 1 333 ? -11.794 -5.704 -2.030 1.00 92.50 333 ASP A N 1
ATOM 2539 C CA . ASP A 1 333 ? -12.612 -4.516 -1.817 1.00 92.50 333 ASP A CA 1
ATOM 2540 C C . ASP A 1 333 ? -12.083 -3.698 -0.636 1.00 92.50 333 ASP A C 1
ATOM 2542 O O . ASP A 1 333 ? -12.522 -3.783 0.516 1.00 92.50 333 ASP A O 1
ATOM 2546 N N . ALA A 1 334 ? -11.019 -2.953 -0.928 1.00 92.56 334 ALA A N 1
ATOM 2547 C CA . ALA A 1 334 ? -10.309 -2.185 0.074 1.00 92.56 334 ALA A CA 1
ATOM 2548 C C . ALA A 1 334 ? -11.152 -1.030 0.625 1.00 92.56 334 ALA A C 1
ATOM 2550 O O . ALA A 1 334 ? -10.980 -0.680 1.792 1.00 92.56 334 ALA A O 1
ATOM 2551 N N . MET A 1 335 ? -12.054 -0.456 -0.175 1.00 92.44 335 MET A N 1
ATOM 2552 C CA . MET A 1 335 ? -12.866 0.684 0.247 1.00 92.44 335 MET A CA 1
ATOM 2553 C C . MET A 1 335 ? -13.958 0.254 1.210 1.00 92.44 335 MET A C 1
ATOM 2555 O O . MET A 1 335 ? -14.048 0.823 2.303 1.00 92.44 335 MET A O 1
ATOM 2559 N N . ASP A 1 336 ? -14.684 -0.814 0.888 1.00 93.44 336 ASP A N 1
ATOM 2560 C CA . ASP A 1 336 ? -15.635 -1.412 1.817 1.00 93.44 336 ASP A CA 1
ATOM 2561 C C . ASP A 1 336 ? -14.954 -1.809 3.116 1.00 93.44 336 ASP A C 1
ATOM 2563 O O . ASP A 1 336 ? -15.459 -1.533 4.207 1.00 93.44 336 ASP A O 1
ATOM 2567 N N . TYR A 1 337 ? -13.766 -2.410 3.027 1.00 92.75 337 TYR A N 1
ATOM 2568 C CA . TYR A 1 337 ? -12.997 -2.754 4.210 1.00 92.75 337 TYR A CA 1
ATOM 2569 C C . TYR A 1 337 ? -12.665 -1.519 5.060 1.00 92.75 337 TYR A C 1
ATOM 2571 O O . TYR A 1 337 ? -12.929 -1.510 6.267 1.00 92.75 337 TYR A O 1
ATOM 2579 N N . VAL A 1 338 ? -12.089 -0.473 4.456 1.00 94.06 338 VAL A N 1
ATOM 2580 C CA . VAL A 1 338 ? -11.670 0.733 5.182 1.00 94.06 338 VAL A CA 1
ATOM 2581 C C . VAL A 1 338 ? -12.875 1.405 5.837 1.00 94.06 338 VAL A C 1
ATOM 2583 O O . VAL A 1 338 ? -12.811 1.698 7.033 1.00 94.06 338 VAL A O 1
ATOM 2586 N N . PHE A 1 339 ? -13.987 1.583 5.118 1.00 95.19 339 PHE A N 1
ATOM 2587 C CA . PHE A 1 339 ? -15.205 2.182 5.669 1.00 95.19 339 PHE A CA 1
ATOM 2588 C C . PHE A 1 339 ? -15.839 1.321 6.759 1.00 95.19 339 PHE A C 1
ATOM 2590 O O . PHE A 1 339 ? -16.146 1.834 7.838 1.00 95.19 339 PHE A O 1
ATOM 2597 N N . SER A 1 340 ? -15.954 0.009 6.541 1.00 95.12 340 SER A N 1
ATOM 2598 C CA . SER A 1 340 ? -16.411 -0.935 7.568 1.00 95.12 340 SER A CA 1
ATOM 2599 C C . SER A 1 340 ? -15.561 -0.820 8.825 1.00 95.12 340 SER A C 1
ATOM 2601 O O . SER A 1 340 ? -16.074 -0.831 9.944 1.00 95.12 340 SER A O 1
ATOM 2603 N N . ARG A 1 341 ? -14.245 -0.667 8.667 1.00 94.31 341 ARG A N 1
ATOM 2604 C CA . ARG A 1 341 ? -13.339 -0.568 9.802 1.00 94.31 341 ARG A CA 1
ATOM 2605 C C . ARG A 1 341 ? -13.508 0.741 10.560 1.00 94.31 341 ARG A C 1
ATOM 2607 O O . ARG A 1 341 ? -13.632 0.692 11.781 1.00 94.31 341 ARG A O 1
ATOM 2614 N N . VAL A 1 342 ? -13.519 1.889 9.887 1.00 95.56 342 VAL A N 1
ATOM 2615 C CA . VAL A 1 342 ? -13.579 3.187 10.582 1.00 95.56 342 VAL A CA 1
ATOM 2616 C C . VAL A 1 342 ? -14.970 3.520 11.128 1.00 95.56 342 VAL A C 1
ATOM 2618 O O . VAL A 1 342 ? -15.036 4.214 12.135 1.00 95.56 342 VAL A O 1
ATOM 2621 N N . ILE A 1 343 ? -16.047 2.989 10.535 1.00 96.94 343 ILE A N 1
ATOM 2622 C CA . ILE A 1 343 ? -17.432 3.235 10.980 1.00 96.94 343 ILE A CA 1
ATOM 2623 C C . ILE A 1 343 ? -17.906 2.172 11.976 1.00 96.94 343 ILE A C 1
ATOM 2625 O O . ILE A 1 343 ? -18.450 2.520 13.007 1.00 96.94 343 ILE A O 1
ATOM 2629 N N . THR A 1 344 ? -17.694 0.876 11.706 1.00 96.12 344 THR A N 1
ATOM 2630 C CA . THR A 1 344 ? -18.325 -0.209 12.499 1.00 96.12 344 THR A CA 1
ATOM 2631 C C . THR A 1 344 ? -17.325 -1.061 13.273 1.00 96.12 344 THR A C 1
ATOM 2633 O O . THR A 1 344 ? -17.656 -2.120 13.821 1.00 96.12 344 THR A O 1
ATOM 2636 N N . ARG A 1 345 ? -16.040 -0.678 13.244 1.00 94.50 345 ARG A N 1
ATOM 2637 C CA . ARG A 1 345 ? -14.913 -1.507 13.704 1.00 94.50 345 ARG A CA 1
ATOM 2638 C C . ARG A 1 345 ? -14.822 -2.853 12.961 1.00 94.50 345 ARG A C 1
ATOM 2640 O O . ARG A 1 345 ? -14.113 -3.756 13.405 1.00 94.50 345 ARG A O 1
ATOM 2647 N N . GLY A 1 346 ? -15.489 -2.995 11.814 1.00 92.00 346 GLY A N 1
ATOM 2648 C CA . GLY A 1 346 ? -15.606 -4.243 11.056 1.00 92.00 346 GLY A CA 1
ATOM 2649 C C . GLY A 1 346 ? -16.685 -5.200 11.574 1.00 92.00 346 GLY A C 1
ATOM 2650 O O . GLY A 1 346 ? -16.708 -6.356 11.169 1.00 92.00 346 GLY A O 1
ATOM 2651 N N . GLN A 1 347 ? -17.576 -4.761 12.471 1.00 91.50 347 GLN A N 1
ATOM 2652 C CA . GLN A 1 347 ? -18.697 -5.586 12.951 1.00 91.50 347 GLN A CA 1
ATOM 2653 C C . GLN A 1 347 ? -19.799 -5.748 11.901 1.00 91.50 347 GLN A C 1
ATOM 2655 O O . GLN A 1 347 ? -20.569 -6.707 11.942 1.00 91.50 347 GLN A O 1
ATOM 2660 N N . ARG A 1 348 ? -19.904 -4.786 10.984 1.00 92.88 348 ARG A N 1
ATOM 2661 C CA . ARG A 1 348 ? -20.844 -4.792 9.865 1.00 92.88 348 ARG A CA 1
ATOM 2662 C C . ARG A 1 348 ? -20.151 -4.256 8.625 1.00 92.88 348 ARG A C 1
ATOM 2664 O O . ARG A 1 348 ? -19.403 -3.282 8.719 1.00 92.88 348 ARG A O 1
ATOM 2671 N N . ARG A 1 349 ? -20.445 -4.861 7.476 1.00 92.69 349 ARG A N 1
ATOM 2672 C CA . ARG A 1 349 ? -19.985 -4.338 6.193 1.00 92.69 349 ARG A CA 1
ATOM 2673 C C . ARG A 1 349 ? -20.675 -3.001 5.921 1.00 92.69 349 ARG A C 1
ATOM 2675 O O . ARG A 1 349 ? -21.900 -2.914 5.994 1.00 92.69 349 ARG A O 1
ATOM 2682 N N . ILE A 1 350 ? -19.874 -1.979 5.663 1.00 94.00 350 ILE A N 1
ATOM 2683 C CA . ILE A 1 350 ? -20.275 -0.745 5.003 1.00 94.00 350 ILE A CA 1
ATOM 2684 C C . ILE A 1 350 ? -19.812 -0.894 3.567 1.00 94.00 350 ILE A C 1
ATOM 2686 O O . ILE A 1 350 ? -18.626 -1.131 3.353 1.00 94.00 350 ILE A O 1
ATOM 2690 N N . ASP A 1 351 ? -20.754 -0.791 2.638 1.00 92.38 351 ASP A N 1
ATOM 2691 C CA . ASP A 1 351 ? -20.489 -1.020 1.228 1.00 92.38 351 ASP A CA 1
ATOM 2692 C C . ASP A 1 351 ? -20.860 0.194 0.372 1.00 92.38 351 ASP A C 1
ATOM 2694 O O . ASP A 1 351 ? -21.858 0.875 0.647 1.00 92.38 351 ASP A O 1
ATOM 2698 N N . ASP A 1 352 ? -20.050 0.458 -0.650 1.00 91.00 352 ASP A N 1
ATOM 2699 C CA . ASP A 1 352 ? -20.265 1.539 -1.617 1.00 91.00 352 ASP A CA 1
ATOM 2700 C C . ASP A 1 352 ? -21.034 1.087 -2.880 1.00 91.00 352 ASP A C 1
ATOM 2702 O O . ASP A 1 352 ? -21.401 1.903 -3.731 1.00 91.00 352 ASP A O 1
ATOM 2706 N N . GLY A 1 353 ? -21.333 -0.213 -2.978 1.00 93.12 353 GLY A N 1
ATOM 2707 C CA . GLY A 1 353 ? -22.019 -0.851 -4.099 1.00 93.12 353 GLY A CA 1
ATOM 2708 C C . GLY A 1 353 ? -21.121 -1.262 -5.272 1.00 93.12 353 GLY A C 1
ATOM 2709 O O . GLY A 1 353 ? -21.657 -1.608 -6.329 1.00 93.12 353 GLY A O 1
ATOM 2710 N N . VAL A 1 354 ? -19.794 -1.218 -5.129 1.00 92.75 354 VAL A N 1
ATOM 2711 C CA . VAL A 1 354 ? -18.815 -1.594 -6.157 1.00 92.75 354 VAL A CA 1
ATOM 2712 C C . VAL A 1 354 ? -17.886 -2.697 -5.641 1.00 92.75 354 VAL A C 1
ATOM 2714 O O . VAL A 1 354 ? -16.855 -2.429 -5.053 1.00 92.75 354 VAL A O 1
ATOM 2717 N N . ASP A 1 355 ? -18.185 -3.953 -5.976 1.00 92.69 355 ASP A N 1
ATOM 2718 C CA . ASP A 1 355 ? -17.458 -5.114 -5.426 1.00 92.69 355 ASP A CA 1
ATOM 2719 C C . ASP A 1 355 ? -16.277 -5.626 -6.281 1.00 92.69 355 ASP A C 1
ATOM 2721 O O . ASP A 1 355 ? -15.705 -6.682 -5.995 1.00 92.69 355 ASP A O 1
ATOM 2725 N N . ALA A 1 356 ? -15.959 -4.975 -7.407 1.00 93.12 356 ALA A N 1
ATOM 2726 C CA . ALA A 1 356 ? -14.935 -5.477 -8.323 1.00 93.12 356 ALA A CA 1
ATOM 2727 C C . ALA A 1 356 ? -14.306 -4.405 -9.233 1.00 93.12 356 ALA A C 1
ATOM 2729 O O . ALA A 1 356 ? -14.966 -3.428 -9.622 1.00 93.12 356 ALA A O 1
ATOM 2730 N N . PRO A 1 357 ? -13.062 -4.645 -9.702 1.00 93.19 357 PRO A N 1
ATOM 2731 C CA . PRO A 1 357 ? -12.459 -3.861 -10.770 1.00 93.19 357 PRO A CA 1
ATOM 2732 C C . PRO A 1 357 ? -13.313 -3.884 -12.041 1.00 93.19 357 PRO A C 1
ATOM 2734 O O . PRO A 1 357 ? -13.900 -4.902 -12.411 1.00 93.19 357 PRO A O 1
ATOM 2737 N N . ALA A 1 358 ? -13.326 -2.772 -12.776 1.00 91.44 358 ALA A N 1
ATOM 2738 C CA . ALA A 1 358 ? -14.078 -2.667 -14.030 1.00 91.44 358 ALA A CA 1
ATOM 2739 C C . ALA A 1 358 ? -13.524 -3.550 -15.165 1.00 91.44 358 ALA A C 1
ATOM 2741 O O . ALA A 1 358 ? -14.226 -3.843 -16.139 1.00 91.44 358 ALA A O 1
ATOM 2742 N N . ASP A 1 359 ? -12.250 -3.922 -15.064 1.00 93.06 359 ASP A N 1
ATOM 2743 C CA . ASP A 1 359 ? -11.539 -4.787 -15.991 1.00 93.06 359 ASP A CA 1
ATOM 2744 C C . ASP A 1 359 ? -11.034 -6.022 -15.244 1.00 93.06 359 ASP A C 1
ATOM 2746 O O . ASP A 1 359 ? -10.374 -5.909 -14.214 1.00 93.06 359 ASP A O 1
ATOM 2750 N N . ALA A 1 360 ? -11.321 -7.210 -15.781 1.00 92.38 360 ALA A N 1
ATOM 2751 C CA . ALA A 1 360 ? -10.906 -8.460 -15.160 1.00 92.38 360 ALA A CA 1
ATOM 2752 C C . ALA A 1 360 ? -9.374 -8.575 -15.108 1.00 92.38 360 ALA A C 1
ATOM 2754 O O . ALA A 1 360 ? -8.693 -8.512 -16.136 1.00 92.38 360 ALA A O 1
ATOM 2755 N N . VAL A 1 361 ? -8.843 -8.780 -13.904 1.00 92.25 361 VAL A N 1
ATOM 2756 C CA . VAL A 1 361 ? -7.417 -9.034 -13.662 1.00 92.25 361 VAL A CA 1
ATOM 2757 C C . VAL A 1 361 ? -6.991 -10.382 -14.250 1.00 92.25 361 VAL A C 1
ATOM 2759 O O . VAL A 1 361 ? -7.812 -11.279 -14.452 1.00 92.25 361 VAL A O 1
ATOM 2762 N N . THR A 1 362 ? -5.701 -10.543 -14.552 1.00 91.56 362 THR A N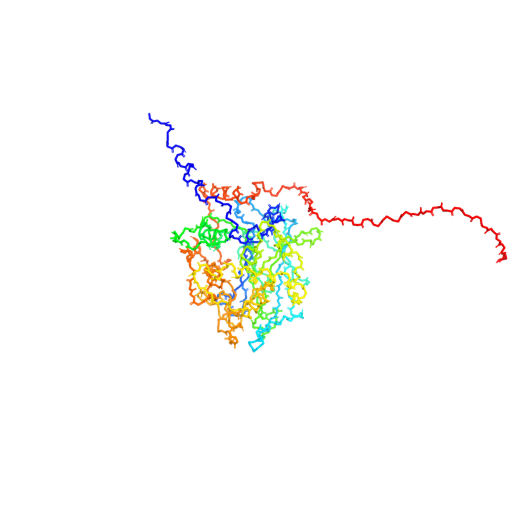 1
ATOM 2763 C CA . THR A 1 362 ? -5.184 -11.768 -15.182 1.00 91.56 362 THR A CA 1
ATOM 2764 C C . THR A 1 362 ? -4.587 -12.718 -14.146 1.00 91.56 362 THR A C 1
ATOM 2766 O O . THR A 1 362 ? -3.974 -12.290 -13.175 1.00 91.56 362 THR A O 1
ATOM 2769 N N . SER A 1 363 ? -4.701 -14.030 -14.369 1.00 88.25 363 SER A N 1
ATOM 2770 C CA . SER A 1 363 ? -4.051 -15.050 -13.525 1.00 88.25 363 SER A CA 1
ATOM 2771 C C . SER A 1 363 ? -2.573 -15.270 -13.862 1.00 88.25 363 SER A C 1
ATOM 2773 O O . SER A 1 363 ? -1.859 -15.953 -13.132 1.00 88.25 363 SER A O 1
ATOM 2775 N N . SER A 1 364 ? -2.106 -14.695 -14.969 1.00 90.25 364 SER A N 1
ATOM 2776 C CA . SER A 1 364 ? -0.707 -14.680 -15.378 1.00 90.25 364 SER A CA 1
ATOM 2777 C C . SER A 1 364 ? -0.104 -13.300 -15.176 1.00 90.25 364 SER A C 1
ATOM 2779 O O . SER A 1 364 ? -0.789 -12.290 -15.351 1.00 90.25 364 SER A O 1
ATOM 2781 N N . PHE A 1 365 ? 1.202 -13.260 -14.922 1.00 91.81 365 PHE A N 1
ATOM 2782 C CA . PHE A 1 365 ? 2.000 -12.039 -14.950 1.00 91.81 365 PHE A CA 1
ATOM 2783 C C . PHE A 1 365 ? 1.678 -11.177 -16.194 1.00 91.81 365 PHE A C 1
ATOM 2785 O O . PHE A 1 365 ? 1.562 -11.730 -17.293 1.00 91.81 365 PHE A O 1
ATOM 2792 N N . PRO A 1 366 ? 1.499 -9.849 -16.054 1.00 94.00 366 PRO A N 1
ATOM 2793 C CA . PRO A 1 366 ? 1.764 -9.020 -14.875 1.00 94.00 366 PRO A CA 1
ATOM 2794 C C . PRO A 1 366 ? 0.553 -8.890 -13.932 1.00 94.00 366 PRO A C 1
ATOM 2796 O O . PRO A 1 366 ? 0.484 -7.948 -13.154 1.00 94.00 366 PRO A O 1
ATOM 2799 N N . TYR A 1 367 ? -0.412 -9.810 -14.027 1.00 93.81 367 TYR A N 1
ATOM 2800 C CA . TYR A 1 367 ? -1.624 -9.905 -13.200 1.00 93.81 367 TYR A CA 1
ATOM 2801 C C . TYR A 1 367 ? -2.631 -8.753 -13.368 1.00 93.81 367 TYR A C 1
ATOM 2803 O O . TYR A 1 367 ? -3.649 -8.701 -12.687 1.00 93.81 367 TYR A O 1
ATOM 2811 N N . LEU A 1 368 ? -2.387 -7.851 -14.320 1.00 94.75 368 LEU A N 1
ATOM 2812 C CA . LEU A 1 368 ? -3.188 -6.656 -14.575 1.00 94.75 368 LEU A CA 1
ATOM 2813 C C . LEU A 1 368 ? -3.813 -6.678 -15.969 1.00 94.75 368 LEU A C 1
ATOM 2815 O O . LEU A 1 368 ? -3.181 -7.081 -16.952 1.00 94.75 368 LEU A O 1
ATOM 2819 N N . ALA A 1 369 ? -5.025 -6.137 -16.071 1.00 94.81 369 ALA A N 1
ATOM 2820 C CA . ALA A 1 369 ? -5.690 -5.926 -17.346 1.00 94.81 369 ALA A CA 1
ATOM 2821 C C . ALA A 1 369 ? -4.972 -4.870 -18.205 1.00 94.81 369 ALA A C 1
ATOM 2823 O O . ALA A 1 369 ? -4.426 -3.874 -17.717 1.00 94.81 369 ALA A O 1
ATOM 2824 N N . LYS A 1 370 ? -4.997 -5.061 -19.529 1.00 92.69 370 LYS A N 1
ATOM 2825 C CA . LYS A 1 370 ? -4.474 -4.066 -20.475 1.00 92.69 370 LYS A CA 1
ATOM 2826 C C . LYS A 1 370 ? -5.284 -2.774 -20.377 1.00 92.69 370 LYS A C 1
ATOM 2828 O O . LYS A 1 370 ? -6.506 -2.810 -20.294 1.00 92.69 370 LYS A O 1
ATOM 2833 N N . ALA A 1 371 ? -4.601 -1.634 -20.457 1.00 89.19 371 ALA A N 1
ATOM 2834 C CA . ALA A 1 371 ? -5.266 -0.337 -20.471 1.00 89.19 371 ALA A CA 1
ATOM 2835 C C . ALA A 1 371 ? -6.237 -0.228 -21.657 1.00 89.19 371 ALA A C 1
ATOM 2837 O O . ALA A 1 371 ? -5.862 -0.486 -22.806 1.00 89.19 371 ALA A O 1
ATOM 2838 N N . ARG A 1 372 ? -7.472 0.208 -21.388 1.00 82.94 372 ARG A N 1
ATOM 2839 C CA . ARG A 1 372 ? -8.458 0.476 -22.439 1.00 82.94 372 ARG A CA 1
ATOM 2840 C C . ARG A 1 372 ? -8.024 1.670 -23.299 1.00 82.94 372 ARG A C 1
ATOM 2842 O O . ARG A 1 372 ? -7.417 2.637 -22.829 1.00 82.94 372 ARG A O 1
ATOM 2849 N N . GLY A 1 373 ? -8.325 1.584 -24.592 1.00 77.44 373 GLY A N 1
ATOM 2850 C CA . GLY A 1 373 ? -8.193 2.684 -25.548 1.00 77.44 373 GLY A CA 1
ATOM 2851 C C . GLY A 1 373 ? -9.553 3.289 -25.903 1.00 77.44 373 GLY A C 1
ATOM 2852 O O . GLY A 1 373 ? -10.591 2.806 -25.463 1.00 77.44 373 GLY A O 1
ATOM 2853 N N . GLY A 1 374 ? -9.548 4.328 -26.737 1.00 80.88 374 GLY A N 1
ATOM 2854 C CA . GLY A 1 374 ? -10.767 4.905 -27.312 1.00 80.88 374 GLY A CA 1
ATOM 2855 C C . GLY A 1 374 ? -11.082 6.328 -26.847 1.00 80.88 374 GLY A C 1
ATOM 2856 O O . GLY A 1 374 ? -10.560 6.823 -25.847 1.00 80.88 374 GLY A O 1
ATOM 2857 N N . LEU A 1 375 ? -11.942 6.998 -27.620 1.00 79.44 375 LEU A N 1
ATOM 2858 C CA . LEU A 1 375 ? -12.290 8.409 -27.429 1.00 79.44 375 LEU A CA 1
ATOM 2859 C C . LEU A 1 375 ? -12.989 8.666 -26.087 1.00 79.44 375 LEU A C 1
ATOM 2861 O O . LEU A 1 375 ? -12.686 9.658 -25.427 1.00 79.44 375 LEU A O 1
ATOM 2865 N N . TRP A 1 376 ? -13.887 7.767 -25.671 1.00 77.88 376 TRP A N 1
ATOM 2866 C CA . TRP A 1 376 ? -14.626 7.913 -24.416 1.00 77.88 376 TRP A CA 1
ATOM 2867 C C . TRP A 1 376 ? -13.721 7.830 -23.192 1.00 77.88 376 TRP A C 1
ATOM 2869 O O . TRP A 1 376 ? -13.775 8.714 -22.341 1.00 77.88 376 TRP A O 1
ATOM 2879 N N . ASN A 1 377 ? -12.834 6.837 -23.138 1.00 78.31 377 ASN A N 1
ATOM 2880 C CA . ASN A 1 377 ? -11.854 6.705 -22.063 1.00 78.31 377 ASN A CA 1
ATOM 2881 C C . ASN A 1 377 ? -10.933 7.923 -22.017 1.00 78.31 377 ASN A C 1
ATOM 2883 O O . ASN A 1 377 ? -10.752 8.517 -20.962 1.00 78.31 377 ASN A O 1
ATOM 2887 N N . TRP A 1 378 ? -10.429 8.364 -23.171 1.00 80.19 378 TRP A N 1
ATOM 2888 C CA . TRP A 1 378 ? -9.605 9.567 -23.256 1.00 80.19 378 TRP A CA 1
ATOM 2889 C C . TRP A 1 378 ? -10.324 10.822 -22.739 1.00 80.19 378 TRP A C 1
ATOM 2891 O O . TRP A 1 378 ? -9.720 11.621 -22.020 1.00 80.19 378 TRP A O 1
ATOM 2901 N N . LEU A 1 379 ? -11.605 11.000 -23.081 1.00 79.88 379 LEU A N 1
ATOM 2902 C CA . LEU A 1 379 ? -12.403 12.135 -22.619 1.00 79.88 379 LEU A CA 1
ATOM 2903 C C . LEU A 1 379 ? -12.649 12.056 -21.110 1.00 79.88 379 LEU A C 1
ATOM 2905 O O . LEU A 1 379 ? -12.444 13.052 -20.418 1.00 79.88 379 LEU A O 1
ATOM 2909 N N . LYS A 1 380 ? -13.015 10.872 -20.601 1.00 81.31 380 LYS A N 1
ATOM 2910 C CA . LYS A 1 380 ? -13.198 10.623 -19.167 1.00 81.31 380 LYS A CA 1
ATOM 2911 C C . LYS A 1 380 ? -11.919 10.937 -18.397 1.00 81.31 380 LYS A C 1
ATOM 2913 O O . LYS A 1 380 ? -11.948 11.771 -17.504 1.00 81.31 380 LYS A O 1
ATOM 2918 N N . THR A 1 381 ? -10.779 10.379 -18.803 1.00 78.25 381 THR A N 1
ATOM 2919 C CA . THR A 1 381 ? -9.477 10.643 -18.177 1.00 78.25 381 THR A CA 1
ATOM 2920 C C . THR A 1 381 ? -9.135 12.135 -18.171 1.00 78.25 381 THR A C 1
ATOM 2922 O O . THR A 1 381 ? -8.654 12.652 -17.167 1.00 78.25 381 THR A O 1
ATOM 2925 N N . LYS A 1 382 ? -9.403 12.867 -19.261 1.00 78.12 382 LYS A N 1
ATOM 2926 C CA . LYS A 1 382 ? -9.190 14.322 -19.293 1.00 78.12 382 LYS A CA 1
ATOM 2927 C C . LYS A 1 382 ? -10.067 15.081 -18.300 1.00 78.12 382 LYS A C 1
ATOM 2929 O O . LYS A 1 382 ? -9.567 16.000 -17.656 1.00 78.12 382 LYS A O 1
ATOM 2934 N N . LEU A 1 383 ? -11.343 14.718 -18.203 1.00 78.44 383 LEU A N 1
ATOM 2935 C CA . LEU A 1 383 ? -12.279 15.329 -17.261 1.00 78.44 383 LEU A CA 1
ATOM 2936 C C . LEU A 1 383 ? -11.875 15.030 -15.814 1.00 78.44 383 LEU A C 1
ATOM 2938 O O . LEU A 1 383 ? -11.764 15.966 -15.028 1.00 78.44 383 LEU A O 1
ATOM 2942 N N . SER A 1 384 ? -11.551 13.772 -15.497 1.00 76.00 384 SER A N 1
ATOM 2943 C CA . SER A 1 384 ? -11.055 13.368 -14.176 1.00 76.00 384 SER A CA 1
ATOM 2944 C C . SER A 1 384 ? -9.814 14.167 -13.779 1.00 76.00 384 SER A C 1
ATOM 2946 O O . SER A 1 384 ? -9.792 14.771 -12.716 1.00 76.00 384 SER A O 1
ATOM 2948 N N . ARG A 1 385 ? -8.820 14.301 -14.669 1.00 73.38 385 ARG A N 1
ATOM 2949 C CA . ARG A 1 385 ? -7.618 15.111 -14.395 1.00 73.38 385 ARG A CA 1
ATOM 2950 C C . ARG A 1 385 ? -7.934 16.576 -14.101 1.00 73.38 385 ARG A C 1
ATOM 2952 O O . ARG A 1 385 ? -7.323 17.152 -13.211 1.00 73.38 385 ARG A O 1
ATOM 2959 N N . ALA A 1 386 ? -8.862 17.178 -14.846 1.00 69.00 386 ALA A N 1
ATOM 2960 C CA . ALA A 1 386 ? -9.236 18.576 -14.648 1.00 69.00 386 ALA A CA 1
ATOM 2961 C C . ALA A 1 386 ? -9.907 18.806 -13.285 1.00 69.00 386 ALA A C 1
ATOM 2963 O O . ALA A 1 386 ? -9.600 19.785 -12.613 1.00 69.00 386 ALA A O 1
ATOM 2964 N N . VAL A 1 387 ? -10.787 17.892 -12.876 1.00 66.88 387 VAL A N 1
ATOM 2965 C CA . VAL A 1 387 ? -11.504 17.955 -11.594 1.00 66.88 387 VAL A CA 1
ATOM 2966 C C . VAL A 1 387 ? -10.575 17.673 -10.417 1.00 66.88 387 VAL A C 1
ATOM 2968 O O . VAL A 1 387 ? -10.677 18.326 -9.385 1.00 66.88 387 VAL A O 1
ATOM 2971 N N . SER A 1 388 ? -9.621 16.767 -10.600 1.00 59.12 388 SER A N 1
ATOM 2972 C CA . SER A 1 388 ? -8.627 16.397 -9.594 1.00 59.12 388 SER A CA 1
ATOM 2973 C C . SER A 1 388 ? -7.408 17.338 -9.562 1.00 59.12 388 SER A C 1
ATOM 2975 O O . SER A 1 388 ? -6.426 17.054 -8.893 1.00 59.12 388 SER A O 1
ATOM 2977 N N . GLY A 1 389 ? -7.409 18.449 -10.310 1.00 60.66 389 GLY A N 1
ATOM 2978 C CA . GLY A 1 389 ? -6.296 19.412 -10.315 1.00 60.66 389 GLY A CA 1
ATOM 2979 C C . GLY A 1 389 ? -4.989 18.894 -10.935 1.00 60.66 389 GLY A C 1
ATOM 2980 O O . GLY A 1 389 ? -3.967 19.576 -10.891 1.00 60.66 389 GLY A O 1
ATOM 2981 N N . ILE A 1 390 ? -5.012 17.719 -11.567 1.00 59.53 390 ILE A N 1
ATOM 2982 C CA . ILE A 1 390 ? -3.840 17.093 -12.175 1.00 59.53 390 ILE A CA 1
ATOM 2983 C C . ILE A 1 390 ? -3.521 17.796 -13.509 1.00 59.53 390 ILE A C 1
ATOM 2985 O O . ILE A 1 390 ? -4.339 17.784 -14.440 1.00 59.53 390 ILE A O 1
ATOM 2989 N N . PRO A 1 391 ? -2.311 18.363 -13.691 1.00 60.12 391 PRO A N 1
ATOM 2990 C CA . PRO A 1 391 ? -1.971 19.107 -14.898 1.00 60.12 391 PRO A CA 1
ATOM 2991 C C . PRO A 1 391 ? -2.092 18.267 -16.180 1.00 60.12 391 PRO A C 1
ATOM 2993 O O . PRO A 1 391 ? -1.635 17.131 -16.281 1.00 60.12 391 PRO A O 1
ATOM 2996 N N . MET A 1 392 ? -2.678 18.856 -17.226 1.00 55.97 392 MET A N 1
ATOM 2997 C CA . MET A 1 392 ? -2.909 18.220 -18.538 1.00 55.97 392 MET A CA 1
ATOM 2998 C C . MET A 1 392 ? -1.637 18.013 -19.386 1.00 55.97 392 MET A C 1
ATOM 3000 O O . MET A 1 392 ? -1.668 17.323 -20.415 1.00 55.97 392 MET A O 1
ATOM 3004 N N . ARG A 1 393 ? -0.523 18.643 -19.000 1.00 51.72 393 ARG A N 1
ATOM 3005 C CA . ARG A 1 393 ? 0.763 18.557 -19.704 1.00 51.72 393 ARG A CA 1
ATOM 3006 C C . ARG A 1 393 ? 1.560 17.369 -19.162 1.00 51.72 393 ARG A C 1
ATOM 3008 O O . ARG A 1 393 ? 1.684 17.220 -17.954 1.00 51.72 393 ARG A O 1
ATOM 3015 N N . ALA A 1 394 ? 2.100 16.546 -20.062 1.00 49.88 394 ALA A N 1
ATOM 3016 C CA . ALA A 1 394 ? 3.107 15.551 -19.698 1.00 49.88 394 ALA A CA 1
ATOM 3017 C C . ALA A 1 394 ? 4.359 16.255 -19.146 1.00 49.88 394 ALA A C 1
ATOM 3019 O O . ALA A 1 394 ? 4.596 17.428 -19.470 1.00 49.88 394 ALA A O 1
ATOM 3020 N N . TYR A 1 395 ? 5.157 15.544 -18.344 1.00 43.69 395 TYR A N 1
ATOM 3021 C CA . TYR A 1 395 ? 6.484 16.009 -17.947 1.00 43.69 395 TYR A CA 1
ATOM 3022 C C . TYR A 1 395 ? 7.256 16.390 -19.219 1.00 43.69 395 TYR A C 1
ATOM 3024 O O . TYR A 1 395 ? 7.478 15.571 -20.104 1.00 43.69 395 TYR A O 1
ATOM 3032 N N . ARG A 1 396 ? 7.576 17.677 -19.378 1.00 38.59 396 ARG A N 1
ATOM 3033 C CA . ARG A 1 396 ? 8.268 18.170 -20.574 1.00 38.59 396 ARG A CA 1
ATOM 3034 C C . ARG A 1 396 ? 9.760 17.856 -20.444 1.00 38.59 396 ARG A C 1
ATOM 3036 O O . ARG A 1 396 ? 10.351 18.127 -19.389 1.00 38.59 396 ARG A O 1
ATOM 3043 N N . LYS A 1 397 ? 10.370 17.357 -21.526 1.00 35.28 397 LYS A N 1
ATOM 3044 C CA . LYS A 1 397 ? 11.831 17.242 -21.682 1.00 35.28 397 LYS A CA 1
ATOM 3045 C C . LYS A 1 397 ? 12.492 18.547 -21.200 1.00 35.28 397 LYS A C 1
ATOM 3047 O O . LYS A 1 397 ? 12.069 19.633 -21.595 1.00 35.28 397 LYS A O 1
ATOM 3052 N N . GLY A 1 398 ? 13.446 18.449 -20.270 1.00 37.62 398 GLY A N 1
ATOM 3053 C CA . GLY A 1 398 ? 14.223 19.595 -19.767 1.00 37.62 398 GLY A CA 1
ATOM 3054 C C . GLY A 1 398 ? 13.605 20.493 -18.676 1.00 37.62 398 GLY A C 1
ATOM 3055 O O . GLY A 1 398 ? 14.312 21.349 -18.156 1.00 37.62 398 GLY A O 1
ATOM 3056 N N . ALA A 1 399 ? 12.345 20.322 -18.252 1.00 34.25 399 ALA A N 1
ATOM 3057 C CA . ALA A 1 399 ? 11.786 21.171 -17.185 1.00 34.25 399 ALA A CA 1
ATOM 3058 C C . ALA A 1 399 ? 12.104 20.619 -15.778 1.00 34.25 399 ALA A C 1
ATOM 3060 O O . ALA A 1 399 ? 11.583 19.576 -15.379 1.00 34.25 399 ALA A O 1
ATOM 3061 N N . SER A 1 400 ? 12.972 21.306 -15.035 1.00 36.28 400 SER A N 1
ATOM 3062 C CA . SER A 1 400 ? 13.172 21.136 -13.59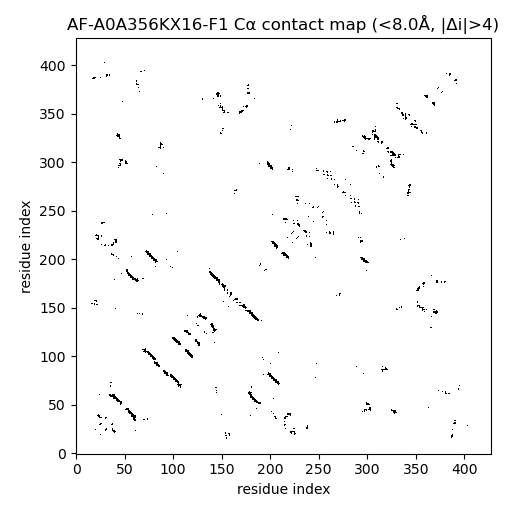0 1.00 36.28 400 SER A CA 1
ATOM 3063 C C . SER A 1 400 ? 12.153 22.021 -12.870 1.00 36.28 400 SER A C 1
ATOM 3065 O O . SER A 1 400 ? 12.303 23.241 -12.888 1.00 36.28 400 SER A O 1
ATOM 3067 N N . GLN A 1 401 ? 11.121 21.445 -12.252 1.00 38.41 401 GLN A N 1
ATOM 3068 C CA . GLN A 1 401 ? 10.302 22.191 -11.295 1.00 38.41 401 GLN A CA 1
ATOM 3069 C C . GLN A 1 401 ? 10.946 22.058 -9.913 1.00 38.41 401 GLN A C 1
ATOM 3071 O O . GLN A 1 401 ? 11.169 20.948 -9.435 1.00 38.41 401 GLN A O 1
ATOM 3076 N N . ALA A 1 402 ? 11.335 23.191 -9.327 1.00 32.44 402 ALA A N 1
ATOM 3077 C CA . ALA A 1 402 ? 11.897 23.237 -7.986 1.00 32.44 402 ALA A CA 1
ATOM 3078 C C . ALA A 1 402 ? 10.780 23.042 -6.950 1.00 32.44 402 ALA A C 1
ATOM 3080 O O . ALA A 1 402 ? 9.747 23.703 -7.034 1.00 32.44 402 ALA A O 1
ATOM 3081 N N . LEU A 1 403 ? 11.019 22.165 -5.974 1.00 32.50 403 LEU A N 1
ATOM 3082 C CA . LEU A 1 403 ? 10.164 21.997 -4.800 1.00 32.50 403 LEU A CA 1
ATOM 3083 C C . LEU A 1 403 ? 10.105 23.320 -4.005 1.00 32.50 403 LEU A C 1
ATOM 3085 O O . LEU A 1 403 ? 11.164 23.886 -3.702 1.00 32.50 403 LEU A O 1
ATOM 3089 N N . PRO A 1 404 ? 8.921 23.823 -3.618 1.00 28.39 404 PRO A N 1
ATOM 3090 C CA . PRO A 1 404 ? 8.831 24.868 -2.614 1.00 28.39 404 PRO A CA 1
ATOM 3091 C C . PRO A 1 404 ? 9.083 24.238 -1.240 1.00 28.39 404 PRO A C 1
ATOM 3093 O O . PRO A 1 404 ? 8.358 23.339 -0.837 1.00 28.39 404 PRO A O 1
ATOM 3096 N N . GLY A 1 405 ? 10.097 24.714 -0.509 1.00 33.34 405 GLY A N 1
ATOM 3097 C CA . GLY A 1 405 ? 10.245 24.359 0.911 1.00 33.34 405 GLY A CA 1
ATOM 3098 C C . GLY A 1 405 ? 11.604 23.842 1.376 1.00 33.34 405 GLY A C 1
ATOM 3099 O O . GLY A 1 405 ? 11.659 23.076 2.323 1.00 33.34 405 GLY A O 1
ATOM 3100 N N . ALA A 1 406 ? 12.721 24.293 0.805 1.00 28.73 406 ALA A N 1
ATOM 3101 C CA . ALA A 1 406 ? 14.002 24.231 1.510 1.00 28.73 406 ALA A CA 1
ATOM 3102 C C . ALA A 1 406 ? 14.439 25.657 1.859 1.00 28.73 406 ALA A C 1
ATOM 3104 O O . ALA A 1 406 ? 15.196 26.294 1.123 1.00 28.73 406 ALA A O 1
ATOM 3105 N N . ARG A 1 407 ? 13.954 26.196 2.988 1.00 30.31 407 ARG A N 1
ATOM 3106 C CA . ARG A 1 407 ? 14.565 27.395 3.579 1.00 30.31 407 ARG A CA 1
ATOM 3107 C C . ARG A 1 407 ? 15.997 27.034 3.975 1.00 30.31 407 ARG A C 1
ATOM 3109 O O . ARG A 1 407 ? 16.247 26.524 5.062 1.00 30.31 407 ARG A O 1
ATOM 3116 N N . ARG A 1 408 ? 16.954 27.322 3.090 1.00 31.23 408 ARG A N 1
ATOM 3117 C CA . ARG A 1 408 ? 18.376 27.384 3.433 1.00 31.23 408 ARG A CA 1
ATOM 3118 C C . ARG A 1 408 ? 18.537 28.408 4.558 1.00 31.23 408 ARG A C 1
ATOM 3120 O O . ARG A 1 408 ? 18.483 29.610 4.313 1.00 31.23 408 ARG A O 1
ATOM 3127 N N . ARG A 1 409 ? 18.780 27.950 5.789 1.00 33.09 409 ARG A N 1
ATOM 3128 C CA . ARG A 1 409 ? 19.463 28.774 6.794 1.00 33.09 409 ARG A CA 1
ATOM 3129 C C . ARG A 1 409 ? 20.891 28.986 6.299 1.00 33.09 409 ARG A C 1
ATOM 3131 O O . ARG A 1 409 ? 21.780 28.184 6.565 1.00 33.09 409 ARG A O 1
ATOM 3138 N N . ALA A 1 410 ? 21.103 30.054 5.538 1.00 31.81 410 ALA A N 1
ATOM 3139 C CA . ALA A 1 410 ? 22.437 30.572 5.303 1.00 31.81 410 ALA A CA 1
ATOM 3140 C C . ALA A 1 410 ? 22.970 31.104 6.643 1.00 31.81 410 ALA A C 1
ATOM 3142 O O . ALA A 1 410 ? 22.500 32.122 7.150 1.00 31.81 410 ALA A O 1
ATOM 3143 N N . ARG A 1 411 ? 23.929 30.385 7.240 1.00 31.69 411 ARG A N 1
ATOM 3144 C CA . ARG A 1 411 ? 24.804 30.932 8.281 1.00 31.69 411 ARG A CA 1
ATOM 3145 C C . ARG A 1 411 ? 25.549 32.117 7.671 1.00 31.69 411 ARG A C 1
ATOM 3147 O O . ARG A 1 411 ? 26.384 31.941 6.788 1.00 31.69 411 ARG A O 1
ATOM 3154 N N . ARG A 1 412 ? 25.216 33.321 8.123 1.00 31.48 412 ARG A N 1
ATOM 3155 C CA . ARG A 1 412 ? 25.944 34.546 7.808 1.00 31.48 412 ARG A CA 1
ATOM 3156 C C . ARG A 1 412 ? 27.124 34.624 8.784 1.00 31.48 412 ARG A C 1
ATOM 3158 O O . ARG A 1 412 ? 26.968 35.125 9.888 1.00 31.48 412 ARG A O 1
ATOM 3165 N N . ASN A 1 413 ? 28.276 34.077 8.397 1.00 33.38 413 ASN A N 1
ATOM 3166 C CA . ASN A 1 413 ? 29.549 34.467 9.004 1.00 33.38 413 ASN A CA 1
ATOM 3167 C C . ASN A 1 413 ? 29.910 35.833 8.412 1.00 33.38 413 ASN A C 1
ATOM 3169 O O . ASN A 1 413 ? 30.425 35.912 7.301 1.00 33.38 413 ASN A O 1
ATOM 3173 N N . GLY A 1 414 ? 29.544 36.897 9.122 1.00 30.52 414 GLY A N 1
ATOM 3174 C CA . GLY A 1 414 ? 30.077 38.236 8.907 1.00 30.52 414 GLY A CA 1
ATOM 3175 C C . GLY A 1 414 ? 31.231 38.439 9.873 1.00 30.52 414 GLY A C 1
ATOM 3176 O O . GLY A 1 414 ? 31.011 38.555 11.073 1.00 30.52 414 GLY A O 1
ATOM 3177 N N . SER A 1 415 ? 32.443 38.401 9.335 1.00 32.25 415 SER A N 1
ATOM 3178 C CA . SER A 1 415 ? 33.675 38.853 9.968 1.00 32.25 415 SER A CA 1
ATOM 3179 C C . SER A 1 415 ? 33.571 40.342 10.283 1.00 32.25 415 SER A C 1
ATOM 3181 O O . SER A 1 415 ? 33.444 41.147 9.358 1.00 32.25 415 SER A O 1
ATOM 3183 N N . ASP A 1 416 ? 33.635 40.692 11.563 1.00 33.56 416 ASP A N 1
ATOM 3184 C CA . ASP A 1 416 ? 33.785 42.073 12.004 1.00 33.56 416 ASP A CA 1
ATOM 3185 C C . ASP A 1 416 ? 35.285 42.367 12.147 1.00 33.56 416 ASP A C 1
ATOM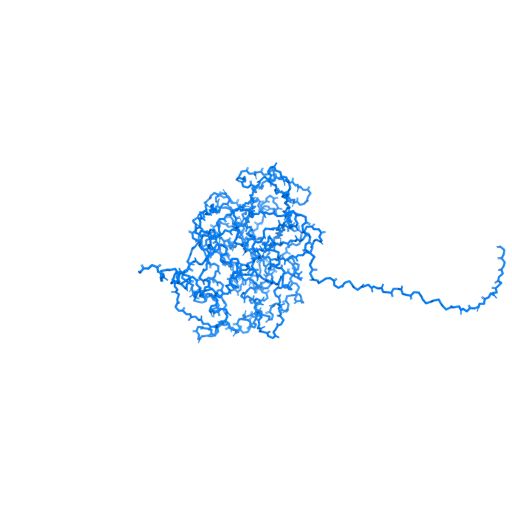 3187 O O . ASP A 1 416 ? 35.994 41.738 12.938 1.00 33.56 416 ASP A O 1
ATOM 3191 N N . HIS A 1 417 ? 35.789 43.266 11.304 1.00 34.59 417 HIS A N 1
ATOM 3192 C CA . HIS A 1 417 ? 37.136 43.813 11.403 1.00 34.59 417 HIS A CA 1
ATOM 3193 C C . HIS A 1 417 ? 37.120 44.956 12.420 1.00 34.59 417 HIS A C 1
ATOM 3195 O O . HIS A 1 417 ? 36.818 46.097 12.083 1.00 34.59 417 HIS A O 1
ATOM 3201 N N . GLY A 1 418 ? 37.479 44.640 13.664 1.00 31.19 418 GLY A N 1
ATOM 3202 C CA . GLY A 1 418 ? 37.865 45.618 14.675 1.00 31.19 418 GLY A CA 1
ATOM 3203 C C . GLY A 1 418 ? 39.384 45.692 14.777 1.00 31.19 418 GLY A C 1
ATOM 3204 O O . GLY A 1 418 ? 40.017 44.771 15.285 1.00 31.19 418 GLY A O 1
ATOM 3205 N N . HIS A 1 419 ? 39.965 46.780 14.273 1.00 34.03 419 HIS A N 1
ATOM 3206 C CA . HIS A 1 419 ? 41.335 47.184 14.570 1.00 34.03 419 HIS A CA 1
ATOM 3207 C C . HIS A 1 419 ? 41.495 47.472 16.069 1.00 34.03 419 HIS A C 1
ATOM 3209 O O . HIS A 1 419 ? 40.813 48.343 16.602 1.00 34.03 419 HIS A O 1
ATOM 3215 N N . SER A 1 420 ? 42.479 46.844 16.707 1.00 33.56 420 SER A N 1
ATOM 3216 C CA . SER A 1 420 ? 43.183 47.436 17.844 1.00 33.56 420 SER A CA 1
ATOM 3217 C C . SER A 1 420 ? 44.623 46.935 17.879 1.00 33.56 420 SER A C 1
ATOM 3219 O O . SER A 1 420 ? 44.876 45.731 17.854 1.00 33.56 420 SER A O 1
ATOM 3221 N N . HIS A 1 421 ? 45.535 47.904 17.887 1.00 34.34 421 HIS A N 1
ATOM 3222 C CA . HIS A 1 421 ? 46.947 47.792 18.225 1.00 34.34 421 HIS A CA 1
ATOM 3223 C C . HIS A 1 421 ? 47.191 46.895 19.446 1.00 34.34 421 HIS A C 1
ATOM 3225 O O . HIS A 1 421 ? 46.505 47.039 20.450 1.00 34.34 421 HIS A O 1
ATOM 3231 N N . ASP A 1 422 ? 48.186 46.015 19.372 1.00 34.56 422 ASP A N 1
ATOM 3232 C CA . ASP A 1 422 ? 49.450 46.242 20.079 1.00 34.56 422 ASP A CA 1
ATOM 3233 C C . ASP A 1 422 ? 50.492 45.209 19.644 1.00 34.56 422 ASP A C 1
ATOM 3235 O O . ASP A 1 422 ? 50.248 44.004 19.609 1.00 34.56 422 ASP A O 1
ATOM 3239 N N . GLY A 1 423 ? 51.657 45.722 19.255 1.00 32.66 423 GLY A N 1
ATOM 3240 C CA . GLY A 1 423 ? 52.863 44.936 19.072 1.00 32.66 423 GLY A CA 1
ATOM 3241 C C . GLY A 1 423 ? 53.660 44.934 20.368 1.00 32.66 423 GLY A C 1
ATOM 3242 O O . GLY A 1 423 ? 53.869 45.985 20.964 1.00 32.66 423 GLY A O 1
ATOM 3243 N N . ALA A 1 424 ? 54.148 43.765 20.755 1.00 36.12 424 ALA A N 1
ATOM 3244 C CA . ALA A 1 424 ? 55.342 43.626 21.570 1.00 36.12 424 ALA A CA 1
ATOM 3245 C C . ALA A 1 424 ? 55.970 42.265 21.248 1.00 36.12 424 ALA A C 1
ATOM 3247 O O . ALA A 1 424 ? 55.305 41.245 21.400 1.00 36.12 424 ALA A O 1
ATOM 3248 N N . ASP A 1 425 ? 57.207 42.316 20.737 1.00 36.72 425 ASP A N 1
ATOM 3249 C CA . ASP A 1 425 ? 58.374 41.575 21.233 1.00 36.72 425 ASP A CA 1
ATOM 3250 C C . ASP A 1 425 ? 58.262 40.049 21.429 1.00 36.72 425 ASP A C 1
ATOM 3252 O O . ASP A 1 425 ? 57.356 39.533 22.061 1.00 36.72 425 ASP A O 1
ATOM 3256 N N . HIS A 1 426 ? 59.218 39.207 21.048 1.00 36.88 426 HIS A N 1
ATOM 3257 C CA . HIS A 1 426 ? 60.550 39.355 20.478 1.00 36.88 426 HIS A CA 1
ATOM 3258 C C . HIS A 1 426 ? 61.053 37.907 20.231 1.00 36.88 426 HIS A C 1
ATOM 3260 O O . HIS A 1 426 ? 60.529 36.961 20.815 1.00 36.88 426 HIS A O 1
ATOM 3266 N N . GLN A 1 427 ? 62.149 37.794 19.477 1.00 42.00 427 GLN A N 1
ATOM 3267 C CA . GLN A 1 427 ? 63.165 36.725 19.498 1.00 42.00 427 GLN A CA 1
ATOM 3268 C C . GLN A 1 427 ? 63.040 35.505 18.561 1.00 42.00 427 GLN A C 1
ATOM 3270 O O . GLN A 1 427 ? 62.326 34.545 18.825 1.00 42.00 427 GLN A O 1
ATOM 3275 N N . HIS A 1 428 ? 63.924 35.603 17.555 1.00 45.16 428 HIS A N 1
ATOM 3276 C CA . HIS A 1 428 ? 64.871 34.622 16.999 1.00 45.16 428 HIS A CA 1
ATOM 3277 C C . HIS A 1 428 ? 64.391 33.468 16.120 1.00 45.16 428 HIS A C 1
ATOM 3279 O O . HIS A 1 428 ? 63.729 32.535 16.616 1.00 45.16 428 HIS A O 1
#

pLDDT: mean 82.07, std 20.48, range [28.39, 98.5]

Sequence (428 aa):
MRFQLGLVLAAALAFGLSPASATDHIDGPVTQGHPVADLSDLYAFPTPGKPGHLTVVLNTHPFALGRNHFSSKVDYRLTLRRVTLDPARKTIAADAGSERVFLLQFDDEAEPHRMKVTVGQASHSVEFDVLDASWSQGLRLFAGRRADPFFLDAPWANDVISKGKLKDKEGSNTMSGLSVLSIVVELDAKQLFGADVSVLGVVAESLNAKTGARFDRLARPEATNISMRGGKEEEELRDRFNTELAPFDFTPATLAPFAARLEKNLGYYDPLDGKTDWTAAQAKAYAELVTRDVLLVDVSKPSGSGEAYFALENALLEGKTHTTAGGRLMTDDAMDYVFSRVITRGQRRIDDGVDAPADAVTSSFPYLAKARGGLWNWLKTKLSRAVSGIPMRAYRKGASQALPGARRRARRNGSDHGHSHDGADHQH

Foldseek 3Di:
DPDPPVVVVVVVVPPQQQQLPPFQFCLDPLCLVVQQQTWGDWFWFQAAPDFQKIKIKTWGRWQDDPPFFHDQQKKKKKKKFFWDFQLVVLDIDTDPVLIWIWIWGWDPPDVQTWIWTDTPPDIDIDGAPDFAPDDPQQKGKHKYKFQQLDWFPSSQSCCCQPVLANDDFPLDGLSAQGMTIMIMIMHNNCSRRNVPGFKMWIKMWMARNVPRQTSFIAQAICLRPQQVDDDPPDDRCSRVLGGVQDQNPLDCVSLVVSLVSNLVSLVSLACSVPDHQDDSVLSSSCSSVSSSRIFMFTSNAHGDDEPLACQCSVCSSVSHHGDHGRTRDSQHPRVQVVSCCSHNVVPDGDDNNHRGGNAQFDSGPVRGHHRDDDDVSSVSSVVSCVSNSRDPDHDDPPDDDDDPDDPPPDPPPDDDDDDDDDDDDDDD

Nearest PDB structures (foldseek):
  8db2-assembly1_A  TM=4.703E-01  e=1.108E+00  Homo sapiens
  4eej-assembly2_B  TM=4.767E-01  e=3.183E+00  Homo sapiens
  6pnq-assembly1_A  TM=3.328E-01  e=6.355E-01  Mus musculus
  4i9s-assembly1_A  TM=2.554E-01  e=8.184E+00  Homo sapiens

Mean predicted aligned error: 9.81 Å

Secondary structure (DSSP, 8-state):
--SSHHHHHHHHTTTT-S----SSTT-SHHHHH-TTT-EEEEEEEEPTT-TTEEEEEEEESTT--TT----TTEEEEEEEEEEEEETTTTEEEE-GGG-EEEEEEEESSSSS-EEEEEETTEEEEEETT-S-EEETTTEEEEEEEEE------HHHHHIIIII---PPP----TTTT-EEEEEEEEEEHHHHH-TT--EEEEEEEEEETTT--EEEEESSTTTTTTTSPPPTTS---HHHHHHH--TT---HHHHHHHHHHHHHHHHHHGGGGS-----HHHHHHHHHHHTT--EEEETTSPP-SS--TTHHHHHHHTT----S-BSB-TTS-HHHHHHHHHHHTTSS----S--S-SSPPPSSTT-SPBPP-SHHHHHHHHHHHHHTT--SS---TT--PPPS------------------------

Solvent-accessible surface area (backbone atoms only — not comparable to full-atom values): 23806 Å² total; per-residue (Å²): 143,88,86,66,75,69,60,57,60,57,54,69,69,54,80,68,68,65,63,60,62,70,48,33,44,65,47,31,80,62,25,42,77,35,47,75,43,22,49,42,40,50,32,34,35,29,31,77,98,36,89,40,20,37,32,36,38,43,31,24,18,73,53,41,52,96,85,61,71,74,45,55,61,40,28,37,36,43,43,36,27,43,40,49,78,37,26,92,77,53,45,76,48,71,41,76,91,49,58,43,51,40,42,39,38,36,38,64,83,48,90,76,37,33,40,35,41,33,46,87,94,47,72,51,72,40,52,58,71,40,77,77,45,68,45,98,84,56,34,38,44,37,38,41,69,22,32,38,43,64,52,37,19,38,64,58,49,36,34,37,74,77,66,63,38,85,68,90,64,86,37,51,52,64,37,52,63,34,18,21,35,35,39,33,43,35,37,42,42,35,83,74,62,37,85,83,54,40,36,35,32,36,33,36,36,20,25,33,54,85,78,66,48,58,59,27,54,46,21,53,72,33,59,37,49,63,37,36,59,57,58,96,92,47,75,78,42,28,55,48,59,30,57,69,56,56,89,91,61,77,50,68,79,76,40,43,69,53,20,54,40,25,40,54,42,35,70,63,37,15,49,54,84,78,45,78,62,72,49,72,70,55,37,48,57,49,19,62,60,54,60,61,48,59,31,50,26,28,30,70,39,65,55,70,86,58,76,27,55,57,40,45,61,49,21,23,74,71,50,38,83,58,87,69,19,20,18,26,55,70,60,33,54,58,58,35,49,52,47,6,38,46,30,40,67,57,78,45,88,40,72,46,59,43,79,54,34,75,54,74,64,41,94,51,83,82,40,57,27,73,46,73,78,59,70,68,37,54,51,51,33,54,52,52,29,60,57,61,62,37,69,91,68,72,91,54,89,91,70,82,82,78,79,89,82,76,83,76,81,74,79,79,85,74,85,80,89,76,91,74,90,82,90,76,88,84,87,135